Protein AF-A0A6M1NFF7-F1 (afdb_monomer_lite)

Foldseek 3Di:
DDDDDDDDDDDDDDDDDDDDDDDDDDDDPPPPPPPDDPDPDPQDKDKDFFQALDDFDPPCPPDSLAGLTKIKIAGPPQDAAAFEEEEEEDDQLQDDHCPPPLNVLLQNLLNVLRHTYIYTRHHSQCNRPPDPCLGLLSQALPHAHPVFGDVSNVVSLVRLLVSVLSVLQSCVVCCVVRVHDLLQYAYEYFASRLSNRCCNQQPPPVPRGHHQAYEHHLYAYSDLVSHAAVGHAYEEEEECAESSHHCNRQVRNVVSCVVNVVPLHYGHYDYPDYGDPSVCCSPPPSVVVSVSSCVRSVVLLPPFAFFWDKQPATDTPVQLVLQLVVCVVVLLCVLCVQPNDDDDDPCQQPPRDDPRHGSVVVSSVRSVLVVNLVNLLVVLLVVVVLAPDSDPSRLSVVLVVVLVVLCVCVVVVHDDDDDSHDDPNRSCCVSSVVSVVVSLVVCVVVVVDDDDPVLLVVQVVVCCVPPVVDPVDDCVVCVPVSVVVSSVVSVVVVSVVSSVVMDITGD

pLDDT: mean 85.92, std 19.05, range [26.28, 98.88]

Sequence (507 aa):
MRRFIDKKRGGRKGHLIALLSLAILCCFSAATTAAGQPQTAGEDIQVHRNIRYGEKPKGIGQDTTSDRTLDLYLPENRAGKLPVFMFVHGGGFAGGDKGNAGTQAFCTKLAKHGFAVISINYYLTLKHEKTAGASCTANMSKGLPTKGFHPKLQEAVKNASNDAQLALQWIKDNTDVYRFDLSSVAISGGSAGAMTALYTAYASGQTILPIQAVVNLWGGLENSNHIKSGAPALLTYHGDQDKLIHVDYAYDLEKKMKEIGSDLSETHVFQGKGHAIYNYITAEKTEEIVGFLKSVLQLDNVKVQRIGTVQGLDVTEDEIQREMRKYRAEVFRLVVQKNGLKNSGSAFWQESQVDGVKAIDILRAKAISALTTIKVQEKMLVERNLWPYTSYPEFLADLRRNNESRRNTVTDNQVMYGPVEFDEQTFFDYRFNNALIQLKHRLVAEGVIVITEGDLENKFKKLQETVYNDEKYTLKEFTRQVRDAYIEDAYAALVAINTKAAKIDIK

Structure (mmCIF, N/CA/C/O backbone):
data_AF-A0A6M1NFF7-F1
#
_entry.id   AF-A0A6M1NFF7-F1
#
loop_
_atom_site.group_PDB
_atom_site.id
_atom_site.type_symbol
_atom_site.label_atom_id
_atom_site.label_alt_id
_atom_site.label_comp_id
_atom_site.label_asym_id
_atom_site.label_entity_id
_atom_site.label_seq_id
_atom_site.pdbx_PDB_ins_code
_atom_site.Cartn_x
_atom_site.Cartn_y
_atom_site.Cartn_z
_atom_site.occupancy
_atom_site.B_iso_or_equiv
_atom_site.auth_seq_id
_atom_site.auth_comp_id
_atom_site.auth_asym_id
_atom_site.auth_atom_id
_atom_site.pdbx_PDB_model_num
ATOM 1 N N . MET A 1 1 ? 56.803 -61.534 27.374 1.00 40.16 1 MET A N 1
ATOM 2 C CA . MET A 1 1 ? 57.778 -60.467 27.023 1.00 40.16 1 MET A CA 1
ATOM 3 C C . MET A 1 1 ? 57.778 -59.385 28.112 1.00 40.16 1 MET A C 1
ATOM 5 O O . MET A 1 1 ? 57.040 -59.524 29.077 1.00 40.16 1 MET A O 1
ATOM 9 N N . ARG A 1 2 ? 58.644 -58.365 27.997 1.00 34.03 2 ARG A N 1
ATOM 10 C CA . ARG A 1 2 ? 58.761 -57.176 28.884 1.00 34.03 2 ARG A CA 1
ATOM 11 C C . ARG A 1 2 ? 57.410 -56.414 28.973 1.00 34.03 2 ARG A C 1
ATOM 13 O O . ARG A 1 2 ? 56.684 -56.457 27.989 1.00 34.03 2 ARG A O 1
ATOM 20 N N . ARG A 1 3 ? 57.036 -55.675 30.035 1.00 30.55 3 ARG A N 1
ATOM 21 C CA . ARG A 1 3 ? 57.649 -55.376 31.359 1.00 30.55 3 ARG A CA 1
ATOM 22 C C . ARG A 1 3 ? 56.551 -54.879 32.347 1.00 30.55 3 ARG A C 1
ATOM 24 O O . ARG A 1 3 ? 55.598 -54.270 31.894 1.00 30.55 3 ARG A O 1
ATOM 31 N N . PHE A 1 4 ? 56.750 -55.138 33.649 1.00 28.58 4 PHE A N 1
ATOM 32 C CA . PHE A 1 4 ? 56.420 -54.369 34.883 1.00 28.58 4 PHE A CA 1
ATOM 33 C C . PHE A 1 4 ? 55.416 -53.175 34.816 1.00 28.58 4 PHE A C 1
ATOM 35 O O . PHE A 1 4 ? 55.536 -52.341 33.929 1.00 28.58 4 PHE A O 1
ATOM 42 N N . ILE A 1 5 ? 54.404 -53.037 35.704 1.00 33.69 5 ILE A N 1
ATOM 43 C CA . ILE A 1 5 ? 54.450 -52.806 37.189 1.00 33.69 5 ILE A CA 1
ATOM 44 C C . ILE A 1 5 ? 55.077 -51.421 37.496 1.00 33.69 5 ILE A C 1
ATOM 46 O O . ILE A 1 5 ? 56.131 -51.119 36.950 1.00 33.69 5 ILE A O 1
ATOM 50 N N . ASP A 1 6 ? 54.536 -50.505 38.317 1.00 32.66 6 ASP A N 1
ATOM 51 C CA . ASP A 1 6 ? 53.714 -50.564 39.559 1.00 32.66 6 ASP A CA 1
ATOM 52 C C . ASP A 1 6 ? 52.686 -49.364 39.569 1.00 32.66 6 ASP A C 1
ATOM 54 O O . ASP A 1 6 ? 52.379 -48.891 38.483 1.00 32.66 6 ASP A O 1
ATOM 58 N N . LYS A 1 7 ? 52.083 -48.760 40.626 1.00 31.08 7 LYS A N 1
ATOM 59 C CA . LYS A 1 7 ? 52.163 -48.849 42.109 1.00 31.08 7 LYS A CA 1
ATOM 60 C C . LYS A 1 7 ? 50.855 -48.387 42.814 1.00 31.08 7 LYS A C 1
ATOM 62 O O . LYS A 1 7 ? 50.112 -47.577 42.285 1.00 31.08 7 LYS A O 1
ATOM 67 N N . LYS A 1 8 ? 50.650 -48.909 44.038 1.00 30.23 8 LYS A N 1
ATOM 68 C CA . LYS A 1 8 ? 49.926 -48.440 45.268 1.00 30.23 8 LYS A CA 1
ATOM 69 C C . LYS A 1 8 ? 48.977 -47.210 45.212 1.00 30.23 8 LYS A C 1
ATOM 71 O O . LYS A 1 8 ? 49.349 -46.182 44.675 1.00 30.23 8 LYS A O 1
ATOM 76 N N . ARG A 1 9 ? 47.755 -47.217 45.788 1.00 33.00 9 ARG A N 1
ATOM 77 C CA . ARG A 1 9 ? 47.210 -47.627 47.131 1.00 33.00 9 ARG A CA 1
ATOM 78 C C . ARG A 1 9 ? 47.367 -46.592 48.272 1.00 33.00 9 ARG A C 1
ATOM 80 O O . ARG A 1 9 ? 48.474 -46.400 48.762 1.00 33.00 9 ARG A O 1
ATOM 87 N N . GLY A 1 10 ? 46.231 -46.142 48.827 1.00 27.30 10 GLY A N 1
ATOM 88 C CA . GLY A 1 10 ? 46.076 -45.525 50.162 1.00 27.30 10 GLY A CA 1
ATOM 89 C C . GLY A 1 10 ? 44.820 -44.627 50.253 1.00 27.30 10 GLY A C 1
ATOM 90 O O . GLY A 1 10 ? 44.491 -43.987 49.268 1.00 27.30 10 GLY A O 1
ATOM 91 N N . GLY A 1 11 ? 44.055 -44.549 51.353 1.00 26.89 11 GLY A N 1
ATOM 92 C CA . GLY A 1 11 ? 44.049 -45.431 52.527 1.00 26.89 11 GLY A CA 1
ATOM 93 C C . GLY A 1 11 ? 43.346 -44.883 53.788 1.00 26.89 11 GLY A C 1
ATOM 94 O O . GLY A 1 11 ? 44.001 -44.230 54.585 1.00 26.89 11 GLY A O 1
ATOM 95 N N . ARG A 1 12 ? 42.105 -45.342 54.053 1.00 29.91 12 ARG A N 1
ATOM 96 C CA . ARG A 1 12 ? 41.399 -45.385 55.368 1.00 29.91 12 ARG A CA 1
ATOM 97 C C . ARG A 1 12 ? 40.879 -44.081 56.035 1.00 29.91 12 ARG A C 1
ATOM 99 O O . ARG A 1 12 ? 41.595 -43.109 56.188 1.00 29.91 12 ARG A O 1
ATOM 106 N N . LYS A 1 13 ? 39.699 -44.262 56.664 1.00 28.03 13 LYS A N 1
ATOM 107 C CA . LYS A 1 13 ? 39.115 -43.583 57.851 1.00 28.03 13 LYS A CA 1
ATOM 108 C C . LYS A 1 13 ? 38.500 -42.174 57.714 1.00 28.03 13 LYS A C 1
ATOM 110 O O . LYS A 1 13 ? 39.187 -41.177 57.567 1.00 28.03 13 LYS A O 1
ATOM 115 N N . GLY A 1 14 ? 37.197 -42.140 57.998 1.00 29.78 14 GLY A N 1
ATOM 116 C CA . GLY A 1 14 ? 36.388 -41.027 58.508 1.00 29.78 14 GLY A CA 1
ATOM 117 C C . GLY A 1 14 ? 35.069 -41.637 59.008 1.00 29.78 14 GLY A C 1
ATOM 118 O O . GLY A 1 14 ? 34.540 -42.529 58.342 1.00 29.78 14 GLY A O 1
ATOM 119 N N . HIS A 1 15 ? 34.587 -41.291 60.203 1.00 29.48 15 HIS A N 1
ATOM 120 C CA . HIS A 1 15 ? 33.411 -41.933 60.812 1.00 29.48 15 HIS A CA 1
ATOM 121 C C . HIS A 1 15 ? 32.442 -40.897 61.391 1.00 29.48 15 HIS A C 1
ATOM 123 O O . HIS A 1 15 ? 32.840 -40.160 62.282 1.00 29.48 15 HIS A O 1
ATOM 129 N N . LEU A 1 16 ? 31.178 -41.011 60.958 1.00 26.38 16 LEU A N 1
ATOM 130 C CA . LEU A 1 16 ? 29.952 -40.886 61.765 1.00 26.38 16 LEU A CA 1
ATOM 131 C C . LEU A 1 16 ? 29.560 -39.508 62.361 1.00 26.38 16 LEU A C 1
ATOM 133 O O . LEU A 1 16 ? 30.406 -38.702 62.714 1.00 26.38 16 LEU A O 1
ATOM 137 N N . ILE A 1 17 ? 28.240 -39.353 62.586 1.00 29.06 17 ILE A N 1
ATOM 138 C CA . ILE A 1 17 ? 27.543 -38.307 63.378 1.00 29.06 17 ILE A CA 1
ATOM 139 C C . ILE A 1 17 ? 27.524 -36.906 62.717 1.00 29.06 17 ILE A C 1
ATOM 141 O O . ILE A 1 17 ? 28.567 -36.401 62.331 1.00 29.06 17 ILE A O 1
ATOM 145 N N . ALA A 1 18 ? 26.417 -36.155 62.611 1.00 26.30 18 ALA A N 1
ATOM 146 C CA . ALA A 1 18 ? 24.954 -36.394 62.554 1.00 26.30 18 ALA A CA 1
ATOM 147 C C . ALA A 1 18 ? 24.323 -35.081 61.970 1.00 26.30 18 ALA A C 1
ATOM 149 O O . ALA A 1 18 ? 25.082 -34.233 61.513 1.00 26.30 18 ALA A O 1
ATOM 150 N N . LEU A 1 19 ? 23.019 -34.768 61.901 1.00 26.80 19 LEU A N 1
ATOM 151 C CA . LEU 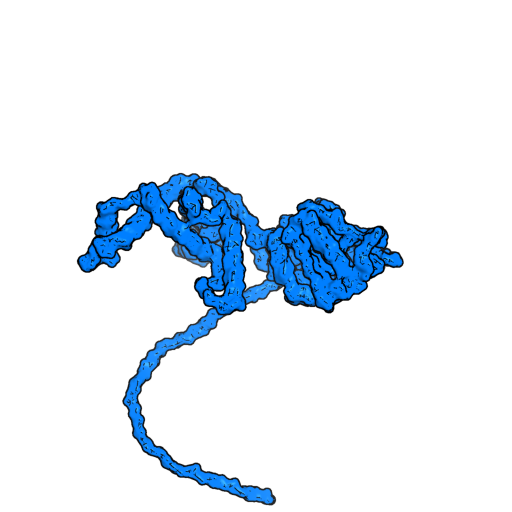A 1 19 ? 21.765 -35.247 62.518 1.00 26.80 19 LEU A CA 1
ATOM 152 C C . LEU A 1 19 ? 20.588 -34.746 61.627 1.00 26.80 19 LEU A C 1
ATOM 154 O O . LEU A 1 19 ? 20.776 -33.812 60.850 1.00 26.80 19 LEU A O 1
ATOM 158 N N . LEU A 1 20 ? 19.386 -35.331 61.707 1.00 26.41 20 LEU A N 1
ATOM 159 C CA . LEU A 1 20 ? 18.213 -34.882 60.927 1.00 26.41 20 LEU A CA 1
ATOM 160 C C . LEU A 1 20 ? 17.509 -33.667 61.560 1.00 26.41 20 LEU A C 1
ATOM 162 O O . LEU A 1 20 ? 17.173 -33.727 62.741 1.00 26.41 20 LEU A O 1
ATOM 166 N N . SER A 1 21 ? 17.097 -32.687 60.743 1.00 26.48 21 SER A N 1
ATOM 167 C CA . SER A 1 21 ? 15.836 -31.948 60.949 1.00 26.48 21 SER A CA 1
ATOM 168 C C . SER A 1 21 ? 15.326 -31.202 59.694 1.00 26.48 21 SER A C 1
ATOM 170 O O . SER A 1 21 ? 16.074 -30.539 58.989 1.00 26.48 21 SER A O 1
ATOM 172 N N . LEU A 1 22 ? 14.017 -31.354 59.447 1.00 27.92 22 LEU A N 1
ATOM 173 C CA . LEU A 1 22 ? 13.076 -30.530 58.660 1.00 27.92 22 LEU A CA 1
ATOM 174 C C . LEU A 1 22 ? 13.538 -29.771 57.390 1.00 27.92 22 LEU A C 1
ATOM 176 O O . LEU A 1 22 ? 14.045 -28.658 57.466 1.00 27.92 22 LEU A O 1
ATOM 180 N N . ALA A 1 23 ? 13.052 -30.247 56.235 1.00 27.23 23 ALA A N 1
ATOM 181 C CA . ALA A 1 23 ? 12.148 -29.467 55.371 1.00 27.23 23 ALA A CA 1
ATOM 182 C C . ALA A 1 23 ? 11.352 -30.409 54.440 1.00 27.23 23 ALA A C 1
ATOM 184 O O . ALA A 1 23 ? 11.942 -31.120 53.630 1.00 27.23 23 ALA A O 1
ATOM 185 N N . ILE A 1 24 ? 10.015 -30.426 54.536 1.00 30.97 24 ILE A N 1
ATOM 186 C CA . ILE A 1 24 ? 9.155 -31.158 53.586 1.00 30.97 24 ILE A CA 1
ATOM 187 C C . ILE A 1 24 ? 8.789 -30.202 52.450 1.00 30.97 24 ILE A C 1
ATOM 189 O O . ILE A 1 24 ? 7.959 -29.310 52.626 1.00 30.97 24 ILE A O 1
ATOM 193 N N . LEU A 1 25 ? 9.407 -30.383 51.283 1.00 27.59 25 LEU A N 1
ATOM 194 C CA . LEU A 1 25 ? 9.077 -29.605 50.091 1.00 27.59 25 LEU A CA 1
ATOM 195 C C . LEU A 1 25 ? 7.832 -30.205 49.422 1.00 27.59 25 LEU A C 1
ATOM 197 O O . LEU A 1 25 ? 7.900 -31.271 48.811 1.00 27.59 25 LEU A O 1
ATOM 201 N N . CYS A 1 26 ? 6.685 -29.539 49.563 1.00 28.05 26 CYS A N 1
ATOM 202 C CA . CYS A 1 26 ? 5.438 -29.992 48.949 1.00 28.05 26 CYS A CA 1
ATOM 203 C C . CYS A 1 26 ? 5.523 -29.950 47.417 1.00 28.05 26 CYS A C 1
ATOM 205 O O . CYS A 1 26 ? 6.005 -28.981 46.831 1.00 28.05 26 CYS A O 1
ATOM 207 N N . CYS A 1 27 ? 5.017 -30.995 46.762 1.00 27.92 27 CYS A N 1
ATOM 208 C CA . CYS A 1 27 ? 4.989 -31.069 45.309 1.00 27.92 27 CYS A CA 1
ATOM 209 C C . CYS A 1 27 ? 3.976 -30.078 44.722 1.00 27.92 27 CYS A C 1
ATOM 211 O O . CYS A 1 27 ? 2.776 -30.219 44.943 1.00 27.92 27 CYS A O 1
ATOM 213 N N . PHE A 1 28 ? 4.449 -29.170 43.871 1.00 29.94 28 PHE A N 1
ATOM 214 C CA . PHE A 1 28 ? 3.650 -28.648 42.766 1.00 29.94 28 PHE A CA 1
ATOM 215 C C . PHE A 1 28 ? 4.382 -28.933 41.459 1.00 29.94 28 PHE A C 1
ATOM 217 O O . PHE A 1 28 ? 5.482 -28.440 41.215 1.00 29.94 28 PHE A O 1
ATOM 224 N N . SER A 1 29 ? 3.774 -29.773 40.625 1.00 28.41 29 SER A N 1
ATOM 225 C CA . SER A 1 29 ? 4.274 -30.088 39.293 1.00 28.41 29 SER A CA 1
ATOM 226 C C . SER A 1 29 ? 4.088 -28.877 38.384 1.00 28.41 29 SER A C 1
ATOM 228 O O . SER A 1 29 ? 3.002 -28.663 37.843 1.00 28.41 29 SER A O 1
ATOM 230 N N . ALA A 1 30 ? 5.150 -28.091 38.210 1.00 28.48 30 ALA A N 1
ATOM 231 C CA . ALA A 1 30 ? 5.211 -27.050 37.195 1.00 28.48 30 ALA A CA 1
ATOM 232 C C . ALA A 1 30 ? 5.215 -27.697 35.801 1.00 28.48 30 ALA A C 1
ATOM 234 O O . ALA A 1 30 ? 6.266 -27.943 35.211 1.00 28.48 30 ALA A O 1
ATOM 235 N N . ALA A 1 31 ? 4.022 -27.996 35.283 1.00 28.34 31 ALA A N 1
ATOM 236 C CA . ALA A 1 31 ? 3.832 -28.305 33.877 1.00 28.34 31 ALA A CA 1
ATOM 237 C C . ALA A 1 31 ? 4.178 -27.042 33.082 1.00 28.34 31 ALA A C 1
ATOM 239 O O . ALA A 1 31 ? 3.373 -26.117 32.978 1.00 28.34 31 ALA A O 1
ATOM 240 N N . THR A 1 32 ? 5.401 -26.986 32.559 1.00 27.58 32 THR A N 1
ATOM 241 C CA . THR A 1 32 ? 5.865 -25.916 31.680 1.00 27.58 32 THR A CA 1
ATOM 242 C C . THR A 1 32 ? 5.151 -26.018 30.339 1.00 27.58 32 THR A C 1
ATOM 244 O O . THR A 1 32 ? 5.696 -26.496 29.345 1.00 27.58 32 THR A O 1
ATOM 247 N N . THR A 1 33 ? 3.915 -25.516 30.294 1.00 30.70 33 THR A N 1
ATOM 248 C CA . THR A 1 33 ? 3.319 -25.040 29.049 1.00 30.70 33 THR A CA 1
ATOM 249 C C . THR A 1 33 ? 4.232 -23.943 28.525 1.00 30.70 33 THR A C 1
ATOM 251 O O . THR A 1 33 ? 4.149 -22.794 28.964 1.00 30.70 33 THR A O 1
ATOM 254 N N . ALA A 1 34 ? 5.145 -24.310 27.627 1.00 27.66 34 ALA A N 1
ATOM 255 C CA . ALA A 1 34 ? 5.890 -23.344 26.847 1.00 27.66 34 ALA A CA 1
ATOM 256 C C . ALA A 1 34 ? 4.851 -22.446 26.174 1.00 27.66 34 ALA A C 1
ATOM 258 O O . ALA A 1 34 ? 4.062 -22.920 25.354 1.00 27.66 34 ALA A O 1
ATOM 259 N N . ALA A 1 35 ? 4.801 -21.178 26.584 1.00 31.70 35 ALA A N 1
ATOM 260 C CA . ALA A 1 35 ? 3.970 -20.193 25.922 1.00 31.70 35 ALA A CA 1
ATOM 261 C C . ALA A 1 35 ? 4.478 -20.121 24.485 1.00 31.70 35 ALA A C 1
ATOM 263 O O . ALA A 1 35 ? 5.585 -19.636 24.241 1.00 31.70 35 ALA A O 1
ATOM 264 N N . GLY A 1 36 ? 3.712 -20.697 23.557 1.00 27.25 36 GLY A N 1
ATOM 265 C CA . GLY A 1 36 ? 4.076 -20.685 22.155 1.00 27.25 36 GLY A CA 1
ATOM 266 C C . GLY A 1 36 ? 4.262 -19.236 21.740 1.00 27.25 36 GLY A C 1
ATOM 267 O O . GLY A 1 36 ? 3.321 -18.446 21.839 1.00 27.25 36 GLY A O 1
ATOM 268 N N . GLN A 1 37 ? 5.464 -18.888 21.275 1.00 26.91 37 GLN A N 1
ATOM 269 C CA . GLN A 1 37 ? 5.596 -17.704 20.437 1.00 26.91 37 GLN A CA 1
ATOM 270 C C . GLN A 1 37 ? 4.546 -17.823 19.325 1.00 26.91 37 GLN A C 1
ATOM 272 O O . GLN A 1 37 ? 4.315 -18.949 18.869 1.00 26.91 37 GLN A O 1
ATOM 277 N N . PRO A 1 38 ? 3.891 -16.724 18.908 1.00 29.23 38 PRO A N 1
ATOM 278 C CA . PRO A 1 38 ? 2.930 -16.769 17.817 1.00 29.23 38 PRO A CA 1
ATOM 279 C C . PRO A 1 38 ? 3.644 -17.318 16.585 1.00 29.23 38 PRO A C 1
ATOM 281 O O . PRO A 1 38 ? 4.432 -16.627 15.941 1.00 29.23 38 PRO A O 1
ATOM 284 N N . GLN A 1 39 ? 3.423 -18.605 16.325 1.00 26.28 39 GLN A N 1
ATOM 285 C CA . GLN A 1 39 ? 4.080 -19.330 15.259 1.00 26.28 39 GLN A CA 1
ATOM 286 C C . GLN A 1 39 ? 3.584 -18.687 13.974 1.00 26.28 39 GLN A C 1
ATOM 288 O O . GLN A 1 39 ? 2.386 -18.736 13.691 1.00 26.28 39 GLN A O 1
ATOM 293 N N . THR A 1 40 ? 4.481 -18.016 13.252 1.00 32.47 40 THR A N 1
ATOM 294 C CA . THR A 1 40 ? 4.139 -17.343 12.004 1.00 32.47 40 THR A CA 1
ATOM 295 C C . THR A 1 40 ? 3.594 -18.394 11.052 1.00 32.47 40 THR A C 1
ATOM 297 O O . THR A 1 40 ? 4.336 -19.228 10.530 1.00 32.47 40 THR A O 1
ATOM 300 N N . ALA A 1 41 ? 2.268 -18.399 10.892 1.00 31.86 41 ALA A N 1
ATOM 301 C CA . ALA A 1 41 ? 1.598 -19.285 9.962 1.00 31.86 41 ALA A CA 1
ATOM 302 C C . ALA A 1 41 ? 2.229 -19.036 8.594 1.00 31.86 41 ALA A C 1
ATOM 304 O O . ALA A 1 41 ? 2.295 -17.891 8.145 1.00 31.86 41 ALA A O 1
ATOM 305 N N . GLY A 1 42 ? 2.772 -20.090 7.985 1.00 36.84 42 GLY A N 1
ATOM 306 C CA . GLY A 1 42 ? 3.465 -19.962 6.715 1.00 36.84 42 GLY A CA 1
ATOM 307 C C . GLY A 1 42 ? 2.495 -19.427 5.674 1.00 36.84 42 GLY A C 1
ATOM 308 O O . GLY A 1 42 ? 1.608 -20.155 5.240 1.00 36.84 42 GLY A O 1
ATOM 309 N N . GLU A 1 43 ? 2.644 -18.158 5.290 1.00 52.75 43 GLU A N 1
ATOM 310 C CA . GLU A 1 43 ? 1.913 -17.617 4.150 1.00 52.75 43 GLU A CA 1
ATOM 311 C C . GLU A 1 43 ? 2.466 -18.264 2.884 1.00 52.75 43 GLU A C 1
ATOM 313 O O . GLU A 1 43 ? 3.463 -17.808 2.308 1.00 52.75 43 GLU A O 1
ATOM 318 N N . ASP A 1 44 ? 1.849 -19.374 2.493 1.00 81.00 44 ASP A N 1
ATOM 319 C CA . ASP A 1 44 ? 1.999 -19.927 1.161 1.00 81.00 44 ASP A CA 1
ATOM 320 C C . ASP A 1 44 ? 1.394 -18.952 0.145 1.00 81.00 44 ASP A C 1
ATOM 322 O O . ASP A 1 44 ? 0.360 -18.308 0.364 1.00 81.00 44 ASP A O 1
ATOM 326 N N . ILE A 1 45 ? 2.129 -18.784 -0.953 1.00 92.31 45 ILE A N 1
ATOM 327 C CA . ILE A 1 45 ? 1.829 -17.825 -2.009 1.00 92.31 45 ILE A CA 1
ATOM 328 C C . ILE A 1 45 ? 1.441 -18.613 -3.250 1.00 92.31 45 ILE A C 1
ATOM 330 O O . ILE A 1 45 ? 2.273 -19.272 -3.877 1.00 92.31 45 ILE A O 1
ATOM 334 N N . GLN A 1 46 ? 0.174 -18.502 -3.632 1.00 94.25 46 GLN A N 1
ATOM 335 C CA . GLN A 1 46 ? -0.337 -19.069 -4.866 1.00 94.25 46 GLN A CA 1
ATOM 336 C C . GLN A 1 46 ? 0.216 -18.265 -6.050 1.00 94.25 46 GLN A C 1
ATOM 338 O O . GLN A 1 46 ? -0.046 -17.065 -6.163 1.00 94.25 46 GLN A O 1
ATOM 343 N N . VAL A 1 47 ? 0.963 -18.920 -6.946 1.00 96.12 47 VAL A N 1
ATOM 344 C CA . VAL A 1 47 ? 1.546 -18.270 -8.132 1.00 96.12 47 VAL A CA 1
ATOM 345 C C . VAL A 1 47 ? 0.952 -18.824 -9.423 1.00 96.12 47 VAL A C 1
ATOM 347 O O . VAL A 1 47 ? 1.241 -19.950 -9.830 1.00 96.12 47 VAL A O 1
ATOM 350 N N . HIS A 1 48 ? 0.170 -17.997 -10.110 1.00 96.50 48 HIS A N 1
ATOM 351 C CA . HIS A 1 48 ? -0.369 -18.285 -11.438 1.00 96.50 48 HIS A CA 1
ATOM 352 C C . HIS A 1 48 ? 0.632 -17.814 -12.495 1.00 96.50 48 HIS A C 1
ATOM 354 O O . HIS A 1 48 ? 0.985 -16.635 -12.532 1.00 96.50 48 HIS A O 1
ATOM 360 N N . ARG A 1 49 ? 1.121 -18.724 -13.343 1.00 97.50 49 ARG A N 1
ATOM 361 C CA . ARG A 1 49 ? 2.211 -18.452 -14.297 1.00 97.50 49 ARG A CA 1
ATOM 362 C C . ARG A 1 49 ? 1.709 -18.215 -15.718 1.00 97.50 49 ARG A C 1
ATOM 364 O O . ARG A 1 49 ? 0.807 -18.906 -16.181 1.00 97.50 49 ARG A O 1
ATOM 371 N N . ASN A 1 50 ? 2.393 -17.331 -16.443 1.00 96.94 50 ASN A N 1
ATOM 372 C CA . ASN A 1 50 ? 2.230 -17.095 -17.884 1.00 96.94 50 ASN A CA 1
ATOM 373 C C . ASN A 1 50 ? 0.799 -16.721 -18.330 1.00 96.94 50 ASN A C 1
ATOM 375 O O . ASN A 1 50 ? 0.412 -17.012 -19.464 1.00 96.94 50 ASN A O 1
ATOM 379 N N . ILE A 1 51 ? 0.020 -16.049 -17.476 1.00 98.31 51 ILE A N 1
ATOM 380 C CA . ILE A 1 51 ? -1.299 -15.527 -17.855 1.00 98.31 51 ILE A CA 1
ATOM 381 C C . ILE A 1 51 ? -1.110 -14.507 -18.980 1.00 98.31 51 ILE A C 1
ATOM 383 O O . ILE A 1 51 ? -0.292 -13.596 -18.866 1.00 98.31 51 ILE A O 1
ATOM 387 N N . ARG A 1 52 ? -1.869 -14.627 -20.070 1.00 98.06 52 ARG A N 1
ATOM 388 C CA . ARG A 1 52 ? -1.849 -13.655 -21.167 1.00 98.06 52 ARG A CA 1
ATOM 389 C C . ARG A 1 52 ? -2.681 -12.422 -20.812 1.00 98.06 52 ARG A C 1
ATOM 391 O O . ARG A 1 52 ? -3.867 -12.560 -20.533 1.00 98.06 52 ARG A O 1
ATOM 398 N N . TYR A 1 53 ? -2.076 -11.237 -20.892 1.00 98.31 53 TYR A N 1
ATOM 399 C CA . TYR A 1 53 ? -2.759 -9.955 -20.655 1.00 98.31 53 TYR A CA 1
ATOM 400 C C . TYR A 1 53 ? -3.015 -9.143 -21.937 1.00 98.31 53 TYR A C 1
ATOM 402 O O . TYR A 1 53 ? -3.723 -8.144 -21.901 1.00 98.31 53 TYR A O 1
ATOM 410 N N . GLY A 1 54 ? -2.465 -9.564 -23.081 1.00 97.19 54 GLY A N 1
ATOM 411 C CA . GLY A 1 54 ? -2.702 -8.913 -24.371 1.00 97.19 54 GLY A CA 1
ATOM 412 C C . GLY A 1 54 ? -2.352 -9.790 -25.574 1.00 97.19 54 GLY A C 1
ATOM 413 O O . GLY A 1 54 ? -1.774 -10.875 -25.437 1.00 97.19 54 GLY A O 1
ATOM 414 N N . GLU A 1 55 ? -2.699 -9.311 -26.772 1.00 97.19 55 GLU A N 1
ATOM 415 C CA . GLU A 1 55 ? -2.365 -9.985 -28.032 1.00 97.19 55 GLU A CA 1
ATOM 416 C C . GLU A 1 55 ? -0.859 -10.232 -28.154 1.00 97.19 55 GLU A C 1
ATOM 418 O O . GLU A 1 55 ? -0.053 -9.341 -27.867 1.00 97.19 55 GLU A O 1
ATOM 423 N N . LYS A 1 56 ? -0.474 -11.423 -28.627 1.00 96.12 56 LYS A N 1
ATOM 424 C CA . LYS A 1 56 ? 0.933 -11.762 -28.860 1.00 96.12 56 LYS A CA 1
ATOM 425 C C . LYS A 1 56 ? 1.545 -10.808 -29.903 1.00 96.12 56 LYS A C 1
ATOM 427 O O . LYS A 1 56 ? 1.023 -10.750 -31.019 1.00 96.12 56 LYS A O 1
ATOM 432 N N . PRO A 1 57 ? 2.645 -10.094 -29.594 1.00 95.75 57 PRO A N 1
ATOM 433 C CA . PRO A 1 57 ? 3.305 -9.220 -30.559 1.00 95.75 57 PRO A CA 1
ATOM 434 C C . PRO A 1 57 ? 3.719 -9.959 -31.839 1.00 95.75 57 PRO A C 1
ATOM 436 O O . PRO A 1 57 ? 4.164 -11.110 -31.811 1.00 95.75 57 PRO A O 1
ATOM 439 N N . LYS A 1 58 ? 3.572 -9.288 -32.985 1.00 93.56 58 LYS A N 1
ATOM 440 C CA . LYS A 1 58 ? 3.989 -9.819 -34.292 1.00 93.56 58 LYS A CA 1
ATOM 441 C C . LYS A 1 58 ? 5.523 -9.873 -34.369 1.00 93.56 58 LYS A C 1
ATOM 443 O O . LYS A 1 58 ? 6.212 -9.130 -33.682 1.00 93.56 58 LYS A O 1
ATOM 448 N N . GLY A 1 59 ? 6.063 -10.771 -35.193 1.00 90.50 59 GLY A N 1
ATOM 449 C CA . GLY A 1 59 ? 7.510 -10.894 -35.432 1.00 90.50 59 GLY A CA 1
ATOM 450 C C . GLY A 1 59 ? 8.309 -11.703 -34.397 1.00 90.50 59 GLY A C 1
ATOM 451 O O . GLY A 1 59 ? 9.302 -12.313 -34.775 1.00 90.50 59 GLY A O 1
ATOM 452 N N . ILE A 1 60 ? 7.863 -11.818 -33.138 1.00 94.50 60 ILE A N 1
ATOM 453 C CA . ILE A 1 60 ? 8.668 -12.443 -32.059 1.00 94.50 60 ILE A CA 1
ATOM 454 C C . ILE A 1 60 ? 8.843 -13.973 -32.169 1.00 94.50 60 ILE A C 1
ATOM 456 O O . ILE A 1 60 ? 9.603 -14.573 -31.412 1.00 94.50 60 ILE A O 1
ATOM 460 N N . GLY A 1 61 ? 8.137 -14.641 -33.088 1.00 94.06 61 GLY A N 1
ATOM 461 C CA . GLY A 1 61 ? 8.258 -16.086 -33.310 1.00 94.06 61 GLY A CA 1
ATOM 462 C C . GLY A 1 61 ? 7.952 -16.915 -32.054 1.00 94.06 61 GLY A C 1
ATOM 463 O O . GLY A 1 61 ? 6.832 -16.884 -31.535 1.00 94.06 61 GLY A O 1
ATOM 464 N N . GLN A 1 62 ? 8.942 -17.668 -31.570 1.00 93.44 62 GLN A N 1
ATOM 465 C CA . GLN A 1 62 ? 8.853 -18.483 -30.347 1.00 93.44 62 GLN A CA 1
ATOM 466 C C . GLN A 1 62 ? 9.317 -17.750 -29.071 1.00 93.44 62 GLN A C 1
ATOM 468 O O . GLN A 1 62 ? 9.287 -18.340 -27.996 1.00 93.44 62 GLN A O 1
ATOM 473 N N . ASP A 1 63 ? 9.725 -16.481 -29.156 1.00 96.19 63 ASP A N 1
ATOM 474 C CA . ASP A 1 63 ? 10.282 -15.742 -28.020 1.00 96.19 63 ASP A CA 1
ATOM 475 C C . ASP A 1 63 ? 9.225 -15.366 -26.966 1.00 96.19 63 ASP A C 1
ATOM 477 O O . ASP A 1 63 ? 8.511 -14.372 -27.100 1.00 96.19 63 ASP A O 1
ATOM 481 N N . THR A 1 64 ? 9.149 -16.144 -25.885 1.00 95.81 64 THR A N 1
ATOM 482 C CA . THR A 1 64 ? 8.237 -15.899 -24.757 1.00 95.81 64 THR A CA 1
ATOM 483 C C . THR A 1 64 ? 8.645 -14.708 -23.890 1.00 95.81 64 THR A C 1
ATOM 485 O O . THR A 1 64 ? 7.790 -14.146 -23.204 1.00 95.81 64 THR A O 1
ATOM 488 N N . THR A 1 65 ? 9.916 -14.282 -23.925 1.00 97.31 65 THR A N 1
ATOM 489 C CA . THR A 1 65 ? 10.391 -13.160 -23.090 1.00 97.31 65 THR A CA 1
ATOM 490 C C . THR A 1 65 ? 9.975 -11.795 -23.647 1.00 97.31 65 THR A C 1
ATOM 492 O O . THR A 1 65 ? 10.057 -10.798 -22.939 1.00 97.31 65 THR A O 1
ATOM 495 N N . SER A 1 66 ? 9.491 -11.756 -24.896 1.00 97.75 66 SER A N 1
ATOM 496 C CA . SER A 1 66 ? 8.907 -10.570 -25.544 1.00 97.75 66 SER A CA 1
ATOM 497 C C . SER A 1 66 ? 7.386 -10.669 -25.727 1.00 97.75 66 SER A C 1
ATOM 499 O O . SER A 1 66 ? 6.814 -9.913 -26.512 1.00 97.75 66 SER A O 1
ATOM 501 N N . ASP A 1 67 ? 6.732 -11.636 -25.077 1.00 97.62 67 ASP A N 1
ATOM 502 C CA . ASP A 1 67 ? 5.293 -11.881 -25.196 1.00 97.62 67 ASP A CA 1
ATOM 503 C C . ASP A 1 67 ? 4.519 -11.266 -24.016 1.00 97.62 67 ASP A C 1
ATOM 505 O O . ASP A 1 67 ? 5.014 -11.217 -22.888 1.00 97.62 67 ASP A O 1
ATOM 509 N N . ARG A 1 68 ? 3.276 -10.834 -24.261 1.00 98.38 68 ARG A N 1
ATOM 510 C CA . ARG A 1 68 ? 2.395 -10.152 -23.295 1.00 98.38 68 ARG A CA 1
ATOM 511 C C . ARG A 1 68 ? 1.801 -11.120 -22.276 1.00 98.38 68 ARG A C 1
ATOM 513 O O . ARG A 1 68 ? 0.608 -11.442 -22.296 1.00 98.38 68 ARG A O 1
ATOM 520 N N . THR A 1 69 ? 2.672 -11.614 -21.403 1.00 98.69 69 THR A N 1
ATOM 521 C CA . THR A 1 69 ? 2.349 -12.562 -20.337 1.00 98.69 69 THR A CA 1
ATOM 522 C C . THR A 1 69 ? 2.814 -12.061 -18.975 1.00 98.69 69 THR A C 1
ATOM 524 O O . THR A 1 69 ? 3.837 -11.385 -18.862 1.00 98.69 69 THR A O 1
ATOM 527 N N . LEU A 1 70 ? 2.066 -12.409 -17.932 1.00 98.75 70 LEU A N 1
ATOM 528 C CA . LEU A 1 70 ? 2.347 -12.063 -16.545 1.00 98.75 70 LEU A CA 1
ATOM 529 C C . LEU A 1 70 ? 2.357 -13.298 -15.642 1.00 98.75 70 LEU A C 1
ATOM 531 O O . LEU A 1 70 ? 1.773 -14.331 -15.969 1.00 98.75 70 LEU A O 1
ATOM 535 N N . ASP A 1 71 ? 3.015 -13.157 -14.498 1.00 98.81 71 ASP A N 1
ATOM 536 C CA . ASP A 1 71 ? 2.907 -14.057 -13.357 1.00 98.81 71 ASP A CA 1
ATOM 537 C C . ASP A 1 71 ? 2.218 -13.294 -12.220 1.00 98.81 71 ASP A C 1
ATOM 539 O O . ASP A 1 71 ? 2.635 -12.186 -11.874 1.00 98.81 71 ASP A O 1
ATOM 543 N N . LEU A 1 72 ? 1.169 -13.886 -11.652 1.00 98.62 72 LEU A N 1
ATOM 544 C CA . LEU A 1 72 ? 0.378 -13.325 -10.558 1.00 98.62 72 LEU A CA 1
ATOM 545 C C . LEU A 1 72 ? 0.657 -14.107 -9.271 1.00 98.62 72 LEU A C 1
ATOM 547 O O . LEU A 1 72 ? 0.392 -15.306 -9.210 1.00 98.62 72 LEU A O 1
ATOM 551 N N . TYR A 1 73 ? 1.151 -13.415 -8.249 1.00 98.31 73 TYR A N 1
ATOM 552 C CA . TYR A 1 73 ? 1.449 -13.941 -6.920 1.00 98.31 73 TYR A CA 1
ATOM 553 C C . TYR A 1 73 ? 0.376 -13.430 -5.944 1.00 98.31 73 TYR A C 1
ATOM 555 O O . TYR A 1 73 ? 0.123 -12.223 -5.879 1.00 98.31 73 TYR A O 1
ATOM 563 N N . LEU A 1 74 ? -0.263 -14.337 -5.202 1.00 95.25 74 LEU A N 1
ATOM 564 C CA . LEU A 1 74 ? -1.355 -14.034 -4.270 1.00 95.25 74 LEU A CA 1
ATOM 565 C C . LEU A 1 74 ? -1.140 -14.724 -2.915 1.00 95.25 74 LEU A C 1
ATOM 567 O O . LEU A 1 74 ? -0.841 -15.919 -2.908 1.00 95.25 74 LEU A O 1
ATOM 571 N N . PRO A 1 75 ? -1.400 -14.054 -1.778 1.00 90.06 75 PRO A N 1
ATOM 572 C CA . PRO A 1 75 ? -1.603 -14.751 -0.514 1.00 90.06 75 PRO A CA 1
ATOM 573 C C . PRO A 1 75 ? -2.869 -15.622 -0.582 1.00 90.06 75 PRO A C 1
ATOM 575 O O . PRO A 1 75 ? -3.913 -15.214 -1.119 1.00 90.06 75 PRO A O 1
ATOM 578 N N . GLU A 1 76 ? -2.788 -16.837 -0.038 1.00 76.94 76 GLU A N 1
ATOM 579 C CA . GLU A 1 76 ? -3.907 -17.786 -0.060 1.00 76.94 76 GLU A CA 1
ATOM 580 C C . GLU A 1 76 ? -5.061 -17.347 0.857 1.00 76.94 76 GLU A C 1
ATOM 582 O O . GLU A 1 76 ? -6.211 -17.274 0.419 1.00 76.94 76 GLU A O 1
ATOM 587 N N . ASN A 1 77 ? -4.762 -16.943 2.095 1.00 65.31 77 ASN A N 1
ATOM 588 C CA . ASN A 1 77 ? -5.755 -16.595 3.122 1.00 65.31 77 ASN A CA 1
ATOM 589 C C . ASN A 1 77 ? -6.244 -15.128 3.045 1.00 65.31 77 ASN A C 1
ATOM 591 O O . ASN A 1 77 ? -6.237 -14.394 4.032 1.00 65.31 77 ASN A O 1
ATOM 595 N N . ARG A 1 78 ? -6.675 -14.674 1.859 1.00 70.00 78 ARG A N 1
ATOM 596 C CA . ARG A 1 78 ? -7.023 -13.260 1.600 1.00 70.00 78 ARG A CA 1
ATOM 597 C C . ARG A 1 78 ? -8.410 -12.821 2.105 1.00 70.00 78 ARG A C 1
ATOM 599 O O . ARG A 1 78 ? -9.442 -13.052 1.468 1.00 70.00 78 ARG A O 1
ATOM 606 N N . ALA A 1 79 ? -8.421 -12.090 3.220 1.00 55.69 79 ALA A N 1
ATOM 607 C CA . ALA A 1 79 ? -9.611 -11.512 3.849 1.00 55.69 79 ALA A CA 1
ATOM 608 C C . ALA A 1 79 ? -9.981 -10.110 3.307 1.00 55.69 79 ALA A C 1
ATOM 610 O O . ALA A 1 79 ? -10.000 -9.136 4.051 1.00 55.69 79 ALA A O 1
ATOM 611 N N . GLY A 1 80 ? -10.293 -9.992 2.010 1.00 73.38 80 GLY A N 1
ATOM 612 C CA . GLY A 1 80 ? -10.780 -8.732 1.424 1.00 73.38 80 GLY A CA 1
ATOM 613 C C . GLY A 1 80 ? -10.365 -8.523 -0.030 1.00 73.38 80 GLY A C 1
ATOM 614 O O . GLY A 1 80 ? -10.196 -9.495 -0.772 1.00 73.38 80 GLY A O 1
ATOM 615 N N . LYS A 1 81 ? -10.213 -7.250 -0.421 1.00 84.12 81 LYS A N 1
ATOM 616 C CA . LYS A 1 81 ? -9.493 -6.843 -1.636 1.00 84.12 81 LYS A CA 1
ATOM 617 C C . LYS A 1 81 ? -8.013 -6.607 -1.313 1.00 84.12 81 LYS A C 1
ATOM 619 O O . LYS A 1 81 ? -7.695 -6.145 -0.223 1.00 84.12 81 LYS A O 1
ATOM 624 N N . LEU A 1 82 ? -7.130 -6.929 -2.254 1.00 90.19 82 LEU A N 1
ATOM 625 C CA . LEU A 1 82 ? -5.678 -6.821 -2.118 1.00 90.19 82 LEU A CA 1
ATOM 626 C C . LEU A 1 82 ? -5.139 -5.591 -2.868 1.00 90.19 82 LEU A C 1
ATOM 628 O O . LEU A 1 82 ? -5.490 -5.422 -4.042 1.00 90.19 82 LEU A O 1
ATOM 632 N N . PRO A 1 83 ? -4.257 -4.775 -2.263 1.00 95.19 83 PRO A N 1
ATOM 633 C CA . PRO A 1 83 ? -3.514 -3.749 -2.987 1.00 95.19 83 PRO A CA 1
ATOM 634 C C . PRO A 1 83 ? -2.634 -4.378 -4.068 1.00 95.19 83 PRO A C 1
ATOM 636 O O . PRO A 1 83 ? -2.104 -5.479 -3.906 1.00 95.19 83 PRO A O 1
ATOM 639 N N . VAL A 1 84 ? -2.489 -3.677 -5.186 1.00 98.31 84 VAL A N 1
ATOM 640 C CA . VAL A 1 84 ? -1.832 -4.184 -6.394 1.00 98.31 84 VAL A CA 1
ATOM 641 C C . VAL A 1 84 ? -0.418 -3.628 -6.487 1.00 98.31 84 VAL A C 1
ATOM 643 O O . VAL A 1 84 ? -0.226 -2.419 -6.408 1.00 98.31 84 VAL A O 1
ATOM 646 N N . PHE A 1 85 ? 0.566 -4.490 -6.736 1.00 98.69 85 PHE A N 1
ATOM 647 C CA . PHE A 1 85 ? 1.936 -4.082 -7.050 1.00 98.69 85 PHE A CA 1
ATOM 648 C C . PHE A 1 85 ? 2.367 -4.698 -8.385 1.00 98.69 85 PHE A C 1
ATOM 650 O O . PHE A 1 85 ? 2.572 -5.909 -8.486 1.00 98.69 85 PHE A O 1
ATOM 657 N N . MET A 1 86 ? 2.497 -3.876 -9.427 1.00 98.81 86 MET A N 1
ATOM 658 C CA . MET A 1 86 ? 2.936 -4.333 -10.748 1.00 98.81 86 MET A CA 1
ATOM 659 C C . MET A 1 86 ? 4.451 -4.156 -10.918 1.00 98.81 86 MET A C 1
ATOM 661 O O . MET A 1 86 ? 4.955 -3.045 -10.782 1.00 98.81 86 MET A O 1
ATOM 665 N N . PHE A 1 87 ? 5.174 -5.229 -11.252 1.00 98.75 87 PHE A N 1
ATOM 666 C CA . PHE A 1 87 ? 6.632 -5.241 -11.397 1.00 98.75 87 PHE A CA 1
ATOM 667 C C . PHE A 1 87 ? 7.099 -5.546 -12.832 1.00 98.75 87 PHE A C 1
ATOM 669 O O . PHE A 1 87 ? 6.884 -6.642 -13.362 1.00 98.75 87 PHE A O 1
ATOM 676 N N . VAL A 1 88 ? 7.822 -4.599 -13.432 1.00 98.81 88 VAL A N 1
ATOM 677 C CA . VAL A 1 88 ? 8.404 -4.699 -14.778 1.00 98.81 88 VAL A CA 1
ATOM 678 C C . VAL A 1 88 ? 9.891 -5.068 -14.691 1.00 98.81 88 VAL A C 1
ATOM 680 O O . VAL A 1 88 ? 10.686 -4.367 -14.060 1.00 98.81 88 VAL A O 1
ATOM 683 N N . HIS A 1 89 ? 10.310 -6.160 -15.335 1.00 98.25 89 HIS A N 1
ATOM 684 C CA . HIS A 1 89 ? 11.703 -6.613 -15.249 1.00 98.25 89 HIS A CA 1
ATOM 685 C C . HIS A 1 89 ? 12.689 -5.709 -16.017 1.00 98.25 89 HIS A C 1
ATOM 687 O O . HIS A 1 89 ? 12.363 -5.095 -17.035 1.00 98.25 89 HIS A O 1
ATOM 693 N N . GLY A 1 90 ? 13.941 -5.665 -15.553 1.00 97.50 90 GLY A N 1
ATOM 694 C CA . GLY A 1 90 ? 15.045 -5.023 -16.275 1.00 97.50 90 GLY A CA 1
ATOM 695 C C . GLY A 1 90 ? 15.560 -5.838 -17.465 1.00 97.50 90 GLY A C 1
ATOM 696 O O . GLY A 1 90 ? 15.117 -6.961 -17.697 1.00 97.50 90 GLY A O 1
ATOM 697 N N . GLY A 1 91 ? 16.525 -5.273 -18.200 1.00 97.12 91 GLY A N 1
ATOM 698 C CA . GLY A 1 91 ? 17.136 -5.920 -19.373 1.00 97.12 91 GLY A CA 1
ATOM 699 C C . GLY A 1 91 ? 17.359 -5.019 -20.595 1.00 97.12 91 GLY A C 1
ATOM 700 O O . GLY A 1 91 ? 17.498 -5.518 -21.709 1.00 97.12 91 GLY A O 1
ATOM 701 N N . GLY A 1 92 ? 17.375 -3.691 -20.417 1.00 97.75 92 GLY A N 1
ATOM 702 C CA . GLY A 1 92 ? 17.738 -2.739 -21.476 1.00 97.75 92 GLY A CA 1
ATOM 703 C C . GLY A 1 92 ? 16.823 -2.754 -22.706 1.00 97.75 92 GLY A C 1
ATOM 704 O O . GLY A 1 92 ? 17.308 -2.487 -23.800 1.00 97.75 92 GLY A O 1
ATOM 705 N N . PHE A 1 93 ? 15.550 -3.146 -22.551 1.00 98.69 93 PHE A N 1
ATOM 706 C CA . PHE A 1 93 ? 14.591 -3.418 -23.639 1.00 98.69 93 PHE A CA 1
ATOM 707 C C . PHE A 1 93 ? 15.063 -4.459 -24.677 1.00 98.69 93 PHE A C 1
ATOM 709 O O . PHE A 1 93 ? 14.473 -4.563 -25.751 1.00 98.69 93 PHE A O 1
ATOM 716 N N . ALA A 1 94 ? 16.120 -5.224 -24.374 1.00 98.00 94 ALA A N 1
ATOM 717 C CA . ALA A 1 94 ? 16.771 -6.176 -25.278 1.00 98.00 94 ALA A CA 1
ATOM 718 C C . ALA A 1 94 ? 16.854 -7.611 -24.713 1.00 98.00 94 ALA A C 1
ATOM 720 O O . ALA A 1 94 ? 17.232 -8.541 -25.425 1.00 98.00 94 ALA A O 1
ATOM 721 N N . GLY A 1 95 ? 16.495 -7.801 -23.442 1.00 97.12 95 GLY A N 1
ATOM 722 C CA . GLY A 1 95 ? 16.499 -9.080 -22.737 1.00 97.12 95 GLY A CA 1
ATOM 723 C C . GLY A 1 95 ? 15.752 -8.989 -21.405 1.00 97.12 95 GLY A C 1
ATOM 724 O O . GLY A 1 95 ? 15.056 -8.009 -21.143 1.00 97.12 95 GLY A O 1
ATOM 725 N N . GLY A 1 96 ? 15.935 -10.000 -20.556 1.00 96.81 96 GLY A N 1
ATOM 726 C CA . GLY A 1 96 ? 15.182 -10.166 -19.311 1.00 96.81 96 GLY A CA 1
ATOM 727 C C . GLY A 1 96 ? 13.896 -10.979 -19.495 1.00 96.81 96 GLY A C 1
ATOM 728 O O . GLY A 1 96 ? 13.491 -11.258 -20.621 1.00 96.81 96 GLY A O 1
ATOM 729 N N . ASP A 1 97 ? 13.318 -11.391 -18.367 1.00 97.75 97 ASP A N 1
ATOM 730 C CA . ASP A 1 97 ? 12.062 -12.147 -18.240 1.00 97.75 97 ASP A CA 1
ATOM 731 C C . ASP A 1 97 ? 11.555 -12.044 -16.779 1.00 97.75 97 ASP A C 1
ATOM 733 O O . ASP A 1 97 ? 12.363 -11.993 -15.843 1.00 97.75 97 ASP A O 1
ATOM 737 N N . LYS A 1 98 ? 10.240 -12.040 -16.552 1.00 96.50 98 LYS A N 1
ATOM 738 C CA . LYS A 1 98 ? 9.588 -12.053 -15.222 1.00 96.50 98 LYS A CA 1
ATOM 739 C C . LYS A 1 98 ? 9.936 -13.287 -14.376 1.00 96.50 98 LYS A C 1
ATOM 741 O O . LYS A 1 98 ? 9.916 -13.237 -13.148 1.00 96.50 98 LYS A O 1
ATOM 746 N N . GLY A 1 99 ? 10.293 -14.392 -15.029 1.00 95.12 99 GLY A N 1
ATOM 747 C CA . GLY A 1 99 ? 10.695 -15.657 -14.428 1.00 95.12 99 GLY A CA 1
ATOM 748 C C . GLY A 1 99 ? 12.133 -15.686 -13.900 1.00 95.12 99 GLY A C 1
ATOM 749 O O . GLY A 1 99 ? 12.541 -16.714 -13.362 1.00 95.12 99 GLY A O 1
ATOM 750 N N . ASN A 1 100 ? 12.912 -14.603 -14.000 1.00 93.38 100 ASN A N 1
ATOM 751 C CA . ASN A 1 100 ? 14.249 -14.552 -13.395 1.00 93.38 100 ASN A CA 1
ATOM 752 C C . ASN A 1 100 ? 14.183 -14.713 -11.867 1.00 93.38 100 ASN A C 1
ATOM 754 O O . ASN A 1 100 ? 13.397 -14.043 -11.203 1.00 93.38 100 ASN A O 1
ATOM 758 N N . ALA A 1 101 ? 15.047 -15.558 -11.292 1.00 89.56 101 ALA A N 1
ATOM 759 C CA . ALA A 1 101 ? 14.965 -15.961 -9.882 1.00 89.56 101 ALA A CA 1
ATOM 760 C C . ALA A 1 101 ? 14.935 -14.783 -8.885 1.00 89.56 101 ALA A C 1
ATOM 762 O O . ALA A 1 101 ? 14.141 -14.803 -7.949 1.00 89.56 101 ALA A O 1
ATOM 763 N N . GLY A 1 102 ? 15.730 -13.728 -9.111 1.00 87.50 102 GLY A N 1
ATOM 764 C CA . GLY A 1 102 ? 15.703 -12.516 -8.278 1.00 87.50 102 GLY A CA 1
ATOM 765 C C . GLY A 1 102 ? 14.380 -11.743 -8.365 1.00 87.50 102 GLY A C 1
ATOM 766 O O . GLY A 1 102 ? 13.875 -11.272 -7.350 1.00 87.50 102 GLY A O 1
ATOM 767 N N . THR A 1 103 ? 13.769 -11.676 -9.553 1.00 90.81 103 THR A N 1
ATOM 768 C CA . THR A 1 103 ? 12.430 -11.097 -9.746 1.00 90.81 103 THR A CA 1
ATOM 769 C C . THR A 1 103 ? 11.365 -11.937 -9.049 1.00 90.81 103 THR A C 1
ATOM 771 O O . THR A 1 103 ? 10.542 -11.379 -8.324 1.00 90.81 103 THR A O 1
ATOM 774 N N . GLN A 1 104 ? 11.414 -13.267 -9.187 1.00 93.75 104 GLN A N 1
ATOM 775 C CA . GLN A 1 104 ? 10.487 -14.158 -8.486 1.00 93.75 104 GLN A CA 1
ATOM 776 C C . GLN A 1 104 ? 10.605 -14.027 -6.961 1.00 93.75 104 GLN A C 1
ATOM 778 O O . GLN A 1 104 ? 9.584 -13.954 -6.280 1.00 93.75 104 GLN A O 1
ATOM 783 N N . ALA A 1 105 ? 11.828 -13.971 -6.423 1.00 92.19 105 ALA A N 1
ATOM 784 C CA . ALA A 1 105 ? 12.077 -13.834 -4.989 1.00 92.19 105 ALA A CA 1
ATOM 785 C C . ALA A 1 105 ? 11.524 -12.512 -4.434 1.00 92.19 105 ALA A C 1
ATOM 787 O O . ALA A 1 105 ? 10.798 -12.527 -3.441 1.00 92.19 105 ALA A O 1
ATOM 788 N N . PHE A 1 106 ? 11.789 -11.390 -5.112 1.00 93.25 106 PHE A N 1
ATOM 789 C CA . PHE A 1 106 ? 11.252 -10.079 -4.739 1.00 93.25 106 PHE A CA 1
ATOM 790 C C . PHE A 1 106 ? 9.715 -10.044 -4.787 1.00 93.25 106 PHE A C 1
ATOM 792 O O . PHE A 1 106 ? 9.076 -9.631 -3.819 1.00 93.25 106 PHE A O 1
ATOM 799 N N . CYS A 1 107 ? 9.109 -10.559 -5.865 1.00 96.31 107 CYS A N 1
ATOM 800 C CA . CYS A 1 107 ? 7.649 -10.613 -6.003 1.00 96.31 107 CYS A CA 1
ATOM 801 C C . CYS A 1 107 ? 6.995 -11.520 -4.948 1.00 96.31 107 CYS A C 1
ATOM 803 O O . CYS A 1 107 ? 5.963 -11.167 -4.383 1.00 96.31 107 CYS A O 1
ATOM 805 N N . THR A 1 108 ? 7.616 -12.663 -4.641 1.00 95.38 108 THR A N 1
ATOM 806 C CA . THR A 1 108 ? 7.129 -13.593 -3.609 1.00 95.38 108 THR A CA 1
ATOM 807 C C . THR A 1 108 ? 7.251 -12.991 -2.211 1.00 95.38 108 THR A C 1
ATOM 809 O O . THR A 1 108 ? 6.348 -13.183 -1.401 1.00 95.38 108 THR A O 1
ATOM 812 N N . LYS A 1 109 ? 8.326 -12.240 -1.917 1.00 93.56 109 LYS A N 1
ATOM 813 C CA . LYS A 1 109 ? 8.462 -11.550 -0.628 1.00 93.56 109 LYS A CA 1
ATOM 814 C C . LYS A 1 109 ? 7.383 -10.474 -0.479 1.00 93.56 109 LYS A C 1
ATOM 816 O O . LYS A 1 109 ? 6.652 -10.522 0.500 1.00 93.56 109 LYS A O 1
ATOM 821 N N . LEU A 1 110 ? 7.183 -9.603 -1.475 1.00 94.69 110 LEU A N 1
ATOM 822 C CA . LEU A 1 110 ? 6.108 -8.595 -1.451 1.00 94.69 110 LEU A CA 1
ATOM 823 C C . LEU A 1 110 ? 4.698 -9.195 -1.304 1.00 94.69 110 LEU A C 1
ATOM 825 O O . LEU A 1 110 ? 3.876 -8.637 -0.578 1.00 94.69 110 LEU A O 1
ATOM 829 N N . ALA A 1 111 ? 4.418 -10.348 -1.919 1.00 95.50 111 ALA A N 1
ATOM 830 C CA . ALA A 1 111 ? 3.125 -11.020 -1.766 1.00 95.50 111 ALA A CA 1
ATOM 831 C C . ALA A 1 111 ? 2.832 -11.447 -0.308 1.00 95.50 111 ALA A C 1
ATOM 833 O O . ALA A 1 111 ? 1.681 -11.375 0.119 1.00 95.50 111 ALA A O 1
ATOM 834 N N . LYS A 1 112 ? 3.870 -11.783 0.480 1.00 92.44 112 LYS A N 1
ATOM 835 C CA . LYS A 1 112 ? 3.793 -12.088 1.930 1.00 92.44 112 LYS A CA 1
ATOM 836 C C . LYS A 1 112 ? 3.630 -10.854 2.835 1.00 92.44 112 LYS A C 1
ATOM 838 O O . LYS A 1 112 ? 3.685 -10.966 4.054 1.00 92.44 112 LYS A O 1
ATOM 843 N N . HIS A 1 113 ? 3.443 -9.669 2.252 1.00 89.75 113 HIS A N 1
ATOM 844 C CA . HIS A 1 113 ? 3.012 -8.463 2.969 1.00 89.75 113 HIS A CA 1
ATOM 845 C C . HIS A 1 113 ? 1.589 -8.036 2.555 1.00 89.75 113 HIS A C 1
ATOM 847 O O . HIS A 1 113 ? 1.215 -6.875 2.713 1.00 89.75 113 HIS A O 1
ATOM 853 N N . GLY A 1 114 ? 0.793 -8.967 2.010 1.00 90.31 114 GLY A N 1
ATOM 854 C CA . GLY A 1 114 ? -0.615 -8.750 1.662 1.00 90.31 114 GLY A CA 1
ATOM 855 C C . GLY A 1 114 ? -0.868 -8.122 0.287 1.00 90.31 114 GLY A C 1
ATOM 856 O O . GLY A 1 114 ? -1.996 -7.722 0.008 1.00 90.31 114 GLY A O 1
ATOM 857 N N . PHE A 1 115 ? 0.139 -8.034 -0.586 1.00 94.94 115 PHE A N 1
ATOM 858 C CA . PHE A 1 115 ? -0.019 -7.487 -1.938 1.00 94.94 115 PHE A CA 1
ATOM 859 C C . PHE A 1 115 ? -0.412 -8.562 -2.959 1.00 94.94 115 PHE A C 1
ATOM 861 O O . PHE A 1 115 ? 0.123 -9.670 -2.966 1.00 94.94 115 PHE A O 1
ATOM 868 N N . ALA A 1 116 ? -1.285 -8.199 -3.898 1.00 97.56 116 ALA A N 1
ATOM 869 C CA . ALA A 1 116 ? -1.397 -8.894 -5.172 1.00 97.56 116 ALA A CA 1
ATOM 870 C C . ALA A 1 116 ? -0.261 -8.418 -6.088 1.00 97.56 116 ALA A C 1
ATOM 872 O O . ALA A 1 116 ? -0.287 -7.287 -6.582 1.00 97.56 116 ALA A O 1
ATOM 873 N N . VAL A 1 117 ? 0.746 -9.266 -6.309 1.00 98.56 117 VAL A N 1
ATOM 874 C CA . VAL A 1 117 ? 1.924 -8.897 -7.107 1.00 98.56 117 VAL A CA 1
ATOM 875 C C . VAL A 1 117 ? 1.797 -9.442 -8.526 1.00 98.56 117 VAL A C 1
ATOM 877 O O . VAL A 1 117 ? 1.631 -10.643 -8.725 1.00 98.56 117 VAL A O 1
ATOM 880 N N . ILE A 1 118 ? 1.885 -8.558 -9.520 1.00 98.81 118 ILE A N 1
ATOM 881 C CA . ILE A 1 118 ? 1.789 -8.885 -10.948 1.00 98.81 118 ILE A CA 1
ATOM 882 C C . ILE A 1 118 ? 3.146 -8.586 -11.586 1.00 98.81 118 ILE A C 1
ATOM 884 O O . ILE A 1 118 ? 3.515 -7.421 -11.702 1.00 98.81 118 ILE A O 1
ATOM 888 N N . SER A 1 119 ? 3.894 -9.596 -12.036 1.00 98.81 119 SER A N 1
ATOM 889 C CA . SER A 1 119 ? 5.147 -9.369 -12.775 1.00 98.81 119 SER A CA 1
ATOM 890 C C . SER A 1 119 ? 4.992 -9.669 -14.261 1.00 98.81 119 SER A C 1
ATOM 892 O O . SER A 1 119 ? 4.515 -10.745 -14.616 1.00 98.81 119 SER A O 1
ATOM 894 N N . ILE A 1 120 ? 5.386 -8.731 -15.129 1.00 98.88 120 ILE A N 1
ATOM 895 C CA . ILE A 1 120 ? 5.088 -8.778 -16.571 1.00 98.88 120 ILE A CA 1
ATOM 896 C C . ILE A 1 120 ? 6.341 -8.972 -17.437 1.00 98.88 120 ILE A C 1
ATOM 898 O O . ILE A 1 120 ? 7.372 -8.342 -17.197 1.00 98.88 120 ILE A O 1
ATOM 902 N N . ASN A 1 121 ? 6.208 -9.787 -18.487 1.00 98.81 121 ASN A N 1
ATOM 903 C CA . ASN A 1 121 ? 6.998 -9.671 -19.715 1.00 98.81 121 ASN A CA 1
ATOM 904 C C . ASN A 1 121 ? 6.353 -8.605 -20.614 1.00 98.81 121 ASN A C 1
ATOM 906 O O . ASN A 1 121 ? 5.149 -8.358 -20.520 1.00 98.81 121 ASN A O 1
ATOM 910 N N . TYR A 1 122 ? 7.140 -7.982 -21.486 1.00 98.69 122 TYR A N 1
ATOM 911 C CA . TYR A 1 122 ? 6.724 -6.897 -22.386 1.00 98.69 122 TYR A CA 1
ATOM 912 C C . TYR A 1 122 ? 7.529 -6.959 -23.691 1.00 98.69 122 TYR A C 1
ATOM 914 O O . TYR A 1 122 ? 8.573 -7.609 -23.744 1.00 98.69 122 TYR A O 1
ATOM 922 N N . TYR A 1 123 ? 7.074 -6.298 -24.757 1.00 98.38 123 TYR A N 1
ATOM 923 C CA . TYR A 1 123 ? 7.754 -6.338 -26.052 1.00 98.38 123 TYR A CA 1
ATOM 924 C C . TYR A 1 123 ? 9.147 -5.685 -25.996 1.00 98.38 123 TYR A C 1
ATOM 926 O O . TYR A 1 123 ? 9.302 -4.459 -25.947 1.00 98.38 123 TYR A O 1
ATOM 934 N N . LEU A 1 124 ? 10.184 -6.525 -26.049 1.00 98.50 124 LEU A N 1
ATOM 935 C CA . LEU A 1 124 ? 11.590 -6.124 -26.017 1.00 98.50 124 LEU A CA 1
ATOM 936 C C . LEU A 1 124 ? 12.009 -5.514 -27.362 1.00 98.50 124 LEU A C 1
ATOM 938 O O . LEU A 1 124 ? 12.671 -6.144 -28.186 1.00 98.50 124 LEU A O 1
ATOM 942 N N . THR A 1 125 ? 11.612 -4.260 -27.579 1.00 98.31 125 THR A N 1
ATOM 943 C CA . THR A 1 125 ? 11.815 -3.520 -28.838 1.00 98.31 125 THR A CA 1
ATOM 944 C C . THR A 1 125 ? 13.280 -3.556 -29.299 1.00 98.31 125 THR A C 1
ATOM 946 O O . THR A 1 125 ? 13.550 -3.827 -30.463 1.00 98.31 125 THR A O 1
ATOM 949 N N . LEU A 1 126 ? 14.259 -3.397 -28.399 1.00 98.12 126 LEU A N 1
ATOM 950 C CA . LEU A 1 126 ? 15.689 -3.420 -28.752 1.00 98.12 126 LEU A CA 1
ATOM 951 C C . LEU A 1 126 ? 16.273 -4.837 -28.931 1.00 98.12 126 LEU A C 1
ATOM 953 O O . LEU A 1 126 ? 17.423 -4.972 -29.353 1.00 98.12 126 LEU A O 1
ATOM 957 N N . LYS A 1 127 ? 15.502 -5.898 -28.651 1.00 97.56 127 LYS A N 1
ATOM 958 C CA . LYS A 1 127 ? 15.857 -7.296 -28.967 1.00 97.56 127 LYS A CA 1
ATOM 959 C C . LYS A 1 127 ? 15.632 -7.586 -30.450 1.00 97.56 127 LYS A C 1
ATOM 961 O O . LYS A 1 127 ? 16.499 -8.184 -31.090 1.00 97.56 127 LYS A O 1
ATOM 966 N N . HIS A 1 128 ? 14.496 -7.121 -30.976 1.00 96.94 128 HIS A N 1
ATOM 967 C CA . HIS A 1 128 ? 14.029 -7.375 -32.345 1.00 96.94 128 HIS A CA 1
ATOM 968 C C . HIS A 1 128 ? 14.417 -6.257 -33.327 1.00 96.94 128 HIS A C 1
ATOM 970 O O . HIS A 1 128 ? 14.763 -6.540 -34.468 1.00 96.94 128 HIS A O 1
ATOM 976 N N . GLU A 1 129 ? 14.461 -4.999 -32.877 1.00 94.69 129 GLU A N 1
ATOM 977 C CA . GLU A 1 129 ? 14.690 -3.802 -33.707 1.00 94.69 129 GLU A CA 1
ATOM 978 C C . GLU A 1 129 ? 16.015 -3.105 -33.343 1.00 94.69 129 GLU A C 1
ATOM 980 O O . GLU A 1 129 ? 16.094 -1.901 -33.065 1.00 94.69 129 GLU A O 1
ATOM 985 N N . LYS A 1 130 ? 17.087 -3.905 -33.307 1.00 91.62 130 LYS A N 1
ATOM 986 C CA . LYS A 1 130 ? 18.441 -3.482 -32.917 1.00 91.62 130 LYS A CA 1
ATOM 987 C C . LYS A 1 130 ? 18.909 -2.272 -33.727 1.00 91.62 130 LYS A C 1
ATOM 989 O O . LYS A 1 130 ? 19.147 -2.369 -34.926 1.00 91.62 130 LYS A O 1
ATOM 994 N N . THR A 1 131 ? 19.109 -1.151 -33.038 1.00 96.50 131 THR A N 1
ATOM 995 C CA . THR A 1 131 ? 19.552 0.116 -33.632 1.00 96.50 131 THR A CA 1
ATOM 996 C C . THR A 1 131 ? 20.811 0.614 -32.922 1.00 96.50 131 THR A C 1
ATOM 998 O O . THR A 1 131 ? 20.894 0.582 -31.691 1.00 96.50 131 THR A O 1
ATOM 1001 N N . ALA A 1 132 ? 21.814 1.057 -33.685 1.00 96.75 132 ALA A N 1
ATOM 1002 C CA . ALA A 1 132 ? 23.074 1.552 -33.130 1.00 96.75 132 ALA A CA 1
ATOM 1003 C C . ALA A 1 132 ? 22.840 2.778 -32.226 1.00 96.75 132 ALA A C 1
ATOM 1005 O O . ALA A 1 132 ? 22.024 3.638 -32.537 1.00 96.75 132 ALA A O 1
ATOM 1006 N N . GLY A 1 133 ? 23.528 2.844 -31.082 1.00 96.75 133 GLY A N 1
ATOM 1007 C CA . GLY A 1 133 ? 23.366 3.932 -30.106 1.00 96.75 133 GLY A CA 1
ATOM 1008 C C . GLY A 1 133 ? 22.054 3.924 -29.304 1.00 96.75 133 GLY A C 1
ATOM 1009 O O . GLY A 1 133 ? 21.899 4.749 -28.409 1.00 96.75 133 GLY A O 1
ATOM 1010 N N . ALA A 1 134 ? 21.126 2.991 -29.550 1.00 97.75 134 ALA A N 1
ATOM 1011 C CA . ALA A 1 134 ? 19.818 2.966 -28.887 1.00 97.75 134 ALA A CA 1
ATOM 1012 C C . ALA A 1 134 ? 19.792 2.280 -27.503 1.00 97.75 134 ALA A C 1
ATOM 1014 O O . ALA A 1 134 ? 18.737 2.223 -26.884 1.00 97.75 134 ALA A O 1
ATOM 1015 N N . SER A 1 135 ? 20.902 1.729 -26.998 1.00 97.94 135 SER A N 1
ATOM 1016 C CA . SER A 1 135 ? 20.906 1.047 -25.692 1.00 97.94 135 SER A CA 1
ATOM 1017 C C . SER A 1 135 ? 20.838 2.033 -24.519 1.00 97.94 135 SER A C 1
ATOM 1019 O O . SER A 1 135 ? 21.374 3.139 -24.605 1.00 97.94 135 SER A O 1
ATOM 1021 N N . CYS A 1 136 ? 20.247 1.620 -23.388 1.00 96.94 136 CYS A N 1
ATOM 1022 C CA . CYS A 1 136 ? 20.201 2.432 -22.162 1.00 96.94 136 CYS A CA 1
ATOM 1023 C C . CYS A 1 136 ? 21.595 2.965 -21.789 1.00 96.94 136 CYS A C 1
ATOM 1025 O O . CYS A 1 136 ? 21.772 4.167 -21.639 1.00 96.94 136 CYS A O 1
ATOM 1027 N N . THR A 1 137 ? 22.615 2.101 -21.772 1.00 97.31 137 THR A N 1
ATOM 1028 C CA . THR A 1 137 ? 24.008 2.477 -21.475 1.00 97.31 137 THR A CA 1
ATOM 1029 C C . THR A 1 137 ? 24.552 3.560 -22.408 1.00 97.31 137 THR A C 1
ATOM 1031 O O . THR A 1 137 ? 25.215 4.481 -21.938 1.00 97.31 137 THR A O 1
ATOM 1034 N N . ALA A 1 138 ? 24.259 3.505 -23.712 1.00 97.69 138 ALA A N 1
ATOM 1035 C CA . ALA A 1 138 ? 24.723 4.518 -24.663 1.00 97.69 138 ALA A CA 1
ATOM 1036 C C . ALA A 1 138 ? 24.089 5.905 -24.431 1.00 97.69 138 ALA A C 1
ATOM 1038 O O . ALA A 1 138 ? 24.681 6.909 -24.818 1.00 97.69 138 ALA A O 1
ATOM 1039 N N . ASN A 1 139 ? 22.921 5.955 -23.781 1.00 97.94 139 ASN A N 1
ATOM 1040 C CA . ASN A 1 139 ? 22.151 7.176 -23.533 1.00 97.94 139 ASN A CA 1
ATOM 1041 C C . ASN A 1 139 ? 22.293 7.698 -22.091 1.00 97.94 139 ASN A C 1
ATOM 1043 O O . ASN A 1 139 ? 22.180 8.898 -21.874 1.00 97.94 139 ASN A O 1
ATOM 1047 N N . MET A 1 140 ? 22.542 6.814 -21.116 1.00 98.00 140 MET A N 1
ATOM 1048 C CA . MET A 1 140 ? 22.379 7.103 -19.683 1.00 98.00 140 MET A CA 1
ATOM 1049 C C . MET A 1 140 ? 23.650 6.920 -18.840 1.00 98.00 140 MET A C 1
ATOM 1051 O O . MET A 1 140 ? 23.665 7.333 -17.686 1.00 98.00 140 MET A O 1
ATOM 1055 N N . SER A 1 141 ? 24.736 6.345 -19.371 1.00 97.69 141 SER A N 1
ATOM 1056 C CA . SER A 1 141 ? 25.984 6.129 -18.602 1.00 97.69 141 SER A CA 1
ATOM 1057 C C . SER A 1 141 ? 26.827 7.392 -18.360 1.00 97.69 141 SER A C 1
ATOM 1059 O O . SER A 1 141 ? 27.836 7.325 -17.663 1.00 97.69 141 SER A O 1
ATOM 1061 N N . LYS A 1 142 ? 26.442 8.538 -18.940 1.00 96.94 142 LYS A N 1
ATOM 1062 C CA . LYS A 1 142 ? 27.197 9.808 -18.910 1.00 96.94 142 LYS A CA 1
ATOM 1063 C C . LYS A 1 142 ? 26.400 10.972 -18.302 1.00 96.94 142 LYS A C 1
ATOM 1065 O O . LYS A 1 142 ? 26.618 12.120 -18.676 1.00 96.94 142 LYS A O 1
ATOM 1070 N N . GLY A 1 143 ? 25.459 10.660 -17.413 1.00 96.19 143 GLY A N 1
ATOM 1071 C CA . GLY A 1 143 ? 24.530 11.629 -16.833 1.00 96.19 143 GLY A CA 1
ATOM 1072 C C . GLY A 1 143 ? 23.282 11.876 -17.681 1.00 96.19 143 GLY A C 1
ATOM 1073 O O . GLY A 1 143 ? 22.913 11.058 -18.533 1.00 96.19 143 GLY A O 1
ATOM 1074 N N . LEU A 1 144 ? 22.611 12.994 -17.399 1.00 96.88 144 LEU A N 1
ATOM 1075 C CA . LEU A 1 144 ? 21.354 13.406 -18.036 1.00 96.88 144 LEU A CA 1
ATOM 1076 C C . LEU A 1 144 ? 21.552 13.805 -19.518 1.00 96.88 144 LEU A C 1
ATOM 1078 O O . LEU A 1 144 ? 22.603 14.345 -19.878 1.00 96.88 144 LEU A O 1
ATOM 1082 N N . PRO A 1 145 ? 20.556 13.591 -20.400 1.00 92.44 145 PRO A N 1
ATOM 1083 C CA . PRO A 1 145 ? 20.727 13.791 -21.833 1.00 92.44 145 PRO A CA 1
ATOM 1084 C C . PRO A 1 145 ? 20.398 15.232 -22.255 1.00 92.44 145 PRO A C 1
ATOM 1086 O O . PRO A 1 145 ? 19.273 15.702 -22.113 1.00 92.44 145 PRO A O 1
ATOM 1089 N N . THR A 1 146 ? 21.341 15.933 -22.890 1.00 89.62 146 THR A N 1
ATOM 1090 C CA . THR A 1 146 ? 21.130 17.325 -23.355 1.00 89.62 146 THR A CA 1
ATOM 1091 C C . THR A 1 146 ? 20.258 17.460 -24.610 1.00 89.62 146 THR A C 1
ATOM 1093 O O . THR A 1 146 ? 19.933 18.575 -25.013 1.00 89.62 146 THR A O 1
ATOM 1096 N N . LYS A 1 147 ? 19.894 16.343 -25.255 1.00 90.44 147 LYS A N 1
ATOM 1097 C CA . LYS A 1 147 ? 19.082 16.290 -26.488 1.00 90.44 147 LYS A CA 1
ATOM 1098 C C . LYS A 1 147 ? 17.969 15.231 -26.434 1.00 90.44 147 LYS A C 1
ATOM 1100 O O . LYS A 1 147 ? 17.488 14.810 -27.483 1.00 90.44 147 LYS A O 1
ATOM 1105 N N . GLY A 1 148 ? 17.598 14.787 -25.232 1.00 94.25 148 GLY A N 1
ATOM 1106 C CA . GLY A 1 148 ? 16.726 13.627 -25.044 1.00 94.25 148 GLY A CA 1
ATOM 1107 C C . GLY A 1 148 ? 17.414 12.295 -25.369 1.00 94.25 148 GLY A C 1
ATOM 1108 O O . GLY A 1 148 ? 18.611 12.244 -25.669 1.00 94.25 148 GLY A O 1
ATOM 1109 N N . PHE A 1 149 ? 16.662 11.198 -25.287 1.00 97.44 149 PHE A N 1
ATOM 1110 C CA . PHE A 1 149 ? 17.153 9.864 -25.648 1.00 97.44 149 PHE A CA 1
ATOM 1111 C C . PHE A 1 149 ? 17.156 9.650 -27.166 1.00 97.44 149 PHE A C 1
ATOM 1113 O O . PHE A 1 149 ? 16.357 10.225 -27.906 1.00 97.44 149 PHE A O 1
ATOM 1120 N N . HIS A 1 150 ? 18.003 8.730 -27.632 1.00 97.94 150 HIS A N 1
ATOM 1121 C CA . HIS A 1 150 ? 17.948 8.204 -28.992 1.00 97.94 150 HIS A CA 1
ATOM 1122 C C . HIS A 1 150 ? 16.506 7.766 -29.350 1.00 97.94 150 HIS A C 1
ATOM 1124 O O . HIS A 1 150 ? 15.911 7.011 -28.574 1.00 97.94 150 HIS A O 1
ATOM 1130 N N . PRO A 1 151 ? 15.938 8.141 -30.517 1.00 98.06 151 PRO A N 1
ATOM 1131 C CA . PRO A 1 151 ? 14.514 7.940 -30.808 1.00 98.06 151 PRO A CA 1
ATOM 1132 C C . PRO A 1 151 ? 14.000 6.509 -30.594 1.00 98.06 151 PRO A C 1
ATOM 1134 O O . PRO A 1 151 ? 12.970 6.329 -29.953 1.00 98.06 151 PRO A O 1
ATOM 1137 N N . LYS A 1 152 ? 14.751 5.482 -31.023 1.00 98.38 152 LYS A N 1
ATOM 1138 C CA . LYS A 1 152 ? 14.377 4.065 -30.819 1.00 98.38 152 LYS A CA 1
ATOM 1139 C C . LYS A 1 152 ? 14.427 3.613 -29.342 1.00 98.38 152 LYS A C 1
ATOM 1141 O O . LYS A 1 152 ? 13.734 2.668 -28.982 1.00 98.38 152 LYS A O 1
ATOM 1146 N N . LEU A 1 153 ? 15.184 4.287 -28.464 1.00 98.56 153 LEU A N 1
ATOM 1147 C CA . LEU A 1 153 ? 15.111 4.054 -27.010 1.00 98.56 153 LEU A CA 1
ATOM 1148 C C . LEU A 1 153 ? 13.829 4.663 -26.432 1.00 98.56 153 LEU A C 1
ATOM 1150 O O . LEU A 1 153 ? 13.119 3.996 -25.687 1.00 98.56 153 LEU A O 1
ATOM 1154 N N . GLN A 1 154 ? 13.499 5.898 -26.820 1.00 98.06 154 GLN A N 1
ATOM 1155 C CA . GLN A 1 154 ? 12.261 6.561 -26.397 1.00 98.06 154 GLN A CA 1
ATOM 1156 C C . GLN A 1 154 ? 11.012 5.826 -26.922 1.00 98.06 154 GLN A C 1
ATOM 1158 O O . GLN A 1 154 ? 9.984 5.763 -26.253 1.00 98.06 154 GLN A O 1
ATOM 1163 N N . GLU A 1 155 ? 11.111 5.215 -28.101 1.00 98.50 155 GLU A N 1
ATOM 1164 C CA . GLU A 1 155 ? 10.119 4.292 -28.655 1.00 98.50 155 GLU A CA 1
ATOM 1165 C C . GLU A 1 155 ? 10.019 2.990 -27.843 1.00 98.50 155 GLU A C 1
ATOM 1167 O O . GLU A 1 155 ? 8.916 2.584 -27.494 1.00 98.50 155 GLU A O 1
ATOM 1172 N N . ALA A 1 156 ? 11.145 2.376 -27.459 1.00 98.69 156 ALA A N 1
ATOM 1173 C CA . ALA A 1 156 ? 11.151 1.179 -26.614 1.00 98.69 156 ALA A CA 1
ATOM 1174 C C . ALA A 1 156 ? 10.511 1.423 -25.231 1.00 98.69 156 ALA A C 1
ATOM 1176 O O . ALA A 1 156 ? 9.727 0.595 -24.767 1.00 98.69 156 ALA A O 1
ATOM 1177 N N . VAL A 1 157 ? 10.776 2.582 -24.612 1.00 98.69 157 VAL A N 1
ATOM 1178 C CA . VAL A 1 157 ? 10.121 3.029 -23.366 1.00 98.69 157 VAL A CA 1
ATOM 1179 C C . VAL A 1 157 ? 8.605 3.165 -23.562 1.00 98.69 157 VAL A C 1
ATOM 1181 O O . VAL A 1 157 ? 7.831 2.664 -22.745 1.00 98.69 157 VAL A O 1
ATOM 1184 N N . LYS A 1 158 ? 8.163 3.790 -24.663 1.00 98.38 158 LYS A N 1
ATOM 1185 C CA . LYS A 1 158 ? 6.735 3.940 -24.998 1.00 98.38 158 LYS A CA 1
ATOM 1186 C C . LYS A 1 158 ? 6.054 2.596 -25.259 1.00 98.38 158 LYS A C 1
ATOM 1188 O O . LYS A 1 158 ? 4.977 2.360 -24.724 1.00 98.38 158 LYS A O 1
ATOM 1193 N N . ASN A 1 159 ? 6.683 1.700 -26.018 1.00 98.38 159 ASN A N 1
ATOM 1194 C CA . ASN A 1 159 ? 6.155 0.365 -26.308 1.00 98.38 159 ASN A CA 1
ATOM 1195 C C . ASN A 1 159 ? 5.988 -0.459 -25.023 1.00 98.38 159 ASN A C 1
ATOM 1197 O O . ASN A 1 159 ? 4.916 -1.014 -24.787 1.00 98.38 159 ASN A O 1
ATOM 1201 N N . ALA A 1 160 ? 6.998 -0.464 -24.149 1.00 98.75 160 ALA A N 1
ATOM 1202 C CA . ALA A 1 160 ? 6.916 -1.125 -22.849 1.00 98.75 160 ALA A CA 1
ATOM 1203 C C . ALA A 1 160 ? 5.847 -0.493 -21.932 1.00 98.75 160 ALA A C 1
ATOM 1205 O O . ALA A 1 160 ? 5.164 -1.207 -21.203 1.00 98.75 160 ALA A O 1
ATOM 1206 N N . SER A 1 161 ? 5.652 0.831 -21.991 1.00 98.56 161 SER A N 1
ATOM 1207 C CA . SER A 1 161 ? 4.601 1.525 -21.231 1.00 98.56 161 SER A CA 1
ATOM 1208 C C . SER A 1 161 ? 3.189 1.245 -21.765 1.00 98.56 161 SER A C 1
ATOM 1210 O O . SER A 1 161 ? 2.245 1.124 -20.985 1.00 98.56 161 SER A O 1
ATOM 1212 N N . ASN A 1 162 ? 3.028 1.073 -23.078 1.00 98.19 162 ASN A N 1
ATOM 1213 C CA . ASN A 1 162 ? 1.770 0.623 -23.681 1.00 98.19 162 ASN A CA 1
ATOM 1214 C C . ASN A 1 162 ? 1.436 -0.813 -23.244 1.00 98.19 162 ASN A C 1
ATOM 1216 O O . ASN A 1 162 ? 0.301 -1.092 -22.864 1.00 98.19 162 ASN A O 1
ATOM 1220 N N . ASP A 1 163 ? 2.430 -1.702 -23.213 1.00 98.69 163 ASP A N 1
ATOM 1221 C CA . ASP A 1 163 ? 2.273 -3.064 -22.693 1.00 98.69 163 ASP A CA 1
ATOM 1222 C C . ASP A 1 163 ? 1.952 -3.071 -21.183 1.00 98.69 163 ASP A C 1
ATOM 1224 O O . ASP A 1 163 ? 1.059 -3.796 -20.745 1.00 98.69 163 ASP A O 1
ATOM 1228 N N . ALA A 1 164 ? 2.574 -2.193 -20.389 1.00 98.62 164 ALA A N 1
ATOM 1229 C CA . ALA A 1 164 ? 2.217 -1.993 -18.982 1.00 98.62 164 ALA A CA 1
ATOM 1230 C C . ALA A 1 164 ? 0.776 -1.464 -18.803 1.00 98.62 164 ALA A C 1
ATOM 1232 O O . ALA A 1 164 ? 0.083 -1.883 -17.877 1.00 98.62 164 ALA A O 1
ATOM 1233 N N . GLN A 1 165 ? 0.280 -0.604 -19.700 1.00 98.31 165 GLN A N 1
ATOM 1234 C CA . GLN A 1 165 ? -1.126 -0.173 -19.698 1.00 98.31 165 GLN A CA 1
ATOM 1235 C C . GLN A 1 165 ? -2.096 -1.306 -20.072 1.00 98.31 165 GLN A C 1
ATOM 1237 O O . GLN A 1 165 ? -3.173 -1.387 -19.483 1.00 98.31 165 GLN A O 1
ATOM 1242 N N . LEU A 1 166 ? -1.716 -2.227 -20.966 1.00 98.38 166 LEU A N 1
ATOM 1243 C CA . LEU A 1 166 ? -2.496 -3.449 -21.222 1.00 98.38 166 LEU A CA 1
ATOM 1244 C C . LEU A 1 166 ? -2.540 -4.363 -19.984 1.00 98.38 166 LEU A C 1
ATOM 1246 O O . LEU A 1 166 ? -3.587 -4.932 -19.682 1.00 98.38 166 LEU A O 1
ATOM 1250 N N . ALA A 1 167 ? -1.448 -4.461 -19.221 1.00 98.62 167 ALA A N 1
ATOM 1251 C CA . ALA A 1 167 ? -1.443 -5.189 -17.951 1.00 98.62 167 ALA A CA 1
ATOM 1252 C C . ALA A 1 167 ? -2.321 -4.511 -16.876 1.00 98.62 167 ALA A C 1
ATOM 1254 O O . ALA A 1 167 ? -3.049 -5.203 -16.164 1.00 98.62 167 ALA A O 1
ATOM 1255 N N . LEU A 1 168 ? -2.340 -3.173 -16.800 1.00 98.50 168 LEU A N 1
ATOM 1256 C CA . LEU A 1 168 ? -3.284 -2.423 -15.952 1.00 98.50 168 LEU A CA 1
ATOM 1257 C C . LEU A 1 168 ? -4.746 -2.637 -16.376 1.00 98.50 168 LEU A C 1
ATOM 1259 O O . LEU A 1 168 ? -5.619 -2.745 -15.516 1.00 98.50 168 LEU A O 1
ATOM 1263 N N . GLN A 1 169 ? -5.023 -2.748 -17.677 1.00 98.44 169 GLN A N 1
ATOM 1264 C CA . GLN A 1 169 ? -6.365 -3.052 -18.181 1.00 98.44 169 GLN A CA 1
ATOM 1265 C C . GLN A 1 169 ? -6.772 -4.482 -17.794 1.00 98.44 169 GLN A C 1
ATOM 1267 O O . GLN A 1 169 ? -7.856 -4.686 -17.261 1.00 98.44 169 GLN A O 1
ATOM 1272 N N . TRP A 1 170 ? -5.865 -5.456 -17.914 1.00 98.62 170 TRP A N 1
ATOM 1273 C CA . TRP A 1 170 ? -6.107 -6.815 -17.423 1.00 98.62 170 TRP A CA 1
ATOM 1274 C C . TRP A 1 170 ? -6.366 -6.860 -15.904 1.00 98.62 170 TRP A C 1
ATOM 1276 O O . TRP A 1 170 ? -7.285 -7.552 -15.464 1.00 98.62 170 TRP A O 1
ATOM 1286 N N . ILE A 1 171 ? -5.622 -6.090 -15.098 1.00 98.44 171 ILE A N 1
ATOM 1287 C CA . ILE A 1 171 ? -5.866 -5.946 -13.649 1.00 98.44 171 ILE A CA 1
ATOM 1288 C C . ILE A 1 171 ? -7.281 -5.398 -13.395 1.00 98.44 171 ILE A C 1
ATOM 1290 O O . ILE A 1 171 ? -8.009 -5.932 -12.560 1.00 98.44 171 ILE A O 1
ATOM 1294 N N . LYS A 1 172 ? -7.698 -4.368 -14.138 1.00 95.81 172 LYS A N 1
ATOM 1295 C CA . LYS A 1 172 ? -9.045 -3.781 -14.058 1.00 95.81 172 LYS A CA 1
ATOM 1296 C C . LYS A 1 172 ? -10.133 -4.816 -14.360 1.00 95.81 172 LYS A C 1
ATOM 1298 O O . LYS A 1 172 ? -11.033 -4.996 -13.545 1.00 95.81 172 LYS A O 1
ATOM 1303 N N . ASP A 1 173 ? -9.994 -5.545 -15.465 1.00 97.25 173 ASP A N 1
ATOM 1304 C CA . ASP A 1 173 ? -10.991 -6.511 -15.950 1.00 97.25 173 ASP A CA 1
ATOM 1305 C C . ASP A 1 173 ? -11.084 -7.787 -15.094 1.00 97.25 173 ASP A C 1
ATOM 1307 O O . ASP A 1 173 ? -12.106 -8.468 -15.101 1.00 97.25 173 ASP A O 1
ATOM 1311 N N . ASN A 1 174 ? -10.040 -8.112 -14.324 1.00 96.12 174 ASN A N 1
ATOM 1312 C CA . ASN A 1 174 ? -9.992 -9.306 -13.473 1.00 96.12 174 ASN A CA 1
ATOM 1313 C C . ASN A 1 174 ? -10.164 -8.988 -11.969 1.00 96.12 174 ASN A C 1
ATOM 1315 O O . ASN A 1 174 ? -9.928 -9.857 -11.121 1.00 96.12 174 ASN A O 1
ATOM 1319 N N . THR A 1 175 ? -10.593 -7.764 -11.615 1.00 90.44 175 THR A N 1
ATOM 1320 C CA . THR A 1 175 ? -10.744 -7.318 -10.213 1.00 90.44 175 THR A CA 1
ATOM 1321 C C . THR A 1 175 ? -11.665 -8.211 -9.384 1.00 90.44 175 THR A C 1
ATOM 1323 O O . THR A 1 175 ? -11.341 -8.479 -8.229 1.00 90.44 175 THR A O 1
ATOM 1326 N N . ASP A 1 176 ? -12.754 -8.729 -9.958 1.00 87.00 176 ASP A N 1
ATOM 1327 C CA . ASP A 1 176 ? -13.734 -9.538 -9.220 1.00 87.00 176 ASP A CA 1
ATOM 1328 C C . ASP A 1 176 ? -13.279 -10.992 -9.022 1.00 87.00 176 ASP A C 1
ATOM 1330 O O . ASP A 1 176 ? -13.620 -11.619 -8.019 1.00 87.00 176 ASP A O 1
ATOM 1334 N N . VAL A 1 177 ? -12.440 -11.509 -9.929 1.00 90.31 177 VAL A N 1
ATOM 1335 C CA . VAL A 1 177 ? -11.873 -12.867 -9.861 1.00 90.31 177 VAL A CA 1
ATOM 1336 C C . VAL A 1 177 ? -10.799 -12.955 -8.775 1.00 90.31 177 VAL A C 1
ATOM 1338 O O . VAL A 1 177 ? -10.830 -13.844 -7.922 1.00 90.31 177 VAL A O 1
ATOM 1341 N N . TYR A 1 178 ? -9.845 -12.019 -8.781 1.00 89.62 178 TYR A N 1
ATOM 1342 C CA . TYR A 1 178 ? -8.691 -12.056 -7.873 1.00 89.62 178 TYR A CA 1
ATOM 1343 C C . TYR A 1 178 ? -8.835 -11.155 -6.640 1.00 89.62 178 TYR A C 1
ATOM 1345 O O . TYR A 1 178 ? -8.021 -11.258 -5.722 1.00 89.62 178 TYR A O 1
ATOM 1353 N N . ARG A 1 179 ? -9.898 -10.339 -6.581 1.00 88.00 179 ARG A N 1
ATOM 1354 C CA . ARG A 1 179 ? -10.166 -9.323 -5.547 1.00 88.00 179 ARG A CA 1
ATOM 1355 C C . ARG A 1 179 ? -9.083 -8.246 -5.485 1.00 88.00 179 ARG A C 1
ATOM 1357 O O . ARG A 1 179 ? -8.523 -7.986 -4.429 1.00 88.00 179 ARG A O 1
ATOM 1364 N N . PHE A 1 180 ? -8.796 -7.589 -6.603 1.00 91.25 180 PHE A N 1
ATOM 1365 C CA . PHE A 1 180 ? -7.867 -6.452 -6.616 1.00 91.25 180 PHE A CA 1
ATOM 1366 C C . PHE A 1 180 ? -8.525 -5.172 -6.072 1.00 91.25 180 PHE A C 1
ATOM 1368 O O . PHE A 1 180 ? -9.663 -4.854 -6.437 1.00 91.25 180 PHE A O 1
ATOM 1375 N N . ASP A 1 181 ? -7.805 -4.405 -5.250 1.00 89.62 181 ASP A N 1
ATOM 1376 C CA . ASP A 1 181 ? -8.149 -3.017 -4.939 1.00 89.62 181 ASP A CA 1
ATOM 1377 C C . ASP A 1 181 ? -7.584 -2.079 -6.014 1.00 89.62 181 ASP A C 1
ATOM 1379 O O . ASP A 1 181 ? -6.432 -1.648 -5.976 1.00 89.62 181 ASP A O 1
ATOM 1383 N N . LEU A 1 182 ? -8.448 -1.730 -6.967 1.00 89.75 182 LEU A N 1
ATOM 1384 C CA . LEU A 1 182 ? -8.151 -0.804 -8.062 1.00 89.75 182 LEU A CA 1
ATOM 1385 C C . LEU A 1 182 ? -7.925 0.650 -7.605 1.00 89.75 182 LEU A C 1
ATOM 1387 O O . LEU A 1 182 ? -7.590 1.493 -8.432 1.00 89.75 182 LEU A O 1
ATOM 1391 N N . SER A 1 183 ? -8.111 0.953 -6.317 1.00 86.19 183 SER A N 1
ATOM 1392 C CA . SER A 1 183 ? -7.795 2.256 -5.719 1.00 86.19 183 SER A CA 1
ATOM 1393 C C . SER A 1 183 ? -6.456 2.288 -4.968 1.00 86.19 183 SER A C 1
ATOM 1395 O O . SER A 1 183 ? -6.076 3.343 -4.464 1.00 86.19 183 SER A O 1
ATOM 1397 N N . SER A 1 184 ? -5.738 1.159 -4.932 1.00 91.06 184 SER A N 1
ATOM 1398 C CA . SER A 1 184 ? -4.461 0.976 -4.230 1.00 91.06 184 SER A CA 1
ATOM 1399 C C . SER A 1 184 ? -3.444 0.282 -5.145 1.00 91.06 184 SER A C 1
ATOM 1401 O O . SER A 1 184 ? -2.979 -0.825 -4.865 1.00 91.06 184 SER A O 1
ATOM 1403 N N . VAL A 1 185 ? -3.142 0.914 -6.284 1.00 97.12 185 VAL A N 1
ATOM 1404 C CA . VAL A 1 185 ? -2.258 0.374 -7.331 1.00 97.12 185 VAL A CA 1
ATOM 1405 C C . VAL A 1 185 ? -0.885 1.044 -7.281 1.00 97.12 185 VAL A C 1
ATOM 1407 O O . VAL A 1 185 ? -0.772 2.261 -7.416 1.00 97.12 185 VAL A O 1
ATOM 1410 N N . ALA A 1 186 ? 0.170 0.248 -7.152 1.00 98.69 186 ALA A N 1
ATOM 1411 C CA . ALA A 1 186 ? 1.559 0.671 -7.269 1.00 98.69 186 ALA A CA 1
ATOM 1412 C C . ALA A 1 186 ? 2.243 0.041 -8.488 1.00 98.69 186 ALA A C 1
ATOM 1414 O O . ALA A 1 186 ? 1.901 -1.066 -8.917 1.00 98.69 186 ALA A O 1
ATOM 1415 N N . ILE A 1 187 ? 3.249 0.734 -9.022 1.00 98.81 187 ILE A N 1
ATOM 1416 C CA . ILE A 1 187 ? 4.084 0.247 -10.125 1.00 98.81 187 ILE A CA 1
ATOM 1417 C C . ILE A 1 187 ? 5.568 0.308 -9.759 1.00 98.81 187 ILE A C 1
ATOM 1419 O O . ILE A 1 187 ? 6.043 1.221 -9.084 1.00 98.81 187 ILE A O 1
ATOM 1423 N N . SER A 1 188 ? 6.325 -0.671 -10.231 1.00 98.69 188 SER A N 1
ATOM 1424 C CA . SER A 1 188 ? 7.758 -0.771 -10.015 1.00 98.69 188 SER A CA 1
ATOM 1425 C C . SER A 1 188 ? 8.437 -1.466 -11.185 1.00 98.69 188 SER A C 1
ATOM 1427 O O . SER A 1 188 ? 7.811 -2.118 -12.021 1.00 98.69 188 SER A O 1
ATOM 1429 N N . GLY A 1 189 ? 9.752 -1.348 -11.227 1.00 98.12 189 GLY A N 1
ATOM 1430 C CA . GLY A 1 189 ? 10.609 -2.181 -12.041 1.00 98.12 189 GLY A CA 1
ATOM 1431 C C . GLY A 1 189 ? 12.062 -1.924 -11.689 1.00 98.12 189 GLY A C 1
ATOM 1432 O O . GLY A 1 189 ? 12.354 -1.142 -10.782 1.00 98.12 189 GLY A O 1
ATOM 1433 N N . GLY A 1 190 ? 12.977 -2.549 -12.427 1.00 97.25 190 GLY A N 1
ATOM 1434 C CA . GLY A 1 190 ? 14.402 -2.230 -12.337 1.00 97.25 190 GLY A CA 1
ATOM 1435 C C . GLY A 1 190 ? 15.028 -1.910 -13.685 1.00 97.25 190 GLY A C 1
ATOM 1436 O O . GLY A 1 190 ? 14.668 -2.527 -14.689 1.00 97.25 190 GLY A O 1
ATOM 1437 N N . SER A 1 191 ? 15.983 -0.975 -13.739 1.00 97.81 191 SER A N 1
ATOM 1438 C CA . SER A 1 191 ? 16.659 -0.579 -14.989 1.00 97.81 191 SER A CA 1
ATOM 1439 C C . SER A 1 191 ? 15.637 -0.139 -16.060 1.00 97.81 191 SER A C 1
ATOM 1441 O O . SER A 1 191 ? 14.771 0.685 -15.778 1.00 97.81 191 SER A O 1
ATOM 1443 N N . ALA A 1 192 ? 15.649 -0.724 -17.262 1.00 98.62 192 ALA A N 1
ATOM 1444 C CA . ALA A 1 192 ? 14.613 -0.528 -18.290 1.00 98.62 192 ALA A CA 1
ATOM 1445 C C . ALA A 1 192 ? 13.162 -0.734 -17.790 1.00 98.62 192 ALA A C 1
ATOM 1447 O O . ALA A 1 192 ? 12.249 -0.026 -18.219 1.00 98.62 192 ALA A O 1
ATOM 1448 N N . GLY A 1 193 ? 12.938 -1.648 -16.841 1.00 98.69 193 GLY A N 1
ATOM 1449 C CA . GLY A 1 193 ? 11.632 -1.825 -16.206 1.00 98.69 193 GLY A CA 1
ATOM 1450 C C . GLY A 1 193 ? 11.254 -0.654 -15.295 1.00 98.69 193 GLY A C 1
ATOM 1451 O O . GLY A 1 193 ? 10.098 -0.246 -15.267 1.00 98.69 193 GLY A O 1
ATOM 1452 N N . ALA A 1 194 ? 12.229 -0.038 -14.622 1.00 98.75 194 ALA A N 1
ATOM 1453 C CA . ALA A 1 194 ? 12.012 1.184 -13.852 1.00 98.75 194 ALA A CA 1
ATOM 1454 C C . ALA A 1 194 ? 11.759 2.396 -14.766 1.00 98.75 194 ALA A C 1
ATOM 1456 O O . ALA A 1 194 ? 10.839 3.164 -14.508 1.00 98.75 194 ALA A O 1
ATOM 1457 N N . MET A 1 195 ? 12.484 2.524 -15.887 1.00 98.75 195 MET A N 1
ATOM 1458 C CA . MET A 1 195 ? 12.178 3.521 -16.931 1.00 98.75 195 MET A CA 1
ATOM 1459 C C . MET A 1 195 ? 10.732 3.368 -17.439 1.00 98.75 195 MET A C 1
ATOM 1461 O O . MET A 1 195 ? 10.015 4.355 -17.595 1.00 98.75 195 MET A O 1
ATOM 1465 N N . THR A 1 196 ? 10.285 2.122 -17.637 1.00 98.88 196 THR A N 1
ATOM 1466 C CA . THR A 1 196 ? 8.903 1.792 -18.020 1.00 98.88 196 THR A CA 1
ATOM 1467 C C . THR A 1 196 ? 7.903 2.193 -16.935 1.00 98.88 196 THR A C 1
ATOM 1469 O O . THR A 1 196 ? 6.888 2.816 -17.244 1.00 98.88 196 THR A O 1
ATOM 1472 N N . ALA A 1 197 ? 8.186 1.887 -15.666 1.00 98.81 197 ALA A N 1
ATOM 1473 C CA . ALA A 1 197 ? 7.339 2.249 -14.531 1.00 98.81 197 ALA A CA 1
ATOM 1474 C C . ALA A 1 197 ? 7.189 3.775 -14.386 1.00 98.81 197 ALA A C 1
ATOM 1476 O O . ALA A 1 197 ? 6.067 4.279 -14.331 1.00 98.81 197 ALA A O 1
ATOM 1477 N N . LEU A 1 198 ? 8.306 4.512 -14.426 1.00 98.88 198 LEU A N 1
ATOM 1478 C CA . LEU A 1 198 ? 8.347 5.977 -14.378 1.00 98.88 198 LEU A CA 1
ATOM 1479 C C . LEU A 1 198 ? 7.574 6.610 -15.547 1.00 98.88 198 LEU A C 1
ATOM 1481 O O . LEU A 1 198 ? 6.765 7.511 -15.332 1.00 98.88 198 LEU A O 1
ATOM 1485 N N . TYR A 1 199 ? 7.779 6.138 -16.784 1.00 98.69 199 TYR A N 1
ATOM 1486 C CA . TYR A 1 199 ? 7.054 6.666 -17.947 1.00 98.69 199 TYR A CA 1
ATOM 1487 C C . TYR A 1 199 ? 5.551 6.356 -17.859 1.00 98.69 199 TYR A C 1
ATOM 1489 O O . TYR A 1 199 ? 4.717 7.213 -18.153 1.00 98.69 199 TYR A O 1
ATOM 1497 N N . THR A 1 200 ? 5.185 5.160 -17.387 1.00 98.62 200 THR A N 1
ATOM 1498 C CA . THR A 1 200 ? 3.777 4.766 -17.225 1.00 98.62 200 THR A CA 1
ATOM 1499 C C . THR A 1 200 ? 3.077 5.602 -16.154 1.00 98.62 200 THR A C 1
ATOM 1501 O O . THR A 1 200 ? 1.954 6.038 -16.387 1.00 98.62 200 THR A O 1
ATOM 1504 N N . ALA A 1 201 ? 3.735 5.904 -15.032 1.00 98.06 201 ALA A N 1
ATOM 1505 C CA . ALA A 1 201 ? 3.172 6.763 -13.991 1.00 98.06 201 ALA A CA 1
ATOM 1506 C C . ALA A 1 201 ? 3.100 8.248 -14.400 1.00 98.06 201 ALA A C 1
ATOM 1508 O O . ALA A 1 201 ? 2.093 8.905 -14.143 1.00 98.06 201 ALA A O 1
ATOM 1509 N N . TYR A 1 202 ? 4.137 8.794 -15.043 1.00 97.56 202 TYR A N 1
ATOM 1510 C CA . TYR A 1 202 ? 4.286 10.253 -15.167 1.00 97.56 202 TYR A CA 1
ATOM 1511 C C . TYR A 1 202 ? 4.138 10.815 -16.588 1.00 97.56 202 TYR A C 1
ATOM 1513 O O . TYR A 1 202 ? 3.925 12.015 -16.737 1.00 97.56 202 TYR A O 1
ATOM 1521 N N . ALA A 1 203 ? 4.229 9.990 -17.636 1.00 95.94 203 ALA A N 1
ATOM 1522 C CA . ALA A 1 203 ? 4.218 10.447 -19.033 1.00 95.94 203 ALA A CA 1
ATOM 1523 C C . ALA A 1 203 ? 3.129 9.805 -19.919 1.00 95.94 203 ALA A C 1
ATOM 1525 O O . ALA A 1 203 ? 2.866 10.312 -21.009 1.00 95.94 203 ALA A O 1
ATOM 1526 N N . SER A 1 204 ? 2.476 8.722 -19.478 1.00 94.00 204 SER A N 1
ATOM 1527 C CA . SER A 1 204 ? 1.438 8.021 -20.260 1.00 94.00 204 SER A CA 1
ATOM 1528 C C . SER A 1 204 ? 0.076 8.729 -20.311 1.00 94.00 204 SER A C 1
ATOM 1530 O O . SER A 1 204 ? -0.719 8.461 -21.208 1.00 94.00 204 SER A O 1
ATOM 1532 N N . GLY A 1 205 ? -0.219 9.590 -19.330 1.00 88.38 205 GLY A N 1
ATOM 1533 C CA . GLY A 1 205 ? -1.562 10.133 -19.092 1.00 88.38 205 GLY A CA 1
ATOM 1534 C C . GLY A 1 205 ? -2.501 9.224 -18.278 1.00 88.38 205 GLY A C 1
ATOM 1535 O O . GLY A 1 205 ? -3.627 9.630 -18.020 1.00 88.38 205 GLY A O 1
ATOM 1536 N N . GLN A 1 206 ? -2.053 8.031 -17.859 1.00 84.56 206 GLN A N 1
ATOM 1537 C CA . GLN A 1 206 ? -2.753 7.109 -16.942 1.00 84.56 206 GLN A CA 1
ATOM 1538 C C . GLN A 1 206 ? -4.238 6.835 -17.280 1.00 84.56 206 GLN A C 1
ATOM 1540 O O . GLN A 1 206 ? -5.110 6.831 -16.415 1.00 84.56 206 GLN A O 1
ATOM 1545 N N . THR A 1 207 ? -4.547 6.571 -18.551 1.00 84.75 207 THR A N 1
ATOM 1546 C CA . THR A 1 207 ? -5.942 6.478 -19.041 1.00 84.75 207 THR A CA 1
ATOM 1547 C C . THR A 1 207 ? -6.746 5.260 -18.545 1.00 84.75 207 THR A C 1
ATOM 1549 O O . THR A 1 207 ? -7.957 5.194 -18.753 1.00 84.75 207 THR A O 1
ATOM 1552 N N . ILE A 1 208 ? -6.092 4.288 -17.899 1.00 89.06 208 ILE A N 1
ATOM 1553 C CA . ILE A 1 208 ? -6.644 2.954 -17.610 1.00 89.06 208 ILE A CA 1
ATOM 1554 C C . ILE A 1 208 ? -7.033 2.778 -16.134 1.00 89.06 208 ILE A C 1
ATOM 1556 O O . ILE A 1 208 ? -8.188 2.461 -15.829 1.00 89.06 208 ILE A O 1
ATOM 1560 N N . LEU A 1 209 ? -6.066 2.980 -15.236 1.00 86.62 209 LEU A N 1
ATOM 1561 C CA . LEU A 1 209 ? -6.173 2.924 -13.776 1.00 86.62 209 LEU A CA 1
ATOM 1562 C C . LEU A 1 209 ? -5.224 3.977 -13.178 1.00 86.62 209 LEU A C 1
ATOM 1564 O O . LEU A 1 209 ? -4.130 4.144 -13.724 1.00 86.62 209 LEU A O 1
ATOM 1568 N N . PRO A 1 210 ? -5.587 4.627 -12.057 1.00 86.88 210 PRO A N 1
ATOM 1569 C CA . PRO A 1 210 ? -4.672 5.494 -11.329 1.00 86.88 210 PRO A CA 1
ATOM 1570 C C . PRO A 1 210 ? -3.606 4.660 -10.607 1.00 86.88 210 PRO A C 1
ATOM 1572 O O . PRO A 1 210 ? -3.905 3.839 -9.740 1.00 86.88 210 PRO A O 1
ATOM 1575 N N . ILE A 1 211 ? -2.347 4.892 -10.959 1.00 95.81 211 ILE A N 1
ATOM 1576 C CA . ILE A 1 211 ? -1.175 4.507 -10.177 1.00 95.81 211 ILE A CA 1
ATOM 1577 C C . ILE A 1 211 ? -1.058 5.512 -9.031 1.00 95.81 211 ILE A C 1
ATOM 1579 O O . ILE A 1 211 ? -1.083 6.713 -9.267 1.00 95.81 211 ILE A O 1
ATOM 1583 N N . GLN A 1 212 ? -0.901 5.021 -7.807 1.00 94.06 212 GLN A N 1
ATOM 1584 C CA . GLN A 1 212 ? -0.884 5.817 -6.577 1.00 94.06 212 GLN A CA 1
ATOM 1585 C C . GLN A 1 212 ? 0.516 5.884 -5.935 1.00 94.06 212 GLN A C 1
ATOM 1587 O O . GLN A 1 212 ? 0.822 6.852 -5.245 1.00 94.06 212 GLN A O 1
ATOM 1592 N N . ALA A 1 213 ? 1.388 4.901 -6.199 1.00 97.75 213 ALA A N 1
ATOM 1593 C CA . ALA A 1 213 ? 2.777 4.868 -5.726 1.00 97.75 213 ALA A CA 1
ATOM 1594 C C . ALA A 1 213 ? 3.734 4.277 -6.779 1.00 97.75 213 ALA A C 1
ATOM 1596 O O . ALA A 1 213 ? 3.348 3.398 -7.558 1.00 97.75 213 ALA A O 1
ATOM 1597 N N . VAL A 1 214 ? 4.994 4.721 -6.779 1.00 98.81 214 VAL A N 1
ATOM 1598 C CA . VAL A 1 214 ? 6.041 4.255 -7.704 1.00 98.81 214 VAL A CA 1
ATOM 1599 C C . VAL A 1 214 ? 7.304 3.847 -6.945 1.00 98.81 214 VAL A C 1
ATOM 1601 O O . VAL A 1 214 ? 7.793 4.597 -6.106 1.00 98.81 214 VAL A O 1
ATOM 1604 N N . VAL A 1 215 ? 7.877 2.684 -7.275 1.00 98.81 215 VAL A N 1
ATOM 1605 C CA . VAL A 1 215 ? 9.163 2.218 -6.717 1.00 98.81 215 VAL A CA 1
ATOM 1606 C C . VAL A 1 215 ? 10.180 2.015 -7.845 1.00 98.81 215 VAL A C 1
ATOM 1608 O O . VAL A 1 215 ? 10.084 1.069 -8.631 1.00 98.81 215 VAL A O 1
ATOM 1611 N N . ASN A 1 216 ? 11.153 2.919 -7.928 1.00 98.75 216 ASN A N 1
ATOM 161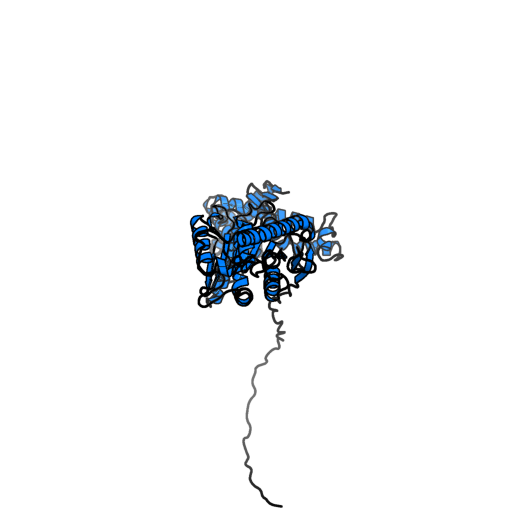2 C CA . ASN A 1 216 ? 12.178 3.005 -8.967 1.00 98.75 216 ASN A CA 1
ATOM 1613 C C . ASN A 1 216 ? 13.480 2.329 -8.514 1.00 98.75 216 ASN A C 1
ATOM 1615 O O . ASN A 1 216 ? 14.209 2.873 -7.685 1.00 98.75 216 ASN A O 1
ATOM 1619 N N . LEU A 1 217 ? 13.802 1.166 -9.088 1.00 98.31 217 LEU A N 1
ATOM 1620 C CA . LEU A 1 217 ? 15.095 0.513 -8.882 1.00 98.31 217 LEU A CA 1
ATOM 1621 C C . LEU A 1 217 ? 16.041 0.884 -10.041 1.00 98.31 217 LEU A C 1
ATOM 1623 O O . LEU A 1 217 ? 15.934 0.333 -11.139 1.00 98.31 217 LEU A O 1
ATOM 1627 N N . TRP A 1 218 ? 16.958 1.828 -9.806 1.00 97.75 218 TRP A N 1
ATOM 1628 C CA . TRP A 1 218 ? 18.019 2.265 -10.734 1.00 97.75 218 TRP A CA 1
ATOM 1629 C C . TRP A 1 218 ? 17.550 2.518 -12.181 1.00 97.75 218 TRP A C 1
ATOM 1631 O O . TRP A 1 218 ? 18.143 2.036 -13.152 1.00 97.75 218 TRP A O 1
ATOM 1641 N N . GLY A 1 219 ? 16.441 3.246 -12.325 1.00 97.69 219 GLY A N 1
ATOM 1642 C CA . GLY A 1 219 ? 15.923 3.770 -13.589 1.00 97.69 219 GLY A CA 1
ATOM 1643 C C . GLY A 1 219 ? 16.106 5.282 -13.733 1.00 97.69 219 GLY A C 1
ATOM 1644 O O . GLY A 1 219 ? 16.820 5.928 -12.971 1.00 97.69 219 GLY A O 1
ATOM 1645 N N . GLY A 1 220 ? 15.429 5.851 -14.729 1.00 97.06 220 GLY A N 1
ATOM 1646 C CA . GLY A 1 220 ? 15.415 7.286 -14.997 1.00 97.06 220 GLY A CA 1
ATOM 1647 C C . GLY A 1 220 ? 14.381 7.654 -16.060 1.00 97.06 220 GLY A C 1
ATOM 1648 O O . GLY A 1 220 ? 13.924 6.790 -16.812 1.00 97.06 220 GLY A O 1
ATOM 1649 N N . LEU A 1 221 ? 14.023 8.936 -16.128 1.00 96.56 221 LEU A N 1
ATOM 1650 C CA . LEU A 1 221 ? 13.254 9.510 -17.235 1.00 96.56 221 LEU A CA 1
ATOM 1651 C C . LEU A 1 221 ? 14.183 10.211 -18.229 1.00 96.56 221 LEU A C 1
ATOM 1653 O O . LEU A 1 221 ? 15.275 10.644 -17.879 1.00 96.56 221 LEU A O 1
ATOM 1657 N N . GLU A 1 222 ? 13.711 10.361 -19.464 1.00 95.00 222 GLU A N 1
ATOM 1658 C CA . GLU A 1 222 ? 14.335 11.230 -20.470 1.00 95.00 222 GLU A CA 1
ATOM 1659 C C . GLU A 1 222 ? 14.261 12.715 -20.067 1.00 95.00 222 GLU A C 1
ATOM 1661 O O . GLU A 1 222 ? 15.176 13.490 -20.334 1.00 95.00 222 GLU A O 1
ATOM 1666 N N . ASN A 1 223 ? 13.170 13.088 -19.393 1.00 94.38 223 ASN A N 1
ATOM 1667 C CA . ASN A 1 223 ? 12.886 14.430 -18.910 1.00 94.38 223 ASN A CA 1
ATOM 1668 C C . ASN A 1 223 ? 11.983 14.340 -17.666 1.00 94.38 223 ASN A C 1
ATOM 1670 O O . ASN A 1 223 ? 10.819 13.941 -17.763 1.00 94.38 223 ASN A O 1
ATOM 1674 N N . SER A 1 224 ? 12.484 14.717 -16.488 1.00 95.88 224 SER A N 1
ATOM 1675 C CA . SER A 1 224 ? 11.697 14.688 -15.245 1.00 95.88 224 SER A CA 1
ATOM 1676 C C . SER A 1 224 ? 10.500 15.643 -15.251 1.00 95.88 224 SER A C 1
ATOM 1678 O O . SER A 1 224 ? 9.555 15.434 -14.497 1.00 95.88 224 SER A O 1
ATOM 1680 N N . ASN A 1 225 ? 10.441 16.634 -16.150 1.00 94.81 225 ASN A N 1
ATOM 1681 C CA . ASN A 1 225 ? 9.301 17.555 -16.251 1.00 94.81 225 ASN A CA 1
ATOM 1682 C C . ASN A 1 225 ? 8.001 16.908 -16.758 1.00 94.81 225 ASN A C 1
ATOM 1684 O O . ASN A 1 225 ? 6.986 17.604 -16.852 1.00 94.81 225 ASN A O 1
ATOM 1688 N N . HIS A 1 226 ? 7.991 15.606 -17.055 1.00 93.31 226 HIS A N 1
ATOM 1689 C CA . HIS A 1 226 ? 6.755 14.825 -17.121 1.00 93.31 226 HIS A CA 1
ATOM 1690 C C . HIS A 1 226 ? 6.039 14.764 -15.758 1.00 93.31 226 HIS A C 1
ATOM 1692 O O . HIS A 1 226 ? 4.819 14.886 -15.716 1.00 93.31 226 HIS A O 1
ATOM 1698 N N . ILE A 1 227 ? 6.784 14.694 -14.650 1.00 95.50 227 ILE A N 1
ATOM 1699 C CA . ILE A 1 227 ? 6.245 14.743 -13.286 1.00 95.50 227 ILE A CA 1
ATOM 1700 C C . ILE A 1 227 ? 5.671 16.147 -13.011 1.00 95.50 227 ILE A C 1
ATOM 1702 O O . ILE A 1 227 ? 6.348 17.162 -13.211 1.00 95.50 227 ILE A O 1
ATOM 1706 N N . LYS A 1 228 ? 4.408 16.203 -12.567 1.00 90.06 228 LYS A N 1
ATOM 1707 C CA . LYS A 1 228 ? 3.640 17.424 -12.247 1.00 90.06 228 LYS A CA 1
ATOM 1708 C C . LYS A 1 228 ? 3.198 17.422 -10.780 1.00 90.06 228 LYS A C 1
ATOM 1710 O O . LYS A 1 228 ? 3.255 16.389 -10.128 1.00 90.06 228 LYS A O 1
ATOM 1715 N N . SER A 1 229 ? 2.714 18.555 -10.267 1.00 83.81 229 SER A N 1
ATOM 1716 C CA . SER A 1 229 ? 2.054 18.576 -8.951 1.00 83.81 229 SER A CA 1
ATOM 1717 C C . SER A 1 229 ? 0.840 17.639 -8.932 1.00 83.81 229 SER A C 1
ATOM 1719 O O . SER A 1 229 ? 0.149 17.501 -9.943 1.00 83.81 229 SER A O 1
ATOM 1721 N N . GLY A 1 230 ? 0.637 16.948 -7.807 1.00 79.75 230 GLY A N 1
ATOM 1722 C CA . GLY A 1 230 ? -0.322 15.845 -7.685 1.00 79.75 230 GLY A CA 1
ATOM 1723 C C . GLY A 1 230 ? 0.133 14.515 -8.305 1.00 79.75 230 GLY A C 1
ATOM 1724 O O . GLY A 1 230 ? -0.667 13.586 -8.369 1.00 79.75 230 GLY A O 1
ATOM 1725 N N . ALA A 1 231 ? 1.382 14.395 -8.774 1.00 88.69 231 ALA A N 1
ATOM 1726 C CA . ALA A 1 231 ? 1.912 13.117 -9.242 1.00 88.69 231 ALA A CA 1
ATOM 1727 C C . ALA A 1 231 ? 2.070 12.096 -8.089 1.00 88.69 231 ALA A C 1
ATOM 1729 O O . ALA A 1 231 ? 2.369 12.495 -6.962 1.00 88.69 231 ALA A O 1
ATOM 1730 N N . PRO A 1 232 ? 1.920 10.786 -8.372 1.00 93.25 232 PRO A N 1
ATOM 1731 C CA . PRO A 1 232 ? 2.165 9.703 -7.414 1.00 93.25 232 PRO A CA 1
ATOM 1732 C C . PRO A 1 232 ? 3.534 9.792 -6.734 1.00 93.25 232 PRO A C 1
ATOM 1734 O O . PRO A 1 232 ? 4.518 10.129 -7.387 1.00 93.25 232 PRO A O 1
ATOM 1737 N N . ALA A 1 233 ? 3.611 9.452 -5.446 1.00 94.88 233 ALA A N 1
ATOM 1738 C CA . ALA A 1 233 ? 4.874 9.488 -4.710 1.00 94.88 233 ALA A CA 1
ATOM 1739 C C . ALA A 1 233 ? 5.857 8.407 -5.201 1.00 94.88 233 ALA A C 1
ATOM 1741 O O . ALA A 1 233 ? 5.458 7.346 -5.696 1.00 94.88 233 ALA A O 1
ATOM 1742 N N . LEU A 1 234 ? 7.152 8.680 -5.041 1.00 98.56 234 LEU A N 1
ATOM 1743 C CA . LEU A 1 234 ? 8.260 7.921 -5.612 1.00 98.56 234 LEU A CA 1
ATOM 1744 C C . LEU A 1 234 ? 9.285 7.529 -4.548 1.00 98.56 234 LEU A C 1
ATOM 1746 O O . LEU A 1 234 ? 9.896 8.395 -3.932 1.00 98.56 234 LEU A O 1
ATOM 1750 N N . LEU A 1 235 ? 9.560 6.233 -4.436 1.00 98.75 235 LEU A N 1
ATOM 1751 C CA . LEU A 1 235 ? 10.719 5.693 -3.729 1.00 98.75 235 LEU A CA 1
ATOM 1752 C C . LEU A 1 235 ? 11.786 5.296 -4.756 1.00 98.75 235 LEU A C 1
ATOM 1754 O O . LEU A 1 235 ? 11.558 4.399 -5.570 1.00 98.75 235 LEU A O 1
ATOM 1758 N N . THR A 1 236 ? 12.939 5.966 -4.746 1.00 98.81 236 THR A N 1
ATOM 1759 C CA . THR A 1 236 ? 14.068 5.674 -5.651 1.00 98.81 236 THR A CA 1
ATOM 1760 C C . THR A 1 236 ? 15.234 5.019 -4.918 1.00 98.81 236 THR A C 1
ATOM 1762 O O . THR A 1 236 ? 15.694 5.525 -3.899 1.00 98.81 236 THR A O 1
ATOM 1765 N N . TYR A 1 237 ? 15.775 3.949 -5.502 1.00 98.56 237 TYR A N 1
ATOM 1766 C CA . TYR A 1 237 ? 17.014 3.292 -5.082 1.00 98.56 237 TYR A CA 1
ATOM 1767 C C . TYR A 1 237 ? 18.043 3.304 -6.213 1.00 98.56 237 TYR A C 1
ATOM 1769 O O . TYR A 1 237 ? 17.767 2.776 -7.291 1.00 98.56 237 TYR A O 1
ATOM 1777 N N . HIS A 1 238 ? 19.244 3.835 -5.969 1.00 98.50 238 HIS A N 1
ATOM 1778 C CA . HIS A 1 238 ? 20.313 3.915 -6.979 1.00 98.50 238 HIS A CA 1
ATOM 1779 C C . HIS A 1 238 ? 21.690 3.581 -6.392 1.00 98.50 238 HIS A C 1
ATOM 1781 O O . HIS A 1 238 ? 21.907 3.720 -5.190 1.00 98.50 238 HIS A O 1
ATOM 1787 N N . GLY A 1 239 ? 22.626 3.139 -7.234 1.00 97.56 239 GLY A N 1
ATOM 1788 C CA . GLY A 1 239 ? 24.035 2.967 -6.865 1.00 97.56 239 GLY A CA 1
ATOM 1789 C C . GLY A 1 239 ? 24.890 4.149 -7.328 1.00 97.56 239 GLY A C 1
ATOM 1790 O O . GLY A 1 239 ? 24.778 4.576 -8.475 1.00 97.56 239 GLY A O 1
ATOM 1791 N N . ASP A 1 240 ? 25.761 4.669 -6.466 1.00 97.50 240 ASP A N 1
ATOM 1792 C CA . ASP A 1 240 ? 26.702 5.750 -6.805 1.00 97.50 240 ASP A CA 1
ATOM 1793 C C . ASP A 1 240 ? 27.718 5.362 -7.903 1.00 97.50 240 ASP A C 1
ATOM 1795 O O . ASP A 1 240 ? 28.152 6.210 -8.677 1.00 97.50 240 ASP A O 1
ATOM 1799 N N . GLN A 1 241 ? 28.073 4.076 -7.995 1.00 97.38 241 GLN A N 1
ATOM 1800 C CA . GLN A 1 241 ? 28.997 3.502 -8.978 1.00 97.38 241 GLN A CA 1
ATOM 1801 C C . GLN A 1 241 ? 28.264 2.803 -10.141 1.00 97.38 241 GLN A C 1
ATOM 1803 O O . GLN A 1 241 ? 28.795 1.865 -10.751 1.00 97.38 241 GLN A O 1
ATOM 1808 N N . ASP A 1 242 ? 27.029 3.207 -10.453 1.00 98.06 242 ASP A N 1
ATOM 1809 C CA . ASP A 1 242 ? 26.267 2.660 -11.578 1.00 98.06 242 ASP A CA 1
ATOM 1810 C C . ASP A 1 242 ? 26.817 3.145 -12.934 1.00 98.06 242 ASP A C 1
ATOM 1812 O O . ASP A 1 242 ? 26.675 4.297 -13.342 1.00 98.06 242 ASP A O 1
ATOM 1816 N N . LYS A 1 243 ? 27.457 2.217 -13.655 1.00 96.88 243 LYS A N 1
ATOM 1817 C CA . LYS A 1 243 ? 28.093 2.455 -14.962 1.00 96.88 243 LYS A CA 1
ATOM 1818 C C . LYS A 1 243 ? 27.152 2.248 -16.155 1.00 96.88 243 LYS A C 1
ATOM 1820 O O . LYS A 1 243 ? 27.591 2.390 -17.296 1.00 96.88 243 LYS A O 1
ATOM 1825 N N . LEU A 1 244 ? 25.890 1.872 -15.927 1.00 97.31 244 LEU A N 1
ATOM 1826 C CA . LEU A 1 244 ? 24.898 1.641 -16.984 1.00 97.31 244 LEU A CA 1
ATOM 1827 C C . LEU A 1 244 ? 23.833 2.741 -17.017 1.00 97.31 244 LEU A C 1
ATOM 1829 O O . LEU A 1 244 ? 23.476 3.185 -18.109 1.00 97.31 244 LEU A O 1
ATOM 1833 N N . ILE A 1 245 ? 23.373 3.196 -15.850 1.00 98.00 245 ILE A N 1
ATOM 1834 C CA . ILE A 1 245 ? 22.502 4.364 -15.681 1.00 98.00 245 ILE A CA 1
ATOM 1835 C C . ILE A 1 245 ? 23.115 5.240 -14.586 1.00 98.00 245 ILE A C 1
ATOM 1837 O O . ILE A 1 245 ? 23.116 4.859 -13.421 1.00 98.00 245 ILE A O 1
ATOM 1841 N N . HIS A 1 246 ? 23.642 6.405 -14.965 1.00 98.62 246 HIS A N 1
ATOM 1842 C CA . HIS A 1 246 ? 24.364 7.298 -14.060 1.00 98.62 246 HIS A CA 1
ATOM 1843 C C . HIS A 1 246 ? 23.484 7.773 -12.889 1.00 98.62 246 HIS A C 1
ATOM 1845 O O . HIS A 1 246 ? 22.262 7.871 -13.015 1.00 98.62 246 HIS A O 1
ATOM 1851 N N . VAL A 1 247 ? 24.096 8.097 -11.750 1.00 98.50 247 VAL A N 1
ATOM 1852 C CA . VAL A 1 247 ? 23.359 8.439 -10.520 1.00 98.50 247 VAL A CA 1
ATOM 1853 C C . VAL A 1 247 ? 22.536 9.736 -10.631 1.00 98.50 247 VAL A C 1
ATOM 1855 O O . VAL A 1 247 ? 21.535 9.883 -9.934 1.00 98.50 247 VAL A O 1
ATOM 1858 N N . ASP A 1 248 ? 22.870 10.638 -11.563 1.00 98.50 248 ASP A N 1
ATOM 1859 C CA . ASP A 1 248 ? 22.135 11.898 -11.783 1.00 98.50 248 ASP A CA 1
ATOM 1860 C C . ASP A 1 248 ? 20.638 11.701 -12.056 1.00 98.50 248 ASP A C 1
ATOM 1862 O O . ASP A 1 248 ? 19.843 12.571 -11.712 1.00 98.50 248 ASP A O 1
ATOM 1866 N N . TYR A 1 249 ? 20.232 10.569 -12.647 1.00 98.62 249 TYR A N 1
ATOM 1867 C CA . TYR A 1 249 ? 18.813 10.284 -12.885 1.00 98.62 249 TYR A CA 1
ATOM 1868 C C . TYR A 1 249 ? 18.030 10.131 -11.573 1.00 98.62 249 TYR A C 1
ATOM 1870 O O . TYR A 1 249 ? 16.854 10.485 -11.535 1.00 98.62 249 TYR A O 1
ATOM 1878 N N . ALA A 1 250 ? 18.662 9.667 -10.489 1.00 98.50 250 ALA A N 1
ATOM 1879 C CA . ALA A 1 250 ? 18.045 9.643 -9.165 1.00 98.50 250 ALA A CA 1
ATOM 1880 C C . ALA A 1 250 ? 17.943 11.054 -8.567 1.00 98.50 250 ALA A C 1
ATOM 1882 O O . ALA A 1 250 ? 16.872 11.436 -8.105 1.00 98.50 250 ALA A O 1
ATOM 1883 N N . TYR A 1 251 ? 19.014 11.853 -8.643 1.00 98.56 251 TYR A N 1
ATOM 1884 C CA . TYR A 1 251 ? 19.018 13.225 -8.120 1.00 98.56 251 TYR A CA 1
ATOM 1885 C C . TYR A 1 251 ? 18.071 14.170 -8.883 1.00 98.56 251 TYR A C 1
ATOM 1887 O O . TYR A 1 251 ? 17.466 15.050 -8.274 1.00 98.56 251 TYR A O 1
ATOM 1895 N N . ASP A 1 252 ? 17.889 13.986 -10.195 1.00 98.56 252 ASP A N 1
ATOM 1896 C CA . ASP A 1 252 ? 16.918 14.755 -10.986 1.00 98.56 252 ASP A CA 1
ATOM 1897 C C . ASP A 1 252 ? 15.471 14.401 -10.605 1.00 98.56 252 ASP A C 1
ATOM 1899 O O . ASP A 1 252 ? 14.640 15.293 -10.434 1.00 98.56 252 ASP A O 1
ATOM 1903 N N . LEU A 1 253 ? 15.176 13.114 -10.377 1.00 98.62 253 LEU A N 1
ATOM 1904 C CA . LEU A 1 253 ? 13.875 12.663 -9.868 1.00 98.62 253 LEU A CA 1
ATOM 1905 C C . LEU A 1 253 ? 13.611 13.164 -8.436 1.00 98.62 253 LEU A C 1
ATOM 1907 O O . LEU A 1 253 ? 12.518 13.656 -8.161 1.00 98.62 253 LEU A O 1
ATOM 1911 N N . GLU A 1 254 ? 14.605 13.101 -7.547 1.00 98.31 254 GLU A N 1
ATOM 1912 C CA . GLU A 1 254 ? 14.529 13.625 -6.176 1.00 98.31 254 GLU A CA 1
ATOM 1913 C C . GLU A 1 254 ? 14.247 15.135 -6.171 1.00 98.31 254 GLU A C 1
ATOM 1915 O O . GLU A 1 254 ? 13.305 15.606 -5.526 1.00 98.31 254 GLU A O 1
ATOM 1920 N N . LYS A 1 255 ? 15.032 15.900 -6.942 1.00 98.19 255 LYS A N 1
ATOM 1921 C CA . LYS A 1 255 ? 14.846 17.343 -7.132 1.00 98.19 255 LYS A CA 1
ATOM 1922 C C . LYS A 1 255 ? 13.452 17.645 -7.669 1.00 98.19 255 LYS A C 1
ATOM 1924 O O . LYS A 1 255 ? 12.785 18.535 -7.145 1.00 98.19 255 LYS A O 1
ATOM 1929 N N . LYS A 1 256 ? 12.982 16.889 -8.666 1.00 98.19 256 LYS A N 1
ATOM 1930 C CA . LYS A 1 256 ? 11.651 17.075 -9.251 1.00 98.19 256 LYS A CA 1
ATOM 1931 C C . LYS A 1 256 ? 10.527 16.789 -8.255 1.00 98.19 256 LYS A C 1
ATOM 1933 O O . LYS A 1 256 ? 9.554 17.537 -8.234 1.00 98.19 256 LYS A O 1
ATOM 1938 N N . MET A 1 257 ? 10.668 15.771 -7.406 1.00 96.88 257 MET A N 1
ATOM 1939 C CA . MET A 1 257 ? 9.678 15.476 -6.366 1.00 96.88 257 MET A CA 1
ATOM 1940 C C . MET A 1 257 ? 9.626 16.547 -5.273 1.00 96.88 257 MET A C 1
ATOM 1942 O O . MET A 1 257 ? 8.536 16.923 -4.836 1.00 96.88 257 MET A O 1
ATOM 1946 N N . LYS A 1 258 ? 10.777 17.121 -4.907 1.00 94.06 258 LYS A N 1
ATOM 1947 C CA . LYS A 1 258 ? 10.847 18.285 -4.009 1.00 94.06 258 LYS A CA 1
ATOM 1948 C C . LYS A 1 258 ? 10.240 19.543 -4.645 1.00 94.06 258 LYS A C 1
ATOM 1950 O O . LYS A 1 258 ? 9.486 20.246 -3.984 1.00 94.06 258 LYS A O 1
ATOM 1955 N N . GLU A 1 259 ? 10.485 19.793 -5.935 1.00 95.38 259 GLU A N 1
ATOM 1956 C CA . GLU A 1 259 ? 9.889 20.919 -6.682 1.00 95.38 259 GLU A CA 1
ATOM 1957 C C . GLU A 1 259 ? 8.352 20.898 -6.727 1.00 95.38 259 GLU A C 1
ATOM 1959 O O . GLU A 1 259 ? 7.744 21.961 -6.845 1.00 95.38 259 GLU A O 1
ATOM 1964 N N . ILE A 1 260 ? 7.716 19.721 -6.667 1.00 89.19 260 ILE A N 1
ATOM 1965 C CA . ILE A 1 260 ? 6.250 19.597 -6.742 1.00 89.19 260 ILE A CA 1
ATOM 1966 C C . ILE A 1 260 ? 5.546 19.475 -5.380 1.00 89.19 260 ILE A C 1
ATOM 1968 O O . ILE A 1 260 ? 4.316 19.381 -5.367 1.00 89.19 260 ILE A O 1
ATOM 1972 N N . GLY A 1 261 ? 6.293 19.456 -4.269 1.00 83.94 261 GLY A N 1
ATOM 1973 C CA . GLY A 1 261 ? 5.749 19.255 -2.918 1.00 83.94 261 GLY A CA 1
ATOM 1974 C C . GLY A 1 261 ? 5.338 17.810 -2.610 1.00 83.94 261 GLY A C 1
ATOM 1975 O O . GLY A 1 261 ? 4.325 17.583 -1.956 1.00 83.94 261 GLY A O 1
ATOM 1976 N N . SER A 1 262 ? 6.070 16.813 -3.121 1.00 85.88 262 SER A N 1
ATOM 1977 C CA . SER A 1 262 ? 5.787 15.400 -2.836 1.00 85.88 262 SER A CA 1
ATOM 1978 C C . SER A 1 262 ? 6.490 14.933 -1.554 1.00 85.88 262 SER A C 1
ATOM 1980 O O . SER A 1 262 ? 7.450 14.166 -1.624 1.00 85.88 262 SER A O 1
ATOM 1982 N N . ASP A 1 263 ? 5.978 15.331 -0.390 1.00 81.94 263 ASP A N 1
ATOM 1983 C CA . ASP A 1 263 ? 6.592 15.067 0.928 1.00 81.94 263 ASP A CA 1
ATOM 1984 C C . ASP A 1 263 ? 6.770 13.573 1.280 1.00 81.94 263 ASP A C 1
ATOM 1986 O O . ASP A 1 263 ? 7.594 13.233 2.124 1.00 81.94 263 ASP A O 1
ATOM 1990 N N . LEU A 1 264 ? 6.030 12.672 0.620 1.00 83.50 264 LEU A N 1
ATOM 1991 C CA . LEU A 1 264 ? 6.159 11.212 0.763 1.00 83.50 264 LEU A CA 1
ATOM 1992 C C . LEU A 1 264 ? 7.148 10.563 -0.230 1.00 83.50 264 LEU A C 1
ATOM 1994 O O . LEU A 1 264 ? 7.217 9.339 -0.296 1.00 83.50 264 LEU A O 1
ATOM 1998 N N . SER A 1 265 ? 7.863 11.340 -1.052 1.00 91.56 265 SER A N 1
ATOM 1999 C CA . SER A 1 265 ? 8.861 10.801 -1.989 1.00 91.56 265 SER A CA 1
ATOM 2000 C C . SER A 1 265 ? 10.253 10.733 -1.361 1.00 91.56 265 SER A C 1
ATOM 2002 O O . SER A 1 265 ? 10.736 11.698 -0.773 1.00 91.56 265 SER A O 1
ATOM 2004 N N . GLU A 1 266 ? 10.938 9.613 -1.573 1.00 94.81 266 GLU A N 1
ATOM 2005 C CA . GLU A 1 266 ? 12.243 9.296 -0.992 1.00 94.81 266 GLU A CA 1
ATOM 2006 C C . GLU A 1 266 ? 13.271 8.924 -2.068 1.00 94.81 266 GLU A C 1
ATOM 2008 O O . GLU A 1 266 ? 12.945 8.406 -3.141 1.00 94.81 266 GLU A O 1
ATOM 2013 N N . THR A 1 267 ? 14.554 9.161 -1.795 1.00 97.81 267 THR A N 1
ATOM 2014 C CA . THR A 1 267 ? 15.654 8.759 -2.683 1.00 97.81 267 THR A CA 1
ATOM 2015 C C . THR A 1 267 ? 16.860 8.300 -1.875 1.00 97.81 267 THR A C 1
ATOM 2017 O O . THR A 1 267 ? 17.382 9.021 -1.031 1.00 97.81 267 THR A O 1
ATOM 2020 N N . HIS A 1 268 ? 17.299 7.076 -2.157 1.00 96.94 268 HIS A N 1
ATOM 2021 C CA . HIS A 1 268 ? 18.326 6.344 -1.426 1.00 96.94 268 HIS A CA 1
ATOM 2022 C C . HIS A 1 268 ? 19.471 5.988 -2.382 1.00 96.94 268 HIS A C 1
ATOM 2024 O O . HIS A 1 268 ? 19.363 5.055 -3.185 1.00 96.94 268 HIS A O 1
ATOM 2030 N N . VAL A 1 269 ? 20.573 6.739 -2.306 1.00 96.75 269 VAL A N 1
ATOM 2031 C CA . VAL A 1 269 ? 21.784 6.500 -3.110 1.00 96.75 269 VAL A CA 1
ATOM 2032 C C . VAL A 1 269 ? 22.811 5.719 -2.294 1.00 96.75 269 VAL A C 1
ATOM 2034 O O . VAL A 1 269 ? 23.436 6.236 -1.365 1.00 96.75 269 VAL A O 1
ATOM 2037 N N . PHE A 1 270 ? 23.005 4.454 -2.654 1.00 94.00 270 PHE A N 1
ATOM 2038 C CA . PHE A 1 270 ? 23.904 3.553 -1.946 1.00 94.00 270 PHE A CA 1
ATOM 2039 C C . PHE A 1 270 ? 25.359 3.760 -2.361 1.00 94.00 270 PHE A C 1
ATOM 2041 O O . PHE A 1 270 ? 25.699 3.591 -3.529 1.00 94.00 270 PHE A O 1
ATOM 2048 N N . GLN A 1 271 ? 26.210 4.061 -1.379 1.00 95.25 271 GLN A N 1
ATOM 2049 C CA . GLN A 1 271 ? 27.648 4.267 -1.557 1.00 95.25 271 GLN A CA 1
ATOM 2050 C C . GLN A 1 271 ? 28.386 2.953 -1.876 1.00 95.25 271 GLN A C 1
ATOM 2052 O O . GLN A 1 271 ? 28.122 1.908 -1.268 1.00 95.25 271 GLN A O 1
ATOM 2057 N N . GLY A 1 272 ? 29.336 3.007 -2.809 1.00 94.00 272 GLY A N 1
ATOM 2058 C CA . GLY A 1 272 ? 30.085 1.853 -3.305 1.00 94.00 272 GLY A CA 1
ATOM 2059 C C . GLY A 1 272 ? 29.245 0.783 -4.022 1.00 94.00 272 GLY A C 1
ATOM 2060 O O . GLY A 1 272 ? 29.658 -0.381 -4.033 1.00 94.00 272 GLY A O 1
ATOM 2061 N N . LYS A 1 273 ? 28.069 1.110 -4.584 1.00 94.25 273 LYS A N 1
ATOM 2062 C CA . LYS A 1 273 ? 27.176 0.142 -5.261 1.00 94.25 273 LYS A CA 1
ATOM 2063 C C . LYS A 1 273 ? 27.008 0.447 -6.750 1.00 94.25 273 LYS A C 1
ATOM 2065 O O . LYS A 1 273 ? 26.895 1.594 -7.157 1.00 94.25 273 LYS A O 1
ATOM 2070 N N . GLY A 1 274 ? 26.958 -0.610 -7.562 1.00 94.56 274 GLY A N 1
ATOM 2071 C CA . GLY A 1 274 ? 26.682 -0.532 -8.999 1.00 94.56 274 GLY A CA 1
ATOM 2072 C C . GLY A 1 274 ? 25.230 -0.862 -9.366 1.00 94.56 274 GLY A C 1
ATOM 2073 O O . GLY A 1 274 ? 24.346 -0.896 -8.514 1.00 94.56 274 GLY A O 1
ATOM 2074 N N . HIS A 1 275 ? 25.009 -1.152 -10.650 1.00 95.94 275 HIS A N 1
ATOM 2075 C CA . HIS A 1 275 ? 23.701 -1.499 -11.220 1.00 95.94 275 HIS A CA 1
ATOM 2076 C C . HIS A 1 275 ? 23.120 -2.823 -10.678 1.00 95.94 275 HIS A C 1
ATOM 2078 O O . HIS A 1 275 ? 23.862 -3.728 -10.296 1.00 95.94 275 HIS A O 1
ATOM 2084 N N . ALA A 1 276 ? 21.794 -2.988 -10.773 1.00 87.00 276 ALA A N 1
ATOM 2085 C CA . ALA A 1 276 ? 21.091 -4.277 -10.642 1.00 87.00 276 ALA A CA 1
ATOM 2086 C C . ALA A 1 276 ? 21.258 -5.037 -9.304 1.00 87.00 276 ALA A C 1
ATOM 2088 O O . ALA A 1 276 ? 21.234 -6.269 -9.275 1.00 87.00 276 ALA A O 1
ATOM 2089 N N . ILE A 1 277 ? 21.347 -4.323 -8.179 1.00 86.75 277 ILE A N 1
ATOM 2090 C CA . ILE A 1 277 ? 21.535 -4.876 -6.820 1.00 86.75 277 ILE A CA 1
ATOM 2091 C C . ILE A 1 277 ? 20.282 -5.559 -6.213 1.00 86.75 277 ILE A C 1
ATOM 2093 O O . ILE A 1 277 ? 20.016 -5.444 -5.017 1.00 86.75 277 ILE A O 1
ATOM 2097 N N . TYR A 1 278 ? 19.511 -6.309 -7.009 1.00 86.00 278 TYR A N 1
ATOM 2098 C CA . TYR A 1 278 ? 18.243 -6.943 -6.600 1.00 86.00 278 TYR A CA 1
ATOM 2099 C C . TYR A 1 278 ? 18.335 -7.789 -5.322 1.00 86.00 278 TYR A C 1
ATOM 2101 O O . TYR A 1 278 ? 17.418 -7.748 -4.503 1.00 86.00 278 TYR A O 1
ATOM 2109 N N . ASN A 1 279 ? 19.433 -8.525 -5.120 1.00 85.12 279 ASN A N 1
ATOM 2110 C CA . ASN A 1 279 ? 19.615 -9.350 -3.920 1.00 85.12 279 ASN A CA 1
ATOM 2111 C C . ASN A 1 279 ? 19.673 -8.490 -2.646 1.00 85.12 279 ASN A C 1
ATOM 2113 O O . ASN A 1 279 ? 19.089 -8.866 -1.636 1.00 85.12 279 ASN A O 1
ATOM 2117 N N . TYR A 1 280 ? 20.315 -7.318 -2.711 1.00 86.88 280 TYR A N 1
ATOM 2118 C CA . TYR A 1 280 ? 20.384 -6.368 -1.598 1.00 86.88 280 TYR A CA 1
ATOM 2119 C C . TYR A 1 280 ? 19.017 -5.722 -1.325 1.00 86.88 280 TYR A C 1
ATOM 2121 O O . TYR A 1 280 ? 18.612 -5.623 -0.174 1.00 86.88 280 TYR A O 1
ATOM 2129 N N . ILE A 1 281 ? 18.253 -5.375 -2.371 1.00 90.25 281 ILE A N 1
ATOM 2130 C CA . ILE A 1 281 ? 16.878 -4.866 -2.206 1.00 90.25 281 ILE A CA 1
ATOM 2131 C C . ILE A 1 281 ? 15.951 -5.917 -1.568 1.00 90.25 281 ILE A C 1
ATOM 2133 O O . ILE A 1 281 ? 15.173 -5.610 -0.664 1.00 90.25 281 ILE A O 1
ATOM 2137 N N . THR A 1 282 ? 16.051 -7.170 -2.017 1.00 88.06 282 THR A N 1
ATOM 2138 C CA . THR A 1 282 ? 15.197 -8.276 -1.544 1.00 88.06 282 THR A CA 1
ATOM 2139 C C . THR A 1 282 ? 15.523 -8.679 -0.101 1.00 88.06 282 THR A C 1
ATOM 2141 O O . THR A 1 282 ? 14.618 -8.998 0.672 1.00 88.06 282 THR A O 1
ATOM 2144 N N . ALA A 1 283 ? 16.803 -8.634 0.281 1.00 82.62 283 ALA A N 1
ATOM 2145 C CA . ALA A 1 283 ? 17.227 -8.863 1.657 1.00 82.62 283 ALA A CA 1
ATOM 2146 C C . ALA A 1 283 ? 16.867 -7.667 2.558 1.00 82.62 283 ALA A C 1
ATOM 2148 O O . ALA A 1 283 ? 15.984 -7.787 3.407 1.00 82.62 283 ALA A O 1
ATOM 2149 N N . GLU A 1 284 ? 17.481 -6.506 2.314 1.00 87.94 284 GLU A N 1
ATOM 2150 C CA . GLU A 1 284 ? 17.573 -5.405 3.285 1.00 87.94 284 GLU A CA 1
ATOM 2151 C C . GLU A 1 284 ? 16.474 -4.338 3.153 1.00 87.94 284 GLU A C 1
ATOM 2153 O O . GLU A 1 284 ? 16.203 -3.621 4.111 1.00 87.94 284 GLU A O 1
ATOM 2158 N N . LYS A 1 285 ? 15.856 -4.180 1.971 1.00 91.25 285 LYS A N 1
ATOM 2159 C CA . LYS A 1 285 ? 14.991 -3.018 1.659 1.00 91.25 285 LYS A CA 1
ATOM 2160 C C . LYS A 1 285 ? 13.529 -3.343 1.372 1.00 91.25 285 LYS A C 1
ATOM 2162 O O . LYS A 1 285 ? 12.747 -2.440 1.096 1.00 91.25 285 LYS A O 1
ATOM 2167 N N . THR A 1 286 ? 13.117 -4.606 1.466 1.00 89.81 286 THR A N 1
ATOM 2168 C CA . THR A 1 286 ? 11.706 -4.953 1.211 1.00 89.81 286 THR A CA 1
ATOM 2169 C C . THR A 1 286 ? 10.772 -4.403 2.291 1.00 89.81 286 THR A C 1
ATOM 2171 O O . THR A 1 286 ? 9.707 -3.911 1.944 1.00 89.81 286 THR A O 1
ATOM 2174 N N . GLU A 1 287 ? 11.181 -4.387 3.564 1.00 87.00 287 GLU A N 1
ATOM 2175 C CA . GLU A 1 287 ? 10.360 -3.812 4.647 1.00 87.00 287 GLU A CA 1
ATOM 2176 C C . GLU A 1 287 ? 10.175 -2.293 4.479 1.00 87.00 287 GLU A C 1
ATOM 2178 O O . GLU A 1 287 ? 9.093 -1.762 4.707 1.00 87.00 287 GLU A O 1
ATOM 2183 N N . GLU A 1 288 ? 11.218 -1.604 4.008 1.00 90.00 288 GLU A N 1
ATOM 2184 C CA . GLU A 1 288 ? 11.216 -0.165 3.716 1.00 90.00 288 GLU A CA 1
ATOM 2185 C C . GLU A 1 288 ? 10.288 0.163 2.534 1.00 90.00 288 GLU A C 1
ATOM 2187 O O . GLU A 1 288 ? 9.429 1.038 2.635 1.00 90.00 288 GLU A O 1
ATOM 2192 N N . ILE A 1 289 ? 10.362 -0.632 1.457 1.00 96.69 289 ILE A N 1
ATOM 2193 C CA . ILE A 1 289 ? 9.416 -0.582 0.330 1.00 96.69 289 ILE A CA 1
ATOM 2194 C C . ILE A 1 289 ? 7.978 -0.823 0.806 1.00 96.69 289 ILE A C 1
ATOM 2196 O O . ILE A 1 289 ? 7.066 -0.109 0.395 1.00 96.69 289 ILE A O 1
ATOM 2200 N N . VAL A 1 290 ? 7.758 -1.808 1.678 1.00 93.88 290 VAL A N 1
ATOM 2201 C CA . VAL A 1 290 ? 6.436 -2.138 2.231 1.00 93.88 290 VAL A CA 1
ATOM 2202 C C . VAL A 1 290 ? 5.898 -1.002 3.107 1.00 93.88 290 VAL A C 1
ATOM 2204 O O . VAL A 1 290 ? 4.722 -0.665 2.978 1.00 93.88 290 VAL A O 1
ATOM 2207 N N . GLY A 1 291 ? 6.738 -0.367 3.930 1.00 87.31 291 GLY A N 1
ATOM 2208 C CA . GLY A 1 291 ? 6.384 0.811 4.729 1.00 87.31 291 GLY A CA 1
ATOM 2209 C C . GLY A 1 291 ? 5.989 2.014 3.868 1.00 87.31 291 GLY A C 1
ATOM 2210 O O . GLY A 1 291 ? 4.907 2.575 4.054 1.00 87.31 291 GLY A O 1
ATOM 2211 N N . PHE A 1 292 ? 6.803 2.349 2.862 1.00 93.81 292 PHE A N 1
ATOM 2212 C CA . PHE A 1 292 ? 6.489 3.381 1.866 1.00 93.81 292 PHE A CA 1
ATOM 2213 C C . PHE A 1 292 ? 5.153 3.102 1.158 1.00 93.81 292 PHE A C 1
ATOM 2215 O O . PHE A 1 292 ? 4.275 3.965 1.124 1.00 93.81 292 PHE A O 1
ATOM 2222 N N . LEU A 1 293 ? 4.950 1.876 0.654 1.00 95.56 293 LEU A N 1
ATOM 2223 C CA . LEU A 1 293 ? 3.704 1.484 -0.011 1.00 95.56 293 LEU A CA 1
ATOM 2224 C C . LEU A 1 293 ? 2.497 1.592 0.930 1.00 95.56 293 LEU A C 1
ATOM 2226 O O . LEU A 1 293 ? 1.472 2.138 0.532 1.00 95.56 293 LEU A O 1
ATOM 2230 N N . LYS A 1 294 ? 2.607 1.119 2.177 1.00 88.12 294 LYS A N 1
ATOM 2231 C CA . LYS A 1 294 ? 1.548 1.227 3.196 1.00 88.12 294 LYS A CA 1
ATOM 2232 C C . LYS A 1 294 ? 1.193 2.673 3.530 1.00 88.12 294 LYS A C 1
ATOM 2234 O O . LYS A 1 294 ? 0.011 2.962 3.700 1.00 88.12 294 LYS A O 1
ATOM 2239 N N . SER A 1 295 ? 2.185 3.559 3.592 1.00 82.81 295 SER A N 1
ATOM 2240 C CA . SER A 1 295 ? 1.993 4.991 3.832 1.00 82.81 295 SER A CA 1
ATOM 2241 C C . SER A 1 295 ? 1.279 5.665 2.653 1.00 82.81 295 SER A C 1
ATOM 2243 O O . SER A 1 295 ? 0.179 6.195 2.811 1.00 82.81 295 SER A O 1
ATOM 2245 N N . VAL A 1 296 ? 1.841 5.560 1.442 1.00 86.44 296 VAL A N 1
ATOM 2246 C CA . VAL A 1 296 ? 1.337 6.248 0.238 1.00 86.44 296 VAL A CA 1
ATOM 2247 C C . VAL A 1 296 ? -0.018 5.703 -0.221 1.00 86.44 296 VAL A C 1
ATOM 2249 O O . VAL A 1 296 ? -0.929 6.475 -0.516 1.00 86.44 296 VAL A O 1
ATOM 2252 N N . LEU A 1 297 ? -0.183 4.376 -0.254 1.00 86.25 297 LEU A N 1
ATOM 2253 C CA . LEU A 1 297 ? -1.458 3.729 -0.593 1.00 86.25 297 LEU A CA 1
ATOM 2254 C C . LEU A 1 297 ? -2.446 3.723 0.590 1.00 86.25 297 LEU A C 1
ATOM 2256 O O . LEU A 1 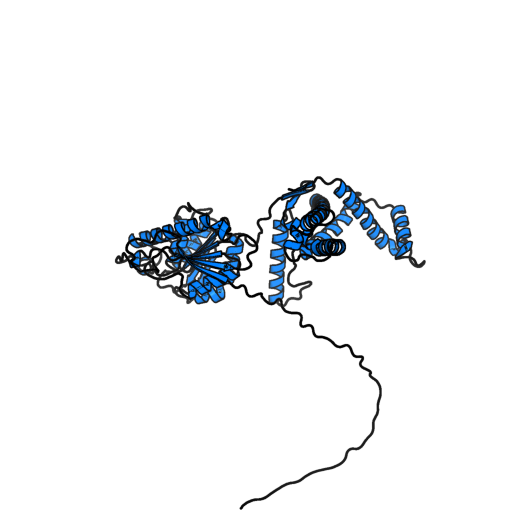297 ? -3.563 3.230 0.449 1.00 86.25 297 LEU A O 1
ATOM 2260 N N . GLN A 1 298 ? -2.044 4.260 1.748 1.00 78.12 298 GLN A N 1
ATOM 2261 C CA . GLN A 1 298 ? -2.839 4.356 2.974 1.00 78.12 298 GLN A CA 1
ATOM 2262 C C . GLN A 1 298 ? -3.362 3.004 3.500 1.00 78.12 298 GLN A C 1
ATOM 2264 O O . GLN A 1 298 ? -4.392 2.954 4.155 1.00 78.12 298 GLN A O 1
ATOM 2269 N N . LEU A 1 299 ? -2.653 1.898 3.263 1.00 71.25 299 LEU A N 1
ATOM 2270 C CA . LEU A 1 299 ? -3.118 0.536 3.592 1.00 71.25 299 LEU A CA 1
ATOM 2271 C C . LEU A 1 299 ? -3.255 0.287 5.095 1.00 71.25 299 LEU A C 1
ATOM 2273 O O . LEU A 1 299 ? -4.104 -0.494 5.519 1.00 71.25 299 LEU A O 1
ATOM 2277 N N . ASP A 1 300 ? -2.442 0.975 5.897 1.00 59.66 300 ASP A N 1
ATOM 2278 C CA . ASP A 1 300 ? -2.549 0.936 7.356 1.00 59.66 300 ASP A CA 1
ATOM 2279 C C . ASP A 1 300 ? -3.636 1.891 7.885 1.00 59.66 300 ASP A C 1
ATOM 2281 O O . ASP A 1 300 ? -4.089 1.744 9.020 1.00 59.66 300 ASP A O 1
ATOM 2285 N N . ASN A 1 301 ? -4.125 2.823 7.056 1.00 48.41 301 ASN A N 1
ATOM 2286 C CA . ASN A 1 301 ? -5.354 3.577 7.293 1.00 48.41 301 ASN A CA 1
ATOM 2287 C C . ASN A 1 301 ? -6.522 2.839 6.617 1.00 48.41 301 ASN A C 1
ATOM 2289 O O . ASN A 1 301 ? -6.903 3.163 5.492 1.00 48.41 301 ASN A O 1
ATOM 2293 N N . VAL A 1 302 ? -7.108 1.859 7.315 1.00 48.41 302 VAL A N 1
ATOM 2294 C CA . VAL A 1 302 ? -8.342 1.171 6.888 1.00 48.41 302 VAL A CA 1
ATOM 2295 C C . VAL A 1 302 ? -9.319 2.172 6.257 1.00 48.41 302 VAL A C 1
ATOM 2297 O O . VAL A 1 302 ? -9.539 3.250 6.813 1.00 48.41 302 VAL A O 1
ATOM 2300 N N . LYS A 1 303 ? -9.913 1.843 5.100 1.00 48.25 303 LYS A N 1
ATOM 2301 C CA . LYS A 1 303 ? -10.967 2.667 4.481 1.00 48.25 303 LYS A CA 1
ATOM 2302 C C . LYS A 1 303 ? -12.261 2.524 5.275 1.00 48.25 303 LYS A C 1
ATOM 2304 O O . LYS A 1 303 ? -13.185 1.832 4.859 1.00 48.25 303 LYS A O 1
ATOM 2309 N N . VAL A 1 304 ? -12.271 3.178 6.435 1.00 60.09 304 VAL A N 1
ATOM 2310 C CA . VAL A 1 304 ? -13.307 3.108 7.461 1.00 60.09 304 VAL A CA 1
ATOM 2311 C C . VAL A 1 304 ? -14.660 3.480 6.853 1.00 60.09 304 VAL A C 1
ATOM 2313 O O . VAL A 1 304 ? -14.947 4.649 6.581 1.00 60.09 304 VAL A O 1
ATOM 2316 N N . GLN A 1 305 ? -15.498 2.473 6.605 1.00 71.31 305 GLN A N 1
ATOM 2317 C CA . GLN A 1 305 ? -16.790 2.676 5.963 1.00 71.31 305 GLN A CA 1
ATOM 2318 C C . GLN A 1 305 ? -17.769 3.299 6.964 1.00 71.31 305 GLN A C 1
ATOM 2320 O O . GLN A 1 305 ? -18.219 2.640 7.901 1.00 71.31 305 GLN A O 1
ATOM 2325 N N . ARG A 1 306 ? -18.137 4.565 6.739 1.00 83.38 306 ARG A N 1
ATOM 2326 C CA . ARG A 1 306 ? -19.258 5.223 7.424 1.00 83.38 306 ARG A CA 1
ATOM 2327 C C . ARG A 1 306 ? -20.560 4.512 7.051 1.00 83.38 306 ARG A C 1
ATOM 2329 O O . ARG A 1 306 ? -20.956 4.509 5.885 1.00 83.38 306 ARG A O 1
ATOM 2336 N N . ILE A 1 307 ? -21.226 3.939 8.046 1.00 85.94 307 ILE A N 1
ATOM 2337 C CA . ILE A 1 307 ? -22.488 3.194 7.897 1.00 85.94 307 ILE A CA 1
ATOM 2338 C C . ILE A 1 307 ? -23.675 3.923 8.532 1.00 85.94 307 ILE A C 1
ATOM 2340 O O . ILE A 1 307 ? -24.821 3.586 8.238 1.00 85.94 307 ILE A O 1
ATOM 2344 N N . GLY A 1 308 ? -23.422 4.937 9.364 1.00 90.44 308 GLY A N 1
ATOM 2345 C CA . GLY A 1 308 ? -24.483 5.659 10.050 1.00 90.44 308 GLY A CA 1
ATOM 2346 C C . GLY A 1 308 ? -24.021 6.775 10.980 1.00 90.44 308 GLY A C 1
ATOM 2347 O O . GLY A 1 308 ? -22.870 7.212 10.932 1.00 90.44 308 GLY A O 1
ATOM 2348 N N . THR A 1 309 ? -24.932 7.203 11.853 1.00 92.50 309 THR A N 1
ATOM 2349 C CA . THR A 1 309 ? -24.670 8.081 12.998 1.00 92.50 309 THR A CA 1
ATOM 2350 C C . THR A 1 309 ? -25.425 7.629 14.252 1.00 92.50 309 THR A C 1
ATOM 2352 O O . THR A 1 309 ? -26.490 7.010 14.176 1.00 92.50 309 THR A O 1
ATOM 2355 N N . VAL A 1 310 ? -24.900 8.001 15.422 1.00 92.06 310 VAL A N 1
ATOM 2356 C CA . VAL A 1 310 ? -25.623 8.002 16.702 1.00 92.06 310 VAL A CA 1
ATOM 2357 C C . VAL A 1 310 ? -25.452 9.371 17.350 1.00 92.06 310 VAL A C 1
ATOM 2359 O O . VAL A 1 310 ? -24.336 9.863 17.493 1.00 92.06 310 VAL A O 1
ATOM 2362 N N . GLN A 1 311 ? -26.560 10.009 17.736 1.00 87.50 311 GLN A N 1
ATOM 2363 C CA . GLN A 1 311 ? -26.589 11.377 18.286 1.00 87.50 311 GLN A CA 1
ATOM 2364 C C . GLN A 1 311 ? -25.864 12.434 17.416 1.00 87.50 311 GLN A C 1
ATOM 2366 O O . GLN A 1 311 ? -25.423 13.468 17.921 1.00 87.50 311 GLN A O 1
ATOM 2371 N N . GLY A 1 312 ? -25.747 12.183 16.107 1.00 87.25 312 GLY A N 1
ATOM 2372 C CA . GLY A 1 312 ? -25.017 13.028 15.155 1.00 87.25 312 GLY A CA 1
ATOM 2373 C C . GLY A 1 312 ? -23.501 12.796 15.099 1.00 87.25 312 GLY A C 1
ATOM 2374 O O . GLY A 1 312 ? -22.849 13.414 14.264 1.00 87.25 312 GLY A O 1
ATOM 2375 N N . LEU A 1 313 ? -22.940 11.910 15.932 1.00 89.88 313 LEU A N 1
ATOM 2376 C CA . LEU A 1 313 ? -21.581 11.396 15.750 1.00 89.88 313 LEU A CA 1
ATOM 2377 C C . LEU A 1 313 ? -21.588 10.253 14.738 1.00 89.88 313 LEU A C 1
ATOM 2379 O O . LEU A 1 313 ? -22.490 9.414 14.758 1.00 89.88 313 LEU A O 1
ATOM 2383 N N . ASP A 1 314 ? -20.564 10.193 13.895 1.00 90.19 314 ASP A N 1
ATOM 2384 C CA . ASP A 1 314 ? -20.408 9.129 12.907 1.00 90.19 314 ASP A CA 1
ATOM 2385 C C . ASP A 1 314 ? -20.211 7.752 13.553 1.00 90.19 314 ASP A C 1
ATOM 2387 O O . ASP A 1 314 ? -19.562 7.610 14.596 1.00 90.19 314 ASP A O 1
ATOM 2391 N N . VAL A 1 315 ? -20.788 6.744 12.894 1.00 90.62 315 VAL A N 1
ATOM 2392 C CA . VAL A 1 315 ? -20.647 5.319 13.201 1.00 90.62 315 VAL A CA 1
ATOM 2393 C C . VAL A 1 315 ? -20.134 4.587 11.968 1.00 90.62 315 VAL A C 1
ATOM 2395 O O . VAL A 1 315 ? -20.613 4.782 10.842 1.00 90.62 315 VAL A O 1
ATOM 2398 N N . THR A 1 316 ? -19.150 3.729 12.203 1.00 86.62 316 THR A N 1
ATOM 2399 C CA . THR A 1 316 ? -18.374 3.055 11.167 1.00 86.62 316 THR A CA 1
ATOM 2400 C C . THR A 1 316 ? -18.418 1.534 11.317 1.00 86.62 316 THR A C 1
ATOM 2402 O O . THR A 1 316 ? -18.659 1.012 12.408 1.00 86.62 316 THR A O 1
ATOM 2405 N N . GLU A 1 317 ? -18.204 0.810 10.215 1.00 83.12 317 GLU A N 1
ATOM 2406 C CA . GLU A 1 317 ? -18.210 -0.661 10.231 1.00 83.12 317 GLU A CA 1
ATOM 2407 C C . GLU A 1 317 ? -17.137 -1.211 11.184 1.00 83.12 317 GLU A C 1
ATOM 2409 O O . GLU A 1 317 ? -17.419 -2.141 11.930 1.00 83.12 317 GLU A O 1
ATOM 2414 N N . ASP A 1 318 ? -15.948 -0.601 11.244 1.00 81.25 318 ASP A N 1
ATOM 2415 C CA . ASP A 1 318 ? -14.856 -1.054 12.117 1.00 81.25 318 ASP A CA 1
ATOM 2416 C C . ASP A 1 318 ? -15.207 -0.959 13.612 1.00 81.25 318 ASP A C 1
ATOM 2418 O O . ASP A 1 318 ? -14.899 -1.871 14.379 1.00 81.25 318 ASP A O 1
ATOM 2422 N N . GLU A 1 319 ? -15.930 0.087 14.030 1.00 91.56 319 GLU A N 1
ATOM 2423 C CA . GLU A 1 319 ? -16.429 0.223 15.407 1.00 91.56 319 GLU A CA 1
ATOM 2424 C C . GLU A 1 319 ? -17.469 -0.847 15.751 1.00 91.56 319 GLU A C 1
ATOM 2426 O O . GLU A 1 319 ? -17.431 -1.422 16.844 1.00 91.56 319 GLU A O 1
ATOM 2431 N N . ILE A 1 320 ? -18.377 -1.161 14.816 1.00 90.31 320 ILE A N 1
ATOM 2432 C CA . ILE A 1 320 ? -19.304 -2.285 14.988 1.00 90.31 320 ILE A CA 1
ATOM 2433 C C . ILE A 1 320 ? -18.523 -3.597 15.045 1.00 90.31 320 ILE A C 1
ATOM 2435 O O . ILE A 1 320 ? -18.767 -4.393 15.949 1.00 90.31 320 ILE A O 1
ATOM 2439 N N . GLN A 1 321 ? -17.556 -3.824 14.153 1.00 86.00 321 GLN A N 1
ATOM 2440 C CA . GLN A 1 321 ? -16.735 -5.034 14.162 1.00 86.00 321 GLN A CA 1
ATOM 2441 C C . GLN A 1 321 ? -15.940 -5.173 15.467 1.00 86.00 321 GLN A C 1
ATOM 2443 O O . GLN A 1 321 ? -15.817 -6.288 15.977 1.00 86.00 321 GLN A O 1
ATOM 2448 N N . ARG A 1 322 ? -15.466 -4.075 16.069 1.00 89.12 322 ARG A N 1
ATOM 2449 C CA . ARG A 1 322 ? -14.830 -4.085 17.395 1.00 89.12 322 ARG A CA 1
ATOM 2450 C C . ARG A 1 322 ? -15.779 -4.592 18.480 1.00 89.12 322 ARG A C 1
ATOM 2452 O O . ARG A 1 322 ? -15.469 -5.585 19.143 1.00 89.12 322 ARG A O 1
ATOM 2459 N N . GLU A 1 323 ? -16.960 -3.994 18.618 1.00 93.62 323 GLU A N 1
ATOM 2460 C CA . GLU A 1 323 ? -17.941 -4.447 19.614 1.00 93.62 323 GLU A CA 1
ATOM 2461 C C . GLU A 1 323 ? -18.481 -5.861 19.289 1.00 93.62 323 GLU A C 1
ATOM 2463 O O . GLU A 1 323 ? -18.699 -6.675 20.190 1.00 93.62 323 GLU A O 1
ATOM 2468 N N . MET A 1 324 ? -18.596 -6.238 18.010 1.00 88.75 324 MET A N 1
ATOM 2469 C CA . MET A 1 324 ? -18.920 -7.612 17.602 1.00 88.75 324 MET A CA 1
ATOM 2470 C C . MET A 1 324 ? -17.829 -8.611 18.015 1.00 88.75 324 MET A C 1
ATOM 2472 O O . MET A 1 324 ? -18.169 -9.728 18.406 1.00 88.75 324 MET A O 1
ATOM 2476 N N . ARG A 1 325 ? -16.536 -8.248 17.998 1.00 88.06 325 ARG A N 1
ATOM 2477 C CA . ARG A 1 325 ? -15.463 -9.094 18.562 1.00 88.06 325 ARG A CA 1
ATOM 2478 C C . ARG A 1 325 ? -15.642 -9.259 20.076 1.00 88.06 325 ARG A C 1
ATOM 2480 O O . ARG A 1 325 ? -15.607 -10.395 20.552 1.00 88.06 325 ARG A O 1
ATOM 2487 N N . LYS A 1 326 ? -15.935 -8.170 20.799 1.00 87.81 326 LYS A N 1
ATOM 2488 C CA . LYS A 1 326 ? -16.175 -8.139 22.259 1.00 87.81 326 LYS A CA 1
ATOM 2489 C C . LYS A 1 326 ? -17.310 -9.079 22.695 1.00 87.81 326 LYS A C 1
ATOM 2491 O O . LYS A 1 326 ? -17.129 -9.890 23.602 1.00 87.81 326 LYS A O 1
ATOM 2496 N N . TYR A 1 327 ? -18.456 -9.046 22.009 1.00 91.69 327 TYR A N 1
ATOM 2497 C CA . TYR A 1 327 ? -19.633 -9.855 22.376 1.00 91.69 327 TYR A CA 1
ATOM 2498 C C . TYR A 1 327 ? -19.701 -11.251 21.736 1.00 91.69 327 TYR A C 1
ATOM 2500 O O . TYR A 1 327 ? -20.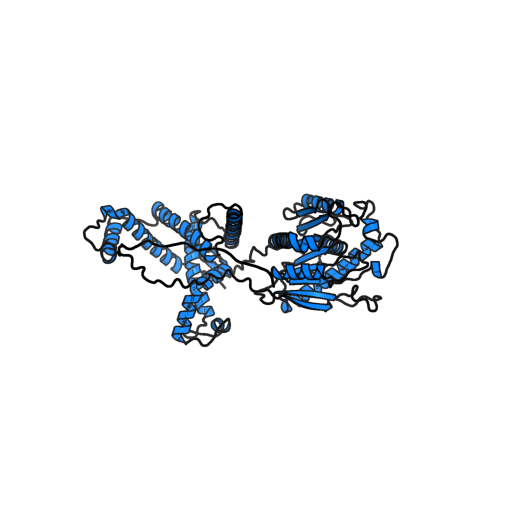575 -12.051 22.093 1.00 91.69 327 TYR A O 1
ATOM 2508 N N . ARG A 1 328 ? -18.764 -11.599 20.842 1.00 90.94 328 ARG A N 1
ATOM 2509 C CA . ARG A 1 328 ? -18.739 -12.873 20.097 1.00 90.94 328 ARG A CA 1
ATOM 2510 C C . ARG A 1 328 ? -18.849 -14.103 21.003 1.00 90.94 328 ARG A C 1
ATOM 2512 O O . ARG A 1 328 ? -19.637 -15.003 20.727 1.00 90.94 328 ARG A O 1
ATOM 2519 N N . ALA A 1 329 ? -18.099 -14.125 22.105 1.00 88.81 329 ALA A N 1
ATOM 2520 C CA . ALA A 1 329 ? -18.079 -15.243 23.054 1.00 88.81 329 ALA A CA 1
ATOM 2521 C C . ALA A 1 329 ? -19.339 -15.334 23.941 1.00 88.81 329 ALA A C 1
ATOM 2523 O O . ALA A 1 329 ? -19.616 -16.383 24.525 1.00 88.81 329 ALA A O 1
ATOM 2524 N N . GLU A 1 330 ? -20.118 -14.257 24.067 1.00 93.56 330 GLU A N 1
ATOM 2525 C CA . GLU A 1 330 ? -21.414 -14.285 24.752 1.00 93.56 330 GLU A CA 1
ATOM 2526 C C . GLU A 1 330 ? -22.498 -14.848 23.825 1.00 93.56 330 GLU A C 1
ATOM 2528 O O . GLU A 1 330 ? -23.151 -15.832 24.170 1.00 93.56 330 GLU A O 1
ATOM 2533 N N . VAL A 1 331 ? -22.615 -14.301 22.609 1.00 91.75 331 VAL A N 1
ATOM 2534 C CA . VAL A 1 331 ? -23.615 -14.747 21.624 1.00 91.75 331 VAL A CA 1
ATOM 2535 C C . VAL A 1 331 ? -23.365 -16.194 21.190 1.00 91.75 331 VAL A C 1
ATOM 2537 O O . VAL A 1 331 ? -24.318 -16.959 21.058 1.00 91.75 331 VAL A O 1
ATOM 2540 N N . PHE A 1 332 ? -22.102 -16.621 21.067 1.00 90.94 332 PHE A N 1
ATOM 2541 C CA . PHE A 1 332 ? -21.773 -18.029 20.826 1.00 90.94 332 PHE A CA 1
ATOM 2542 C C . PHE A 1 332 ? -22.345 -18.950 21.919 1.00 90.94 332 PHE A C 1
ATOM 2544 O O . PHE A 1 332 ? -23.006 -19.939 21.604 1.00 90.94 332 PHE A O 1
ATOM 2551 N N . ARG A 1 333 ? -22.156 -18.602 23.203 1.00 92.62 333 ARG A N 1
ATOM 2552 C CA . ARG A 1 333 ? -22.689 -19.383 24.334 1.00 92.62 333 ARG A CA 1
ATOM 2553 C C . ARG A 1 333 ? -24.218 -19.403 24.347 1.00 92.62 333 ARG A C 1
ATOM 2555 O O . ARG A 1 333 ? -24.783 -20.478 24.517 1.00 92.62 333 ARG A O 1
ATOM 2562 N N . LEU A 1 334 ? -24.876 -18.268 24.097 1.00 92.88 334 LEU A N 1
ATOM 2563 C CA . LEU A 1 334 ? -26.340 -18.172 23.999 1.00 92.88 334 LEU A CA 1
ATOM 2564 C C . LEU A 1 334 ? -26.911 -19.118 22.927 1.00 92.88 334 LEU A C 1
ATOM 2566 O O . LEU A 1 334 ? -27.829 -19.892 23.197 1.00 92.88 334 LEU A O 1
ATOM 2570 N N . VAL A 1 335 ? -26.344 -19.083 21.718 1.00 91.81 335 VAL A N 1
ATOM 2571 C CA . VAL A 1 335 ? -26.786 -19.905 20.579 1.00 91.81 335 VAL A CA 1
ATOM 2572 C C . VAL A 1 335 ? -26.550 -21.395 20.844 1.00 91.81 335 VAL A C 1
ATOM 2574 O O . VAL A 1 335 ? -27.438 -22.207 20.583 1.00 91.81 335 VAL A O 1
ATOM 2577 N N . VAL A 1 336 ? -25.390 -21.762 21.404 1.00 91.88 336 VAL A N 1
ATOM 2578 C CA . VAL A 1 336 ? -25.065 -23.158 21.748 1.00 91.88 336 VAL A CA 1
ATOM 2579 C C . VAL A 1 336 ? -25.934 -23.677 22.898 1.00 91.88 336 VAL A C 1
ATOM 2581 O O . VAL A 1 336 ? -26.379 -24.819 22.836 1.00 91.88 336 VAL A O 1
ATOM 2584 N N . GLN A 1 337 ? -26.244 -22.857 23.907 1.00 92.38 337 GLN A N 1
ATOM 2585 C CA . GLN A 1 337 ? -27.130 -23.243 25.013 1.00 92.38 337 GLN A CA 1
ATOM 2586 C C . GLN A 1 337 ? -28.577 -23.476 24.551 1.00 92.38 337 GLN A C 1
ATOM 2588 O O . GLN A 1 337 ? -29.240 -24.378 25.056 1.00 92.38 337 GLN A O 1
ATOM 2593 N N . LYS A 1 338 ? -29.064 -22.689 23.583 1.00 89.31 338 LYS A N 1
ATOM 2594 C CA . LYS A 1 338 ? -30.409 -22.835 23.000 1.00 89.31 338 LYS A CA 1
ATOM 2595 C C . LYS A 1 338 ? -30.540 -24.036 22.055 1.00 89.31 338 LYS A C 1
ATOM 2597 O O . LYS A 1 338 ? -31.583 -24.681 22.054 1.00 89.31 338 LYS A O 1
ATOM 2602 N N . ASN A 1 339 ? -29.516 -24.321 21.243 1.00 85.88 339 ASN A N 1
ATOM 2603 C CA . ASN A 1 339 ? -29.647 -25.209 20.074 1.00 85.88 339 ASN A CA 1
ATOM 2604 C C . ASN A 1 339 ? -28.704 -26.422 20.043 1.00 85.88 339 ASN A C 1
ATOM 2606 O O . ASN A 1 339 ? -28.867 -27.288 19.177 1.00 85.88 339 ASN A O 1
ATOM 2610 N N . GLY A 1 340 ? -27.691 -26.461 20.911 1.00 84.56 340 GLY A N 1
ATOM 2611 C CA . GLY A 1 340 ? -26.490 -27.274 20.716 1.00 84.56 340 GLY A CA 1
ATOM 2612 C C . GLY A 1 340 ? -25.551 -26.699 19.643 1.00 84.56 340 GLY A C 1
ATOM 2613 O O . GLY A 1 340 ? -25.931 -25.854 18.829 1.00 84.56 340 GLY A O 1
ATOM 2614 N N . LEU A 1 341 ? -24.299 -27.164 19.626 1.00 85.44 341 LEU A N 1
ATOM 2615 C CA . LEU A 1 341 ? -23.325 -26.795 18.597 1.00 85.44 341 LEU A CA 1
ATOM 2616 C C . LEU A 1 341 ? -23.529 -27.672 17.350 1.00 85.44 341 LEU A C 1
ATOM 2618 O O . LEU A 1 341 ? -23.090 -28.818 17.326 1.00 85.44 341 LEU A O 1
ATOM 2622 N N . LYS A 1 342 ? -24.213 -27.134 16.333 1.00 79.19 342 LYS A N 1
ATOM 2623 C CA . LYS A 1 342 ? -24.484 -27.833 15.058 1.00 79.19 342 LYS A CA 1
ATOM 2624 C C . LYS A 1 342 ? -23.520 -27.434 13.937 1.00 79.19 342 LYS A C 1
ATOM 2626 O O . LYS A 1 342 ? -23.019 -28.298 13.228 1.00 79.19 342 LYS A O 1
ATOM 2631 N N . ASN A 1 343 ? -23.228 -26.138 13.829 1.00 78.31 343 ASN A N 1
ATOM 2632 C CA . ASN A 1 343 ? -22.356 -25.558 12.809 1.00 78.31 343 ASN A CA 1
ATOM 2633 C C . ASN A 1 343 ? -21.078 -24.974 13.433 1.00 78.31 343 ASN A C 1
ATOM 2635 O O . ASN A 1 343 ? -21.038 -24.663 14.623 1.00 78.31 343 ASN A O 1
ATOM 2639 N N . SER A 1 344 ? -20.047 -24.757 12.616 1.00 72.88 344 SER A N 1
ATOM 2640 C CA . SER A 1 344 ? -18.793 -24.091 12.998 1.00 72.88 344 SER A CA 1
ATOM 2641 C C . SER A 1 344 ? -18.429 -22.979 11.998 1.00 72.88 344 SER A C 1
ATOM 2643 O O . SER A 1 344 ? -19.177 -22.708 11.056 1.00 72.88 344 SER A O 1
ATOM 2645 N N . GLY A 1 345 ? -17.301 -22.291 12.211 1.00 74.50 345 GLY A N 1
ATOM 2646 C CA . GLY A 1 345 ? -16.758 -21.320 11.252 1.00 74.50 345 GLY A CA 1
ATOM 2647 C C . GLY A 1 345 ? -17.734 -20.196 10.878 1.00 74.50 345 GLY A C 1
ATOM 2648 O O . GLY A 1 345 ? -18.368 -19.597 11.746 1.00 74.50 345 GLY A O 1
ATOM 2649 N N . SER A 1 346 ? -17.843 -19.897 9.581 1.00 73.50 346 SER A N 1
ATOM 2650 C CA . SER A 1 346 ? -18.785 -18.919 9.013 1.00 73.50 346 SER A CA 1
ATOM 2651 C C . SER A 1 346 ? -20.243 -19.395 9.054 1.00 73.50 346 SER A C 1
ATOM 2653 O O . SER A 1 346 ? -21.125 -18.608 9.405 1.00 73.50 346 SER A O 1
ATOM 2655 N N . ALA A 1 347 ? -20.484 -20.680 8.767 1.00 71.94 347 ALA A N 1
ATOM 2656 C CA . ALA A 1 347 ? -21.803 -21.317 8.780 1.00 71.94 347 ALA A CA 1
ATOM 2657 C C . ALA A 1 347 ? -22.500 -21.179 10.144 1.00 71.94 347 ALA A C 1
ATOM 2659 O O . ALA A 1 347 ? -23.708 -20.957 10.212 1.00 71.94 347 ALA A O 1
ATOM 2660 N N . PHE A 1 348 ? -21.746 -21.215 11.250 1.00 87.12 348 PHE A N 1
ATOM 2661 C CA . PHE A 1 348 ? -22.300 -20.942 12.579 1.00 87.12 348 PHE A CA 1
ATOM 2662 C C . PHE A 1 348 ? -23.008 -19.581 12.641 1.00 87.12 348 PHE A C 1
ATOM 2664 O O . PHE A 1 348 ? -24.133 -19.505 13.127 1.00 87.12 348 PHE A O 1
ATOM 2671 N N . TRP A 1 349 ? -22.382 -18.517 12.136 1.00 85.25 349 TRP A N 1
ATOM 2672 C CA . TRP A 1 349 ? -22.916 -17.155 12.246 1.00 85.25 349 TRP A CA 1
ATOM 2673 C C . TRP A 1 349 ? -24.045 -16.881 11.249 1.00 85.25 349 TRP A C 1
ATOM 2675 O O . TRP A 1 349 ? -24.991 -16.170 11.582 1.00 85.25 349 TRP A O 1
ATOM 2685 N N . GLN A 1 350 ? -23.952 -17.451 10.045 1.00 86.31 350 GLN A N 1
ATOM 2686 C CA . GLN A 1 350 ? -24.886 -17.188 8.946 1.00 86.31 350 GLN A CA 1
ATOM 2687 C C . GLN A 1 350 ? -26.155 -18.052 8.963 1.00 86.31 350 GLN A C 1
ATOM 2689 O O . GLN A 1 350 ? -27.159 -17.644 8.372 1.00 86.31 350 GLN A O 1
ATOM 2694 N N . GLU A 1 351 ? -26.125 -19.215 9.620 1.00 84.56 351 GLU A N 1
ATOM 2695 C CA . GLU A 1 351 ? -27.209 -20.210 9.568 1.00 84.56 351 GLU A CA 1
ATOM 2696 C C . GLU A 1 351 ? -27.811 -20.535 10.941 1.00 84.56 351 GLU A C 1
ATOM 2698 O O . GLU A 1 351 ? -29.013 -20.789 11.019 1.00 84.56 351 GLU A O 1
ATOM 2703 N N . SER A 1 352 ? -27.030 -20.505 12.033 1.00 89.75 352 SER A N 1
ATOM 2704 C CA . SER A 1 352 ? -27.578 -20.782 13.371 1.00 89.75 352 SER A CA 1
ATOM 2705 C C . SER A 1 352 ? -28.524 -19.661 13.791 1.00 89.75 352 SER A C 1
ATOM 2707 O O . SER A 1 352 ? -28.171 -18.486 13.694 1.00 89.75 352 SER A O 1
ATOM 2709 N N . GLN A 1 353 ? -29.702 -20.015 14.302 1.00 91.12 353 GLN A N 1
ATOM 2710 C CA . GLN A 1 353 ? -30.733 -19.063 14.716 1.00 91.12 353 GLN A CA 1
ATOM 2711 C C . GLN A 1 353 ? -31.161 -19.309 16.162 1.00 91.12 353 GLN A C 1
ATOM 2713 O O . GLN A 1 353 ? -31.247 -20.456 16.595 1.00 91.12 353 GLN A O 1
ATOM 2718 N N . VAL A 1 354 ? -31.468 -18.248 16.904 1.00 90.56 354 VAL A N 1
ATOM 2719 C CA . VAL A 1 354 ? -32.192 -18.324 18.181 1.00 90.56 354 VAL A CA 1
ATOM 2720 C C . VAL A 1 354 ? -33.516 -17.608 17.988 1.00 90.56 354 VAL A C 1
ATOM 2722 O O . VAL A 1 354 ? -33.538 -16.466 17.538 1.00 90.56 354 VAL A O 1
ATOM 2725 N N . ASP A 1 355 ? -34.610 -18.306 18.288 1.00 90.81 355 ASP A N 1
ATOM 2726 C CA . ASP A 1 355 ? -35.979 -17.785 18.224 1.00 90.81 355 ASP A CA 1
ATOM 2727 C C . ASP A 1 355 ? -36.310 -17.104 16.864 1.00 90.81 355 ASP A C 1
ATOM 2729 O O . ASP A 1 355 ? -37.038 -16.119 16.793 1.00 90.81 355 ASP A O 1
ATOM 2733 N N . GLY A 1 356 ? -35.744 -17.644 15.771 1.00 90.06 356 GLY A N 1
ATOM 2734 C CA . GLY A 1 356 ? -35.903 -17.175 14.384 1.00 90.06 356 GLY A CA 1
ATOM 2735 C C . GLY A 1 356 ? -34.860 -16.158 13.890 1.00 90.06 356 GLY A C 1
ATOM 2736 O O . GLY A 1 356 ? -34.774 -15.913 12.688 1.00 90.06 356 GLY A O 1
ATOM 2737 N N . VAL A 1 357 ? -34.032 -15.589 14.772 1.00 93.12 357 VAL A N 1
ATOM 2738 C CA . VAL A 1 357 ? -33.029 -14.562 14.423 1.00 93.12 357 VAL A CA 1
ATOM 2739 C C . VAL A 1 357 ? -31.638 -15.187 14.306 1.00 93.12 357 VAL A C 1
ATOM 2741 O O . VAL A 1 357 ? -31.232 -15.964 15.171 1.00 93.12 357 VAL A O 1
ATOM 2744 N N . LYS A 1 358 ? -30.876 -14.859 13.253 1.00 92.62 358 LYS A N 1
ATOM 2745 C CA . LYS A 1 358 ? -29.529 -15.417 13.035 1.00 92.62 358 LYS A CA 1
ATOM 2746 C C . LYS A 1 358 ? -28.529 -14.966 14.101 1.00 92.62 358 LYS A C 1
ATOM 2748 O O . LYS A 1 358 ? -28.554 -13.826 14.560 1.00 92.62 358 LYS A O 1
ATOM 2753 N N . ALA A 1 359 ? -27.557 -15.824 14.401 1.00 90.12 359 ALA A N 1
ATOM 2754 C CA . ALA A 1 359 ? -26.464 -15.540 15.327 1.00 90.12 359 ALA A CA 1
ATOM 2755 C C . ALA A 1 359 ? -25.639 -14.295 14.937 1.00 90.12 359 ALA A C 1
ATOM 2757 O O . ALA A 1 359 ? -25.211 -13.553 15.822 1.00 90.12 359 ALA A O 1
ATOM 2758 N N . ILE A 1 360 ? -25.434 -14.034 13.636 1.00 89.19 360 ILE A N 1
ATOM 2759 C CA . ILE A 1 360 ? -24.762 -12.811 13.162 1.00 89.19 360 ILE A CA 1
ATOM 2760 C C . ILE A 1 360 ? -25.576 -11.542 13.446 1.00 89.19 360 ILE A C 1
ATOM 2762 O O . ILE A 1 360 ? -25.003 -10.538 13.862 1.00 89.19 360 ILE A O 1
ATOM 2766 N N . ASP A 1 361 ? -26.900 -11.598 13.296 1.00 92.06 361 ASP A N 1
ATOM 2767 C CA . ASP A 1 361 ? -27.784 -10.443 13.475 1.00 92.06 361 ASP A CA 1
ATOM 2768 C C . ASP A 1 361 ? -28.025 -10.149 14.962 1.00 92.06 361 ASP A C 1
ATOM 2770 O O . ASP A 1 361 ? -28.011 -8.988 15.366 1.00 92.06 361 ASP A O 1
ATOM 2774 N N . ILE A 1 362 ? -28.105 -11.187 15.806 1.00 94.00 362 ILE A N 1
ATOM 2775 C CA . ILE A 1 362 ? -28.065 -11.054 17.274 1.00 94.00 362 ILE A CA 1
ATOM 2776 C C . ILE A 1 362 ? -26.755 -10.380 17.714 1.00 94.00 362 ILE A C 1
ATOM 2778 O O . ILE A 1 362 ? -26.772 -9.473 18.550 1.00 94.00 362 ILE A O 1
ATOM 2782 N N . LEU A 1 363 ? -25.616 -10.791 17.142 1.00 93.12 363 LEU A N 1
ATOM 2783 C CA . LEU A 1 363 ? -24.315 -10.201 17.462 1.00 93.12 363 LEU A CA 1
ATOM 2784 C C . LEU A 1 363 ? -24.213 -8.739 17.003 1.00 93.12 363 LEU A C 1
ATOM 2786 O O . LEU A 1 363 ? -23.760 -7.899 17.780 1.00 93.12 363 LEU A O 1
ATOM 2790 N N . ARG A 1 364 ? -24.682 -8.422 15.789 1.00 91.94 364 ARG A N 1
ATOM 2791 C CA . ARG A 1 364 ? -24.741 -7.049 15.265 1.00 91.94 364 ARG A CA 1
ATOM 2792 C C . ARG A 1 364 ? -25.658 -6.164 16.113 1.00 91.94 364 ARG A C 1
ATOM 2794 O O . ARG A 1 364 ? -25.238 -5.083 16.509 1.00 91.94 364 ARG A O 1
ATOM 2801 N N . ALA A 1 365 ? -26.865 -6.618 16.451 1.00 92.75 365 ALA A N 1
ATOM 2802 C CA . ALA A 1 365 ? -27.804 -5.854 17.277 1.00 92.75 365 ALA A CA 1
ATOM 2803 C C . ALA A 1 365 ? -27.230 -5.549 18.673 1.00 92.75 365 ALA A C 1
ATOM 2805 O O . ALA A 1 365 ? -27.333 -4.422 19.163 1.00 92.75 365 ALA A O 1
ATOM 2806 N N . LYS A 1 366 ? -26.555 -6.526 19.296 1.00 94.88 366 LYS A N 1
ATOM 2807 C CA . LYS A 1 366 ? -25.885 -6.329 20.588 1.00 94.88 366 LYS A CA 1
ATOM 2808 C C . LYS A 1 366 ? -24.693 -5.366 20.487 1.00 94.88 366 LYS A C 1
ATOM 2810 O O . LYS A 1 366 ? -24.549 -4.501 21.349 1.00 94.88 366 LYS A O 1
ATOM 2815 N N . ALA A 1 367 ? -23.894 -5.465 19.423 1.00 94.06 367 ALA A N 1
ATOM 2816 C CA . ALA A 1 367 ? -22.799 -4.536 19.143 1.00 94.06 367 ALA A CA 1
ATOM 2817 C C . ALA A 1 367 ? -23.297 -3.098 18.906 1.00 94.06 367 ALA A C 1
ATOM 2819 O O . ALA A 1 367 ? -22.759 -2.172 19.504 1.00 94.06 367 ALA A O 1
ATOM 2820 N N . ILE A 1 368 ? -24.373 -2.908 18.131 1.00 93.00 368 ILE A N 1
ATOM 2821 C CA . ILE A 1 368 ? -25.019 -1.599 17.926 1.00 93.00 368 ILE A CA 1
ATOM 2822 C C . ILE A 1 368 ? -25.527 -1.022 19.252 1.00 93.00 368 ILE A C 1
ATOM 2824 O O . ILE A 1 368 ? -25.317 0.158 19.522 1.00 93.00 368 ILE A O 1
ATOM 2828 N N . SER A 1 369 ? -26.150 -1.832 20.114 1.00 93.19 369 SER A N 1
ATOM 2829 C CA . SER A 1 369 ? -26.629 -1.370 21.426 1.00 93.19 369 SER A CA 1
ATOM 2830 C C . SER A 1 369 ? -25.485 -0.904 22.339 1.00 93.19 369 SER A C 1
ATOM 2832 O O . SER A 1 369 ? -25.615 0.115 23.023 1.00 93.19 369 SER A O 1
ATOM 2834 N N . ALA A 1 370 ? -24.357 -1.619 22.345 1.00 94.81 370 ALA A N 1
ATOM 2835 C CA . ALA A 1 370 ? -23.165 -1.215 23.087 1.00 94.81 370 ALA A CA 1
ATOM 2836 C C . ALA A 1 370 ? -22.531 0.053 22.493 1.00 94.81 370 ALA A C 1
ATOM 2838 O O . ALA A 1 370 ? -22.308 1.027 23.214 1.00 94.81 370 ALA A O 1
ATOM 2839 N N . LEU A 1 371 ? -22.340 0.091 21.171 1.00 95.12 371 LEU A N 1
ATOM 2840 C CA . LEU A 1 371 ? -21.777 1.240 20.466 1.00 95.12 371 LEU A CA 1
ATOM 2841 C C . LEU A 1 371 ? -22.658 2.492 20.593 1.00 95.12 371 LEU A C 1
ATOM 2843 O O . LEU A 1 371 ? -22.131 3.590 20.704 1.00 95.12 371 LEU A O 1
ATOM 2847 N N . THR A 1 372 ? -23.984 2.348 20.677 1.00 95.75 372 THR A N 1
ATOM 2848 C CA . THR A 1 372 ? -24.905 3.467 20.955 1.00 95.75 372 THR A CA 1
ATOM 2849 C C . THR A 1 372 ? -24.621 4.094 22.322 1.00 95.75 372 THR A C 1
ATOM 2851 O O . THR A 1 372 ? -24.588 5.318 22.448 1.00 95.75 372 THR A O 1
ATOM 2854 N N . THR A 1 373 ? -24.357 3.261 23.335 1.00 96.50 373 THR A N 1
ATOM 2855 C CA . THR A 1 373 ? -23.983 3.719 24.684 1.00 96.50 373 THR A CA 1
ATOM 2856 C C . THR A 1 373 ? -22.633 4.443 24.641 1.00 96.50 373 THR A C 1
ATOM 2858 O O . THR A 1 373 ? -22.516 5.564 25.136 1.00 96.50 373 THR A O 1
ATOM 2861 N N . ILE A 1 374 ? -21.647 3.859 23.949 1.00 96.31 374 ILE A N 1
ATOM 2862 C CA . ILE A 1 374 ? -20.323 4.460 23.729 1.00 96.31 374 ILE A CA 1
ATOM 2863 C C . ILE A 1 374 ? -20.445 5.818 23.024 1.00 96.31 374 ILE A C 1
ATOM 2865 O O . ILE A 1 374 ? -19.880 6.790 23.509 1.00 96.31 374 ILE A O 1
ATOM 2869 N N . LYS A 1 375 ? -21.230 5.936 21.947 1.00 95.69 375 LYS A N 1
ATOM 2870 C CA . LYS A 1 375 ? -21.426 7.189 21.191 1.00 95.69 375 LYS A CA 1
ATOM 2871 C C . LYS A 1 375 ? -22.117 8.281 22.014 1.00 95.69 375 LYS A C 1
ATOM 2873 O O . LYS A 1 375 ? -21.776 9.455 21.888 1.00 95.69 375 LYS A O 1
ATOM 2878 N N . VAL A 1 376 ? -23.041 7.916 22.907 1.00 96.69 376 VAL A N 1
ATOM 2879 C CA . VAL A 1 376 ? -23.620 8.851 23.891 1.00 96.69 376 VAL A CA 1
ATOM 2880 C C . VAL A 1 376 ? -22.550 9.383 24.849 1.00 96.69 376 VAL A C 1
ATOM 2882 O O . VAL A 1 376 ? -22.516 10.581 25.128 1.00 96.69 376 VAL A O 1
ATOM 2885 N N . GLN A 1 377 ? -21.650 8.520 25.318 1.00 97.56 377 GLN A N 1
ATOM 2886 C CA . GLN A 1 377 ? -20.550 8.909 26.201 1.00 97.56 377 GLN A CA 1
ATOM 2887 C C . GLN A 1 377 ? -19.465 9.716 25.457 1.00 97.56 377 GLN A C 1
ATOM 2889 O O . GLN A 1 377 ? -19.025 10.739 25.976 1.00 97.56 377 GLN A O 1
ATOM 2894 N N . GLU A 1 378 ? -19.096 9.339 24.226 1.00 95.94 378 GLU A N 1
ATOM 2895 C CA . GLU A 1 378 ? -18.215 10.119 23.340 1.00 95.94 378 GLU A CA 1
ATOM 2896 C C . GLU A 1 378 ? -18.765 11.527 23.113 1.00 95.94 378 GLU A C 1
ATOM 2898 O O . GLU A 1 378 ? -18.021 12.496 23.239 1.00 95.94 378 GLU A O 1
ATOM 2903 N N . LYS A 1 379 ? -20.072 11.675 22.865 1.00 94.75 379 LYS A N 1
ATOM 2904 C CA . LYS A 1 379 ? -20.705 12.992 22.712 1.00 94.75 379 LYS A CA 1
ATOM 2905 C C . LYS A 1 379 ? -20.531 13.858 23.961 1.00 94.75 379 LYS A C 1
ATOM 2907 O O . LYS A 1 379 ? -20.108 15.005 23.841 1.00 94.75 379 LYS A O 1
ATOM 2912 N N . MET A 1 380 ? -20.768 13.296 25.150 1.00 96.31 380 MET A N 1
ATOM 2913 C CA . MET A 1 380 ? -20.545 14.005 26.417 1.00 96.31 380 MET A CA 1
ATOM 2914 C C . MET A 1 380 ? -19.075 14.410 26.620 1.00 96.31 380 MET A C 1
ATOM 2916 O O . MET A 1 380 ? -18.828 15.474 27.190 1.00 96.31 380 MET A O 1
ATOM 2920 N N . LEU A 1 381 ? -18.115 13.593 26.161 1.00 97.50 381 LEU A N 1
ATOM 2921 C CA . LEU A 1 381 ? -16.680 13.901 26.199 1.00 97.50 381 LEU A CA 1
ATOM 2922 C C . LEU A 1 381 ? -16.291 15.006 25.207 1.00 97.50 381 LEU A C 1
ATOM 2924 O O . LEU A 1 381 ? -15.595 15.947 25.591 1.00 97.50 381 LEU A O 1
ATOM 2928 N N . VAL A 1 382 ? -16.733 14.907 23.950 1.00 93.38 382 VAL A N 1
ATOM 2929 C CA . VAL A 1 382 ? -16.432 15.864 22.870 1.00 93.38 382 VAL A CA 1
ATOM 2930 C C . VAL A 1 382 ? -16.969 17.253 23.216 1.00 93.38 382 VAL A C 1
ATOM 2932 O O . VAL A 1 382 ? -16.228 18.227 23.136 1.00 93.38 382 VAL A O 1
ATOM 2935 N N . GLU A 1 383 ? -18.200 17.346 23.731 1.00 93.19 383 GLU A N 1
ATOM 2936 C CA . GLU A 1 383 ? -18.801 18.601 24.225 1.00 93.19 383 GLU A CA 1
ATOM 2937 C C . GLU A 1 383 ? -17.997 19.286 25.346 1.00 93.19 383 GLU A C 1
ATOM 2939 O O . GLU A 1 383 ? -18.200 20.468 25.619 1.00 93.19 383 GLU A O 1
ATOM 2944 N N . ARG A 1 384 ? -17.086 18.556 26.000 1.00 95.56 384 ARG A N 1
ATOM 2945 C CA . ARG A 1 384 ? -16.254 19.024 27.122 1.00 95.56 384 ARG A CA 1
ATOM 2946 C C . ARG A 1 384 ? -14.762 19.077 26.790 1.00 95.56 384 ARG A C 1
ATOM 2948 O O . ARG A 1 384 ? -13.965 19.380 27.678 1.00 95.56 384 ARG A O 1
ATOM 2955 N N . ASN A 1 385 ? -14.389 18.806 25.535 1.00 94.12 385 ASN A N 1
ATOM 2956 C CA . ASN A 1 385 ? -13.007 18.652 25.062 1.00 94.12 385 ASN A CA 1
ATOM 2957 C C . ASN A 1 385 ? -12.202 17.593 25.851 1.00 94.12 385 ASN A C 1
ATOM 2959 O O . ASN A 1 385 ? -11.010 17.755 26.097 1.00 94.12 385 ASN A O 1
ATOM 2963 N N . LEU A 1 386 ? -12.870 16.509 26.268 1.00 95.69 386 LEU A N 1
ATOM 2964 C CA . LEU A 1 386 ? -12.281 15.379 27.002 1.00 95.69 386 LEU A CA 1
ATOM 2965 C C . LEU A 1 386 ? -12.001 14.151 26.113 1.00 95.69 386 LEU A C 1
ATOM 2967 O O . LEU A 1 386 ? -11.454 13.162 26.599 1.00 95.69 386 LEU A O 1
ATOM 2971 N N . TRP A 1 387 ? -12.363 14.197 24.824 1.00 93.69 387 TRP A N 1
ATOM 2972 C CA . TRP A 1 387 ? -11.987 13.185 23.830 1.00 93.69 387 TRP A CA 1
ATOM 2973 C C . TRP A 1 387 ? -10.974 13.784 22.846 1.00 93.69 387 TRP A C 1
ATOM 2975 O O . TRP A 1 387 ? -11.275 14.823 22.261 1.00 93.69 387 TRP A O 1
ATOM 2985 N N . PRO A 1 388 ? -9.787 13.177 22.655 1.00 85.25 388 PRO A N 1
ATOM 2986 C CA . PRO A 1 388 ? -8.743 13.727 21.791 1.00 85.25 388 PRO A CA 1
ATOM 2987 C C . PRO A 1 388 ? -8.894 13.316 20.317 1.00 85.25 388 PRO A C 1
ATOM 2989 O O . PRO A 1 388 ? -8.002 13.604 19.528 1.00 85.25 388 PRO A O 1
ATOM 2992 N N . TYR A 1 389 ? -9.973 12.615 19.952 1.00 87.62 389 TYR A N 1
ATOM 2993 C CA . TYR A 1 389 ? -10.188 12.076 18.609 1.00 87.62 389 TYR A CA 1
ATOM 2994 C C . TYR A 1 389 ? -11.466 12.653 17.995 1.00 87.62 389 TYR A C 1
ATOM 2996 O O . TYR A 1 389 ? -12.547 12.569 18.579 1.00 87.62 389 TYR A O 1
ATOM 3004 N N . THR A 1 390 ? -11.338 13.201 16.791 1.00 78.12 390 THR A N 1
ATOM 3005 C CA . THR A 1 390 ? -12.441 13.716 15.967 1.00 78.12 390 THR A CA 1
ATOM 3006 C C . THR A 1 390 ? -13.124 12.621 15.145 1.00 78.12 390 THR A C 1
ATOM 3008 O O . THR A 1 390 ? -14.257 12.794 14.702 1.00 78.12 390 THR A O 1
ATOM 3011 N N . SER A 1 391 ? -12.442 11.491 14.923 1.00 79.69 391 SER A N 1
ATOM 3012 C CA . SER A 1 391 ? -12.912 10.395 14.071 1.00 79.69 391 SER A CA 1
ATOM 3013 C C . SER A 1 391 ? -12.255 9.054 14.429 1.00 79.69 391 SER A C 1
ATOM 3015 O O . SER A 1 391 ? -11.175 9.014 15.023 1.00 79.69 391 SER A O 1
ATOM 3017 N N . TYR A 1 392 ? -12.871 7.934 14.031 1.00 82.75 392 TYR A N 1
ATOM 3018 C CA . TYR A 1 392 ? -12.292 6.606 14.271 1.00 82.75 392 TYR A CA 1
ATOM 3019 C C . TYR A 1 392 ? -10.941 6.357 13.560 1.00 82.75 392 TYR A C 1
ATOM 3021 O O . TYR A 1 392 ? -10.032 5.825 14.202 1.00 82.75 392 TYR A O 1
ATOM 3029 N N . PRO A 1 393 ? -10.720 6.803 12.300 1.00 77.31 393 PRO A N 1
ATOM 3030 C CA . PRO A 1 393 ? -9.397 6.769 11.671 1.00 77.31 393 PRO A CA 1
ATOM 3031 C C . PRO A 1 393 ? -8.289 7.442 12.494 1.00 77.31 393 PRO A C 1
ATOM 3033 O O . PRO A 1 393 ? -7.159 6.954 12.498 1.00 77.31 393 PRO A O 1
ATOM 3036 N N . GLU A 1 394 ? -8.600 8.531 13.206 1.00 76.75 394 GLU A N 1
ATOM 3037 C CA . GLU A 1 394 ? -7.639 9.262 14.041 1.00 76.75 394 GLU A CA 1
ATOM 3038 C C . GLU A 1 394 ? -7.255 8.478 15.304 1.00 76.75 394 GLU A C 1
ATOM 3040 O O . GLU A 1 394 ? -6.069 8.378 15.625 1.00 76.75 394 GLU A O 1
ATOM 3045 N N . PHE A 1 395 ? -8.230 7.843 15.964 1.00 86.25 395 PHE A N 1
ATOM 3046 C CA . PHE A 1 395 ? -7.982 6.893 17.055 1.00 86.25 395 PHE A CA 1
ATOM 3047 C C . PHE A 1 395 ? -7.089 5.724 16.595 1.00 86.25 395 PHE A C 1
ATOM 3049 O O . PHE A 1 395 ? -6.106 5.389 17.260 1.00 86.25 395 PHE A O 1
ATOM 3056 N N . LEU A 1 396 ? -7.374 5.141 15.425 1.00 79.62 396 LEU A N 1
ATOM 3057 C CA . LEU A 1 396 ? -6.564 4.055 14.862 1.00 79.62 396 LEU A CA 1
ATOM 3058 C C . LEU A 1 396 ? -5.150 4.528 14.466 1.00 79.62 396 LEU A C 1
ATOM 3060 O O . LEU A 1 396 ? -4.181 3.784 14.625 1.00 79.62 396 LEU A O 1
ATOM 3064 N N . ALA A 1 397 ? -4.997 5.766 13.985 1.00 71.50 397 ALA A N 1
ATOM 3065 C CA . ALA A 1 397 ? -3.686 6.361 13.719 1.00 71.50 397 ALA A CA 1
ATOM 3066 C C . ALA A 1 397 ? -2.885 6.581 15.013 1.00 71.50 397 ALA A C 1
ATOM 3068 O O . ALA A 1 397 ? -1.672 6.375 15.033 1.00 71.50 397 ALA A O 1
ATOM 3069 N N . ASP A 1 398 ? -3.556 6.941 16.107 1.00 81.69 398 ASP A N 1
ATOM 3070 C CA . ASP A 1 398 ? -2.931 7.071 17.421 1.00 81.69 398 ASP A CA 1
ATOM 3071 C C . ASP A 1 398 ? -2.473 5.727 17.995 1.00 81.69 398 ASP A C 1
ATOM 3073 O O . ASP A 1 398 ? -1.360 5.637 18.510 1.00 81.69 398 ASP A O 1
ATOM 3077 N N . LEU A 1 399 ? -3.266 4.667 17.811 1.00 82.56 399 LEU A N 1
ATOM 3078 C CA . LEU A 1 399 ? -2.866 3.289 18.110 1.00 82.56 399 LEU A CA 1
ATOM 3079 C C . LEU A 1 399 ? -1.597 2.884 17.343 1.00 82.56 399 LEU A C 1
ATOM 3081 O O . LEU A 1 399 ? -0.664 2.348 17.943 1.00 82.56 399 LEU A O 1
ATOM 3085 N N . ARG A 1 400 ? -1.529 3.174 16.034 1.00 76.81 400 ARG A N 1
ATOM 3086 C CA . ARG A 1 400 ? -0.347 2.866 15.207 1.00 76.81 400 ARG A CA 1
ATOM 3087 C C . ARG A 1 400 ? 0.909 3.570 15.727 1.00 76.81 400 ARG A C 1
ATOM 3089 O O . ARG A 1 400 ? 1.890 2.885 16.014 1.00 76.81 400 ARG A O 1
ATOM 3096 N N . ARG A 1 401 ? 0.848 4.891 15.944 1.00 75.44 401 ARG A N 1
ATOM 3097 C CA . ARG A 1 401 ? 1.958 5.679 16.523 1.00 75.44 401 ARG A CA 1
ATOM 3098 C C . ARG A 1 401 ? 2.359 5.183 17.914 1.00 75.44 401 ARG A C 1
ATOM 3100 O O . ARG A 1 401 ? 3.542 5.148 18.244 1.00 75.44 401 ARG A O 1
ATOM 3107 N N . ASN A 1 402 ? 1.385 4.793 18.740 1.00 81.62 402 ASN A N 1
ATOM 3108 C CA . ASN A 1 402 ? 1.641 4.297 20.088 1.00 81.62 402 ASN A CA 1
ATOM 3109 C C . ASN A 1 402 ? 2.371 2.945 20.066 1.00 81.62 402 ASN A C 1
ATOM 3111 O O . ASN A 1 402 ? 3.381 2.801 20.750 1.00 81.62 402 ASN A O 1
ATOM 3115 N N . ASN A 1 403 ? 1.927 1.991 19.244 1.00 77.69 403 ASN A N 1
ATOM 3116 C CA . ASN A 1 403 ? 2.603 0.699 19.086 1.00 77.69 403 ASN A CA 1
ATOM 3117 C C . ASN A 1 403 ? 3.989 0.841 18.436 1.00 77.69 403 ASN A C 1
ATOM 3119 O O . ASN A 1 403 ? 4.921 0.156 18.843 1.00 77.69 403 ASN A O 1
ATOM 3123 N N . GLU A 1 404 ? 4.164 1.759 17.485 1.00 70.19 404 GLU A N 1
ATOM 3124 C CA . GLU A 1 404 ? 5.467 2.068 16.885 1.00 70.19 404 GLU A CA 1
ATOM 3125 C C . GLU A 1 404 ? 6.465 2.626 17.910 1.00 70.19 404 GLU A C 1
ATOM 3127 O O . GLU A 1 404 ? 7.536 2.054 18.105 1.00 70.19 404 GLU A O 1
ATOM 3132 N N . SER A 1 405 ? 6.080 3.674 18.645 1.00 70.12 405 SER A N 1
ATOM 3133 C CA . SER A 1 405 ? 6.889 4.233 19.735 1.00 70.12 405 SER A CA 1
ATOM 3134 C C . SER A 1 405 ? 7.246 3.174 20.788 1.00 70.12 405 SER A C 1
ATOM 3136 O O . SER A 1 405 ? 8.375 3.143 21.283 1.00 70.12 405 SER A O 1
ATOM 3138 N N . ARG A 1 406 ? 6.316 2.263 21.095 1.00 80.69 406 ARG A N 1
ATOM 3139 C CA . ARG A 1 406 ? 6.512 1.182 22.071 1.00 80.69 406 ARG A CA 1
ATOM 3140 C C . ARG A 1 406 ? 7.451 0.084 21.561 1.00 80.69 406 ARG A C 1
ATOM 3142 O O . ARG A 1 406 ? 8.324 -0.326 22.322 1.00 80.69 406 ARG A O 1
ATOM 3149 N N . ARG A 1 407 ? 7.383 -0.312 20.281 1.00 72.25 407 ARG A N 1
ATOM 3150 C CA . ARG A 1 407 ? 8.396 -1.189 19.652 1.00 72.25 407 ARG A CA 1
ATOM 3151 C C . ARG A 1 407 ? 9.800 -0.586 19.754 1.00 72.25 407 ARG A C 1
ATOM 3153 O O . ARG A 1 407 ? 10.716 -1.268 20.204 1.00 72.25 407 ARG A O 1
ATOM 3160 N N . ASN A 1 408 ? 9.944 0.698 19.423 1.00 67.69 408 ASN A N 1
ATOM 3161 C CA . ASN A 1 408 ? 11.235 1.395 19.457 1.00 67.69 408 ASN A CA 1
ATOM 3162 C C . ASN A 1 408 ? 11.780 1.521 20.900 1.00 67.69 408 ASN A C 1
ATOM 3164 O O . ASN A 1 408 ? 12.971 1.359 21.146 1.00 67.69 408 ASN A O 1
ATOM 3168 N N . THR A 1 409 ? 10.893 1.703 21.886 1.00 70.12 409 THR A N 1
ATOM 3169 C CA . THR A 1 409 ? 11.256 1.709 23.319 1.00 70.12 409 THR A CA 1
ATOM 3170 C C . THR A 1 409 ? 11.866 0.369 23.767 1.00 70.12 409 THR A C 1
ATOM 3172 O O . THR A 1 409 ? 12.783 0.349 24.591 1.00 70.12 409 THR A O 1
ATOM 3175 N N . VAL A 1 410 ? 11.389 -0.754 23.210 1.00 60.75 410 VAL A N 1
ATOM 3176 C CA . VAL A 1 410 ? 11.917 -2.100 23.500 1.00 60.75 410 VAL A CA 1
ATOM 3177 C C . VAL A 1 410 ? 13.268 -2.343 22.822 1.00 60.75 410 VAL A C 1
ATOM 3179 O O . VAL A 1 410 ? 14.140 -2.946 23.445 1.00 60.75 410 VAL A O 1
ATOM 3182 N N . THR A 1 411 ? 13.491 -1.856 21.595 1.00 58.56 411 THR A N 1
ATOM 3183 C CA . THR A 1 411 ? 14.818 -1.958 20.950 1.00 58.56 411 THR A CA 1
ATOM 3184 C C . THR A 1 411 ? 15.887 -1.138 21.673 1.00 58.56 411 THR A C 1
ATOM 3186 O O . THR A 1 411 ? 17.041 -1.561 21.723 1.00 58.56 411 THR A O 1
ATOM 3189 N N . ASP A 1 412 ? 15.494 -0.035 22.314 1.00 60.97 412 ASP A N 1
ATOM 3190 C CA . ASP A 1 412 ? 16.376 0.825 23.114 1.00 60.97 412 ASP A CA 1
ATOM 3191 C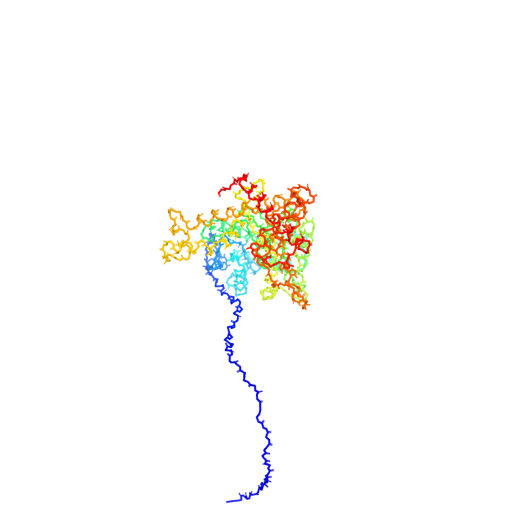 C . ASP A 1 412 ? 16.600 0.307 24.553 1.00 60.97 412 ASP A C 1
ATOM 3193 O O . ASP A 1 412 ? 17.212 0.990 25.378 1.00 60.97 412 ASP A O 1
ATOM 3197 N N . ASN A 1 413 ? 16.129 -0.908 24.871 1.00 68.75 413 ASN A N 1
ATOM 3198 C CA . ASN A 1 413 ? 16.285 -1.570 26.175 1.00 68.75 413 ASN A CA 1
ATOM 3199 C C . ASN A 1 413 ? 15.677 -0.793 27.371 1.00 68.75 413 ASN A C 1
ATOM 3201 O O . ASN A 1 413 ? 16.070 -1.006 28.523 1.00 68.75 413 ASN A O 1
ATOM 3205 N N . GLN A 1 414 ? 14.721 0.112 27.127 1.00 67.06 414 GLN A N 1
ATOM 3206 C CA . GLN A 1 414 ? 14.118 0.938 28.178 1.00 67.06 414 GLN A CA 1
ATOM 3207 C C . GLN A 1 414 ? 12.981 0.214 28.918 1.00 67.06 414 GLN A C 1
ATOM 3209 O O . GLN A 1 414 ? 12.264 -0.619 28.363 1.00 67.06 414 GLN A O 1
ATOM 3214 N N . VAL A 1 415 ? 12.797 0.545 30.202 1.00 69.25 415 VAL A N 1
ATOM 3215 C CA . VAL A 1 415 ? 11.771 -0.082 31.051 1.00 69.25 415 VAL A CA 1
ATOM 3216 C C . VAL A 1 415 ? 10.378 0.378 30.625 1.00 69.25 415 VAL A C 1
ATOM 3218 O O . VAL A 1 415 ? 10.027 1.551 30.739 1.00 69.25 415 VAL A O 1
ATOM 3221 N N . MET A 1 416 ? 9.570 -0.578 30.178 1.00 65.06 416 MET A N 1
ATOM 3222 C CA . MET A 1 416 ? 8.265 -0.347 29.574 1.00 65.06 416 MET A CA 1
ATOM 3223 C C . MET A 1 416 ? 7.140 -0.961 30.420 1.00 65.06 416 MET A C 1
ATOM 3225 O O . MET A 1 416 ? 7.242 -2.102 30.866 1.00 65.06 416 MET A O 1
ATOM 3229 N N . TYR A 1 417 ? 6.037 -0.225 30.601 1.00 69.94 417 TYR A N 1
ATOM 3230 C CA . TYR A 1 417 ? 4.832 -0.717 31.280 1.00 69.94 417 TYR A CA 1
ATOM 3231 C C . TYR A 1 417 ? 3.725 -1.110 30.280 1.00 69.94 417 TYR A C 1
ATOM 3233 O O . TYR A 1 417 ? 3.458 -0.410 29.295 1.00 69.94 417 TYR A O 1
ATOM 3241 N N . GLY A 1 418 ? 3.046 -2.225 30.569 1.00 74.19 418 GLY A N 1
ATOM 3242 C CA . GLY A 1 418 ? 2.010 -2.824 29.716 1.00 74.19 418 GLY A CA 1
ATOM 3243 C C . GLY A 1 418 ? 2.560 -3.820 28.677 1.00 74.19 418 GLY A C 1
ATOM 3244 O O . GLY A 1 418 ? 3.748 -4.132 28.697 1.00 74.19 418 GLY A O 1
ATOM 3245 N N . PRO A 1 419 ? 1.711 -4.340 27.768 1.00 78.88 419 PRO A N 1
ATOM 3246 C CA . PRO A 1 419 ? 2.142 -5.233 26.682 1.00 78.88 419 PRO A CA 1
ATOM 3247 C C . PRO A 1 419 ? 2.980 -4.466 25.650 1.00 78.88 419 PRO A C 1
ATOM 3249 O O . PRO A 1 419 ? 2.794 -3.259 25.540 1.00 78.88 419 PRO A O 1
ATOM 3252 N N . VAL A 1 420 ? 3.843 -5.125 24.863 1.00 72.12 420 VAL A N 1
ATOM 3253 C CA . VAL A 1 420 ? 4.689 -4.454 23.841 1.00 72.12 420 VAL A CA 1
ATOM 3254 C C . VAL A 1 420 ? 3.847 -3.691 22.808 1.00 72.12 420 VAL A C 1
ATOM 3256 O O . VAL A 1 420 ? 4.143 -2.549 22.471 1.00 72.12 420 VAL A O 1
ATOM 3259 N N . GLU A 1 421 ? 2.734 -4.282 22.385 1.00 77.44 421 GLU A N 1
ATOM 3260 C CA . GLU A 1 421 ? 1.727 -3.650 21.534 1.00 77.44 421 GLU A CA 1
ATOM 3261 C C . GLU A 1 421 ? 0.359 -3.748 22.211 1.00 77.44 421 GLU A C 1
ATOM 3263 O O . GLU A 1 421 ? 0.092 -4.700 22.946 1.00 77.44 421 GLU A O 1
ATOM 3268 N N . PHE A 1 422 ? -0.508 -2.766 21.979 1.00 82.25 422 PHE A N 1
ATOM 3269 C CA . PHE A 1 422 ? -1.931 -2.893 22.267 1.00 82.25 422 PHE A CA 1
ATOM 3270 C C . PHE A 1 422 ? -2.676 -3.385 21.027 1.00 82.25 422 PHE A C 1
ATOM 3272 O O . PHE A 1 422 ? -2.378 -2.966 19.907 1.00 82.25 422 PHE A O 1
ATOM 3279 N N . ASP A 1 423 ? -3.699 -4.209 21.231 1.00 85.44 423 ASP A N 1
ATOM 3280 C CA . ASP A 1 423 ? -4.763 -4.371 20.249 1.00 85.44 423 ASP A CA 1
ATOM 3281 C C . ASP A 1 423 ? -5.758 -3.193 20.306 1.00 85.44 423 ASP A C 1
ATOM 3283 O O . ASP A 1 423 ? -5.779 -2.389 21.243 1.00 85.44 423 ASP A O 1
ATOM 3287 N N . GLU A 1 424 ? -6.618 -3.120 19.293 1.00 85.00 424 GLU A N 1
ATOM 3288 C CA . GLU A 1 424 ? -7.625 -2.073 19.114 1.00 85.00 424 GLU A CA 1
ATOM 3289 C C . GLU A 1 424 ? -8.619 -1.949 20.284 1.00 85.00 424 GLU A C 1
ATOM 3291 O O . GLU A 1 424 ? -8.970 -0.834 20.675 1.00 85.00 424 GLU A O 1
ATOM 3296 N N . GLN A 1 425 ? -9.062 -3.068 20.871 1.00 88.44 425 GLN A N 1
ATOM 3297 C CA . GLN A 1 425 ? -10.012 -3.064 21.986 1.00 88.44 425 GLN A CA 1
ATOM 3298 C C . GLN A 1 425 ? -9.325 -2.598 23.270 1.00 88.44 425 GLN A C 1
ATOM 3300 O O . GLN A 1 425 ? -9.849 -1.714 23.948 1.00 88.44 425 GLN A O 1
ATOM 3305 N N . THR A 1 426 ? -8.144 -3.140 23.581 1.00 90.12 426 THR A N 1
ATOM 3306 C CA . THR A 1 426 ? -7.396 -2.774 24.794 1.00 90.12 426 THR A CA 1
ATOM 3307 C C . THR A 1 426 ? -6.967 -1.306 24.773 1.00 90.12 426 THR A C 1
ATOM 3309 O O . THR A 1 426 ? -7.079 -0.623 25.793 1.00 90.12 426 THR A O 1
ATOM 3312 N N . PHE A 1 427 ? -6.533 -0.776 23.622 1.00 91.94 427 PHE A N 1
ATOM 3313 C CA . PHE A 1 427 ? -6.199 0.647 23.502 1.00 91.94 427 PHE A CA 1
ATOM 3314 C C . PHE A 1 427 ? -7.437 1.545 23.594 1.00 91.94 427 PHE A C 1
ATOM 3316 O O . PHE A 1 427 ? -7.377 2.580 24.262 1.00 91.94 427 PHE A O 1
ATOM 3323 N N . PHE A 1 428 ? -8.565 1.142 22.991 1.00 94.44 428 PHE A N 1
ATOM 3324 C CA . PHE A 1 428 ? -9.825 1.875 23.130 1.00 94.44 428 PHE A CA 1
ATOM 3325 C C . PHE A 1 428 ? -10.268 1.922 24.591 1.00 94.44 428 PHE A C 1
ATOM 3327 O O . PHE A 1 428 ? -10.441 3.010 25.132 1.00 94.44 428 PHE A O 1
ATOM 3334 N N . ASP A 1 429 ? -10.386 0.770 25.260 1.00 93.31 429 ASP A N 1
ATOM 3335 C CA . ASP A 1 429 ? -10.820 0.707 26.657 1.00 93.31 429 ASP A CA 1
ATOM 3336 C C . ASP A 1 429 ? -9.847 1.478 27.577 1.00 93.31 429 ASP A C 1
ATOM 3338 O O . ASP A 1 429 ? -10.299 2.165 28.494 1.00 93.31 429 ASP A O 1
ATOM 3342 N N . TYR A 1 430 ? -8.531 1.461 27.320 1.00 92.44 430 TYR A N 1
ATOM 3343 C CA . TYR A 1 430 ? -7.568 2.292 28.058 1.00 92.44 430 TYR A CA 1
ATOM 3344 C C . TYR A 1 430 ? -7.809 3.797 27.855 1.00 92.44 430 TYR A C 1
ATOM 3346 O O . TYR A 1 430 ? -7.935 4.538 28.833 1.00 92.44 430 TYR A O 1
ATOM 3354 N N . ARG A 1 431 ? -7.884 4.276 26.606 1.00 94.56 431 ARG A N 1
ATOM 3355 C CA . ARG A 1 431 ? -8.097 5.705 26.311 1.00 94.56 431 ARG A CA 1
ATOM 3356 C C . ARG A 1 431 ? -9.456 6.179 26.830 1.00 94.56 431 ARG A C 1
ATOM 3358 O O . ARG A 1 431 ? -9.534 7.210 27.497 1.00 94.56 431 ARG A O 1
ATOM 3365 N N . PHE A 1 432 ? -10.504 5.404 26.567 1.00 96.94 432 PHE A N 1
ATOM 3366 C CA . PHE A 1 432 ? -11.887 5.745 26.872 1.00 96.94 432 PHE A CA 1
ATOM 3367 C C . PHE A 1 432 ? -12.146 5.786 28.378 1.00 96.94 432 PHE A C 1
ATOM 3369 O O . PHE A 1 432 ? -12.607 6.808 28.874 1.00 96.94 432 PHE A O 1
ATOM 3376 N N . ASN A 1 433 ? -11.767 4.756 29.146 1.00 95.81 433 ASN A N 1
ATOM 3377 C CA . ASN A 1 433 ? -12.013 4.754 30.596 1.00 95.81 433 ASN A CA 1
ATOM 3378 C C . ASN A 1 433 ? -11.293 5.907 31.323 1.00 95.81 433 ASN A C 1
ATOM 3380 O O . ASN A 1 433 ? -11.875 6.517 32.220 1.00 95.81 433 ASN A O 1
ATOM 3384 N N . ASN A 1 434 ? -10.078 6.275 30.897 1.00 95.25 434 ASN A N 1
ATOM 3385 C CA . ASN A 1 434 ? -9.381 7.455 31.425 1.00 95.25 434 ASN A CA 1
ATOM 3386 C C . ASN A 1 434 ? -10.134 8.767 31.126 1.00 95.25 434 ASN A C 1
ATOM 3388 O O . ASN A 1 434 ? -10.204 9.648 31.986 1.00 95.25 434 ASN A O 1
ATOM 3392 N N . ALA A 1 435 ? -10.738 8.891 29.942 1.00 97.44 435 ALA A N 1
ATOM 3393 C CA . ALA A 1 435 ? -11.589 10.026 29.592 1.00 97.44 435 ALA A CA 1
ATOM 3394 C C . ALA A 1 435 ? -12.907 10.032 30.401 1.00 97.44 435 ALA A C 1
ATOM 3396 O O . ALA A 1 435 ? -13.325 11.080 30.894 1.00 97.44 435 ALA A O 1
ATOM 3397 N N . LEU A 1 436 ? -13.525 8.864 30.632 1.00 97.94 436 LEU A N 1
ATOM 3398 C CA . LEU A 1 436 ? -14.746 8.736 31.443 1.00 97.94 436 LEU A CA 1
ATOM 3399 C C . LEU A 1 436 ? -14.540 9.121 32.918 1.00 97.94 436 LEU A C 1
ATOM 3401 O O . LEU A 1 436 ? -15.459 9.660 33.534 1.00 97.94 436 LEU A O 1
ATOM 3405 N N . ILE A 1 437 ? -13.352 8.893 33.489 1.00 96.44 437 ILE A N 1
ATOM 3406 C CA . ILE A 1 437 ? -13.008 9.372 34.841 1.00 96.44 437 ILE A CA 1
ATOM 3407 C C . ILE A 1 437 ? -13.032 10.909 34.878 1.00 96.44 437 ILE A C 1
ATOM 3409 O O . ILE A 1 437 ? -13.694 11.504 35.731 1.00 96.44 437 ILE A O 1
ATOM 3413 N N . GLN A 1 438 ? -12.388 11.565 33.908 1.00 97.50 438 GLN A N 1
ATOM 3414 C CA . GLN A 1 438 ? -12.398 13.030 33.800 1.00 97.50 438 GLN A CA 1
ATOM 3415 C C . GLN A 1 438 ? -13.814 13.580 33.569 1.00 97.50 438 GLN A C 1
ATOM 3417 O O . GLN A 1 438 ? -14.183 14.598 34.160 1.00 97.50 438 GLN A O 1
ATOM 3422 N N . LEU A 1 439 ? -14.635 12.879 32.778 1.00 98.06 439 LEU A N 1
ATOM 3423 C CA . LEU A 1 439 ? -16.032 13.238 32.537 1.00 98.06 439 LEU A CA 1
ATOM 3424 C C . LEU A 1 439 ? -16.856 13.248 33.824 1.00 98.06 439 LEU A C 1
ATOM 3426 O O . LEU A 1 439 ? -17.570 14.215 34.069 1.00 98.06 439 LEU A O 1
ATOM 3430 N N . LYS A 1 440 ? -16.738 12.217 34.667 1.00 98.06 440 LYS A N 1
ATOM 3431 C CA . LYS A 1 440 ? -17.470 12.135 35.942 1.00 98.06 440 LYS A CA 1
ATOM 3432 C C . LYS A 1 440 ? -17.112 13.293 36.875 1.00 98.06 440 LYS A C 1
ATOM 3434 O O . LYS A 1 440 ? -18.008 13.948 37.402 1.00 98.06 440 LYS A O 1
ATOM 3439 N N . HIS A 1 441 ? -15.823 13.621 37.005 1.00 96.19 441 HIS A N 1
ATOM 3440 C CA . HIS A 1 441 ? -15.392 14.798 37.768 1.00 96.19 441 HIS A CA 1
ATOM 3441 C C . HIS A 1 441 ? -15.938 16.111 37.183 1.00 96.19 441 HIS A C 1
ATOM 3443 O O . HIS A 1 441 ? -16.371 16.984 37.936 1.00 96.19 441 HIS A O 1
ATOM 3449 N N . ARG A 1 442 ? -15.960 16.250 35.850 1.00 97.81 442 ARG A N 1
ATOM 3450 C CA . ARG A 1 442 ? -16.479 17.449 35.181 1.00 97.81 442 ARG A CA 1
ATOM 3451 C C . ARG A 1 442 ? -18.000 17.590 35.317 1.00 97.81 442 ARG A C 1
ATOM 3453 O O . ARG A 1 442 ? -18.450 18.676 35.653 1.00 97.81 442 ARG A O 1
ATOM 3460 N N . LEU A 1 443 ? -18.774 16.515 35.174 1.00 97.75 443 LEU A N 1
ATOM 3461 C CA . LEU A 1 443 ? -20.232 16.525 35.365 1.00 97.75 443 LEU A CA 1
ATOM 3462 C C . LEU A 1 443 ? -20.641 16.930 36.793 1.00 97.75 443 LEU A C 1
ATOM 3464 O O . LEU A 1 443 ? -21.652 17.606 36.968 1.00 97.75 443 LEU A O 1
ATOM 3468 N N . VAL A 1 444 ? -19.849 16.567 37.808 1.00 97.25 444 VAL A N 1
ATOM 3469 C CA . VAL A 1 444 ? -20.048 17.041 39.191 1.00 97.25 444 VAL A CA 1
ATOM 3470 C C . VAL A 1 444 ? -19.678 18.523 39.330 1.00 97.25 444 VAL A C 1
ATOM 3472 O O . VAL A 1 444 ? -20.414 19.279 39.956 1.00 97.25 444 VAL A O 1
ATOM 3475 N N . ALA A 1 445 ? -18.569 18.966 38.726 1.00 96.44 445 ALA A N 1
ATOM 3476 C CA . ALA A 1 445 ? -18.140 20.369 38.764 1.00 96.44 445 ALA A CA 1
ATOM 3477 C C . ALA A 1 445 ? -19.081 21.325 37.997 1.00 96.44 445 ALA A C 1
ATOM 3479 O O . ALA A 1 445 ? -19.202 22.490 38.363 1.00 96.44 445 ALA A O 1
ATOM 3480 N N . GLU A 1 446 ? -19.759 20.832 36.959 1.00 96.88 446 GLU A N 1
ATOM 3481 C CA . GLU A 1 446 ? -20.795 21.543 36.194 1.00 96.88 446 GLU A CA 1
ATOM 3482 C C . GLU A 1 446 ? -22.173 21.540 36.886 1.00 96.88 446 GLU A C 1
ATOM 3484 O O . GLU A 1 446 ? -23.102 22.177 36.396 1.00 96.88 446 GLU A O 1
ATOM 3489 N N . GLY A 1 447 ? -22.342 20.804 37.993 1.00 96.38 447 GLY A N 1
ATOM 3490 C CA . GLY A 1 447 ? -23.638 20.636 38.662 1.00 96.38 447 GLY A CA 1
ATOM 3491 C C . GLY A 1 447 ? -24.634 19.733 37.919 1.00 96.38 447 GLY A C 1
ATOM 3492 O O . GLY A 1 447 ? -25.794 19.663 38.314 1.00 96.38 447 GLY A O 1
ATOM 3493 N N . VAL A 1 448 ? -24.203 19.017 36.873 1.00 96.62 448 VAL A N 1
ATOM 3494 C CA . VAL A 1 448 ? -25.029 18.029 36.148 1.00 96.62 448 VAL A CA 1
ATOM 3495 C C . VAL A 1 448 ? -25.251 16.776 37.003 1.00 96.62 448 VAL A C 1
ATOM 3497 O O . VAL A 1 448 ? -26.328 16.186 36.974 1.00 96.62 448 VAL A O 1
ATOM 3500 N N . ILE A 1 449 ? -24.249 16.392 37.802 1.00 96.69 449 ILE A N 1
ATOM 3501 C CA . ILE A 1 449 ? -24.392 15.429 38.901 1.00 96.69 449 ILE A CA 1
ATOM 3502 C C . ILE A 1 449 ? -24.341 16.214 40.216 1.00 96.69 449 ILE A C 1
ATOM 3504 O O . ILE A 1 449 ? -23.267 16.541 40.724 1.00 96.69 449 ILE A O 1
ATOM 3508 N N . VAL A 1 450 ? -25.520 16.521 40.760 1.00 95.25 450 VAL A N 1
ATOM 3509 C CA . VAL A 1 450 ? -25.679 17.105 42.100 1.00 95.25 450 VAL A CA 1
ATOM 3510 C C . VAL A 1 450 ? -25.475 16.015 43.159 1.00 95.25 450 VAL A C 1
ATOM 3512 O O . VAL A 1 450 ? -25.877 14.868 42.963 1.00 95.25 450 VAL A O 1
ATOM 3515 N N . ILE A 1 451 ? -24.841 16.375 44.277 1.00 94.31 451 ILE A N 1
ATOM 3516 C CA . ILE A 1 451 ? -24.592 15.488 45.421 1.00 94.31 451 ILE A CA 1
ATOM 3517 C C . ILE A 1 451 ? -24.973 16.242 46.698 1.00 94.31 451 ILE A C 1
ATOM 3519 O O . ILE A 1 451 ? -24.342 17.252 47.017 1.00 94.31 451 ILE A O 1
ATOM 3523 N N . THR A 1 452 ? -25.985 15.766 47.422 1.00 94.44 452 THR A N 1
ATOM 3524 C CA . THR A 1 452 ? -26.387 16.292 48.738 1.00 94.44 452 THR A CA 1
ATOM 3525 C C . THR A 1 452 ? -25.855 15.419 49.881 1.00 94.44 4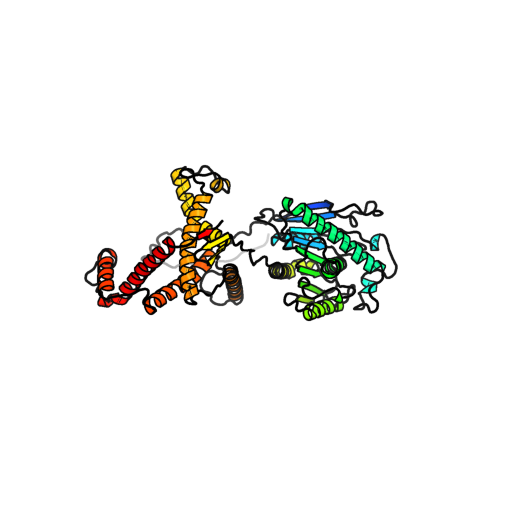52 THR A C 1
ATOM 3527 O O . THR A 1 452 ? -25.353 14.318 49.657 1.00 94.44 452 THR A O 1
ATOM 3530 N N . GLU A 1 453 ? -25.967 15.881 51.129 1.00 91.62 453 GLU A N 1
ATOM 3531 C CA . GLU A 1 453 ? -25.620 15.056 52.298 1.00 91.62 453 GLU A CA 1
ATOM 3532 C C . GLU A 1 453 ? -26.536 13.824 52.402 1.00 91.62 453 GLU A C 1
ATOM 3534 O O . GLU A 1 453 ? -26.047 12.707 52.564 1.00 91.62 453 GLU A O 1
ATOM 3539 N N . GLY A 1 454 ? -27.842 14.000 52.170 1.00 93.81 454 GLY A N 1
ATOM 3540 C CA . GLY A 1 454 ? -28.815 12.904 52.151 1.00 93.81 454 GLY A CA 1
ATOM 3541 C C . GLY A 1 454 ? -28.564 11.869 51.046 1.00 93.81 454 GLY A C 1
ATOM 3542 O O . GLY A 1 454 ? -28.854 10.688 51.239 1.00 93.81 454 GLY A O 1
ATOM 3543 N N . ASP A 1 455 ? -27.979 12.256 49.908 1.00 93.81 455 ASP A N 1
ATOM 3544 C CA . ASP A 1 455 ? -27.538 11.302 48.878 1.00 93.81 455 ASP A CA 1
ATOM 3545 C C . ASP A 1 455 ? -26.414 10.393 49.393 1.00 93.81 455 ASP A C 1
ATOM 3547 O O . ASP A 1 455 ? -26.435 9.177 49.174 1.00 93.81 455 ASP A O 1
ATOM 3551 N N . LEU A 1 456 ? -25.449 10.972 50.115 1.00 94.44 456 LEU A N 1
ATOM 3552 C CA . LEU A 1 456 ? -24.326 10.242 50.700 1.00 94.44 456 LEU A CA 1
ATOM 3553 C C . LEU A 1 456 ? -24.785 9.334 51.848 1.00 94.44 456 LEU A C 1
ATOM 3555 O O . LEU A 1 456 ? -24.362 8.182 51.903 1.00 94.44 456 LEU A O 1
ATOM 3559 N N . GLU A 1 457 ? -25.698 9.789 52.708 1.00 93.81 457 GLU A N 1
ATOM 3560 C CA . GLU A 1 457 ? -26.322 8.949 53.742 1.00 93.81 457 GLU A CA 1
ATOM 3561 C C . GLU A 1 457 ? -27.064 7.749 53.132 1.00 93.81 457 GLU A C 1
ATOM 3563 O O . GLU A 1 457 ? -26.833 6.600 53.522 1.00 93.81 457 GLU A O 1
ATOM 3568 N N . ASN A 1 458 ? -27.906 7.986 52.119 1.00 93.56 458 ASN A N 1
ATOM 3569 C CA . ASN A 1 458 ? -28.652 6.925 51.438 1.00 93.56 458 ASN A CA 1
ATOM 3570 C C . ASN A 1 458 ? -27.735 5.953 50.678 1.00 93.56 458 ASN A C 1
ATOM 3572 O O . ASN A 1 458 ? -27.991 4.744 50.672 1.00 93.56 458 ASN A O 1
ATOM 3576 N N . LYS A 1 459 ? -26.660 6.441 50.044 1.00 93.75 459 LYS A N 1
ATOM 3577 C CA . LYS A 1 459 ? -25.672 5.577 49.382 1.00 93.75 459 LYS A CA 1
ATOM 3578 C C . LYS A 1 459 ? -24.860 4.776 50.396 1.00 93.75 459 LYS A C 1
ATOM 3580 O O . LYS A 1 459 ? -24.648 3.586 50.173 1.00 93.75 459 LYS A O 1
ATOM 3585 N N . PHE A 1 460 ? -24.445 5.384 51.507 1.00 93.06 460 PHE A N 1
ATOM 3586 C CA . PHE A 1 460 ? -23.717 4.690 52.566 1.00 93.06 460 PHE A CA 1
ATOM 3587 C C . PHE A 1 460 ? -24.557 3.563 53.166 1.00 93.06 460 PHE A C 1
ATOM 3589 O O . PHE A 1 460 ? -24.086 2.430 53.205 1.00 93.06 460 PHE A O 1
ATOM 3596 N N . LYS A 1 461 ? -25.828 3.822 53.495 1.00 91.50 461 LYS A N 1
ATOM 3597 C CA . LYS A 1 461 ? -26.756 2.801 54.006 1.00 91.50 461 LYS A CA 1
ATOM 3598 C C . LYS A 1 461 ? -26.860 1.575 53.083 1.00 91.50 461 LYS A C 1
ATOM 3600 O O . LYS A 1 461 ? -26.745 0.451 53.555 1.00 91.50 461 LYS A O 1
ATOM 3605 N N . LYS A 1 462 ? -26.971 1.775 51.762 1.00 90.12 462 LYS A N 1
ATOM 3606 C CA . LYS A 1 462 ? -26.952 0.675 50.768 1.00 90.12 462 LYS A CA 1
ATOM 3607 C C . LYS A 1 462 ? -25.615 -0.078 50.717 1.00 90.12 462 LYS A C 1
ATOM 3609 O O . LYS A 1 462 ? -25.582 -1.273 50.442 1.00 90.12 462 LYS A O 1
ATOM 3614 N N . LEU A 1 463 ? -24.495 0.601 50.965 1.00 88.62 463 LEU A N 1
ATOM 3615 C CA . LEU A 1 463 ? -23.180 -0.043 51.040 1.00 88.62 463 LEU A CA 1
ATOM 3616 C C . LEU A 1 463 ? -22.996 -0.822 52.356 1.00 88.62 463 LEU A C 1
ATOM 3618 O O . LEU A 1 463 ? -22.282 -1.825 52.360 1.00 88.62 463 LEU A O 1
ATOM 3622 N N . GLN A 1 464 ? -23.675 -0.434 53.442 1.00 89.12 464 GLN A N 1
ATOM 3623 C CA . GLN A 1 464 ? -23.723 -1.211 54.689 1.00 89.12 464 GLN A CA 1
ATOM 3624 C C . GLN A 1 464 ? -24.504 -2.528 54.546 1.00 89.12 464 GLN A C 1
ATOM 3626 O O . GLN A 1 464 ? -24.218 -3.482 55.258 1.00 89.12 464 GLN A O 1
ATOM 3631 N N . GLU A 1 465 ? -25.417 -2.645 53.578 1.00 88.00 465 GLU A N 1
ATOM 3632 C CA . GLU A 1 465 ? -26.087 -3.918 53.250 1.00 88.00 465 GLU A CA 1
ATOM 3633 C C . GLU A 1 465 ? -25.140 -4.942 52.578 1.00 88.00 465 GLU A C 1
ATOM 3635 O O . GLU A 1 465 ? -25.522 -6.094 52.378 1.00 88.00 465 GLU A O 1
ATOM 3640 N N . THR A 1 466 ? -23.912 -4.545 52.207 1.00 85.75 466 THR A N 1
ATOM 3641 C CA . THR A 1 466 ? -22.991 -5.370 51.401 1.00 85.75 466 THR A CA 1
ATOM 3642 C C . THR A 1 466 ? -21.524 -5.310 51.848 1.00 85.75 466 THR A C 1
ATOM 3644 O O . THR A 1 466 ? -21.015 -6.282 52.399 1.00 85.75 466 THR A O 1
ATOM 3647 N N . VAL A 1 467 ? -20.821 -4.206 51.578 1.00 75.94 467 VAL A N 1
ATOM 3648 C CA . VAL A 1 467 ? -19.349 -4.092 51.698 1.00 75.94 467 VAL A CA 1
ATOM 3649 C C . VAL A 1 467 ? -18.911 -3.435 53.014 1.00 75.94 467 VAL A C 1
ATOM 3651 O O . VAL A 1 467 ? -17.801 -3.675 53.482 1.00 75.94 467 VAL A O 1
ATOM 3654 N N . TYR A 1 468 ? -19.784 -2.635 53.633 1.00 81.75 468 TYR A N 1
ATOM 3655 C CA . TYR A 1 468 ? -19.533 -1.921 54.892 1.00 81.75 468 TYR A CA 1
ATOM 3656 C C . TYR A 1 468 ? -20.475 -2.383 56.018 1.00 81.75 468 TYR A C 1
ATOM 3658 O O . TYR A 1 468 ? -20.981 -1.576 56.790 1.00 81.75 468 TYR A O 1
ATOM 3666 N N . ASN A 1 469 ? -20.725 -3.691 56.101 1.00 80.81 469 ASN A N 1
ATOM 3667 C CA . ASN A 1 469 ? -21.699 -4.328 57.002 1.00 80.81 469 ASN A CA 1
ATOM 3668 C C . ASN A 1 469 ? -21.245 -4.503 58.470 1.00 80.81 469 ASN A C 1
ATOM 3670 O O . ASN A 1 469 ? -21.857 -5.257 59.222 1.00 80.81 469 ASN A O 1
ATOM 3674 N N . ASP A 1 470 ? -20.176 -3.820 58.871 1.00 80.69 470 ASP A N 1
ATOM 3675 C CA . ASP A 1 470 ? -19.576 -3.853 60.206 1.00 80.69 470 ASP A CA 1
ATOM 3676 C C . ASP A 1 470 ? -19.664 -2.445 60.815 1.00 80.69 470 ASP A C 1
ATOM 3678 O O . ASP A 1 470 ? -19.369 -1.457 60.138 1.00 80.69 470 ASP A O 1
ATOM 3682 N N . GLU A 1 471 ? -20.071 -2.343 62.082 1.00 76.00 471 GLU A N 1
ATOM 3683 C CA . GLU A 1 471 ? -20.310 -1.071 62.784 1.00 76.00 471 GLU A CA 1
ATOM 3684 C C . GLU A 1 471 ? -19.073 -0.157 62.850 1.00 76.00 471 GLU A C 1
ATOM 3686 O O . GLU A 1 471 ? -19.213 1.054 63.020 1.00 76.00 471 GLU A O 1
ATOM 3691 N N . LYS A 1 472 ? -17.861 -0.702 62.657 1.00 81.88 472 LYS A N 1
ATOM 3692 C CA . LYS A 1 472 ? -16.618 0.086 62.558 1.00 81.88 472 LYS A CA 1
ATOM 3693 C C . LYS A 1 472 ? -16.546 0.993 61.323 1.00 81.88 472 LYS A C 1
ATOM 3695 O O . LYS A 1 472 ? -15.649 1.827 61.246 1.00 81.88 472 LYS A O 1
ATOM 3700 N N . TYR A 1 473 ? -17.404 0.795 60.322 1.00 84.75 473 TYR A N 1
ATOM 3701 C CA . TYR A 1 473 ? -17.447 1.646 59.137 1.00 84.75 473 TYR A CA 1
ATOM 3702 C C . TYR A 1 473 ? -18.387 2.828 59.384 1.00 84.75 473 TYR A C 1
ATOM 3704 O O . TYR A 1 473 ? -19.577 2.638 59.626 1.00 84.75 473 TYR A O 1
ATOM 3712 N N . THR A 1 474 ? -17.877 4.058 59.266 1.00 87.12 474 THR A N 1
ATOM 3713 C CA . THR A 1 474 ? -18.691 5.280 59.373 1.00 87.12 474 THR A CA 1
ATOM 3714 C C . THR A 1 474 ? -18.707 6.075 58.068 1.00 87.12 474 THR A C 1
ATOM 3716 O O . THR A 1 474 ? -17.709 6.127 57.343 1.00 87.12 474 THR A O 1
ATOM 3719 N N . LEU A 1 475 ? -19.820 6.769 57.784 1.00 87.19 475 LEU A N 1
ATOM 3720 C CA . LEU A 1 475 ? -19.911 7.686 56.638 1.00 87.19 475 LEU A CA 1
ATOM 3721 C C . LEU A 1 475 ? -18.770 8.712 56.663 1.00 87.19 475 LEU A C 1
ATOM 3723 O O . LEU A 1 475 ? -18.145 8.947 55.637 1.00 87.19 475 LEU A O 1
ATOM 3727 N N . LYS A 1 476 ? -18.447 9.268 57.838 1.00 89.06 476 LYS A N 1
ATOM 3728 C CA . LYS A 1 476 ? -17.396 10.280 58.010 1.00 89.06 476 LYS A CA 1
ATOM 3729 C C . LYS A 1 476 ? -16.042 9.805 57.472 1.00 89.06 476 LYS A C 1
ATOM 3731 O O . LYS A 1 476 ? -15.410 10.520 56.697 1.00 89.06 476 LYS A O 1
ATOM 3736 N N . GLU A 1 477 ? -15.621 8.597 57.834 1.00 87.19 477 GLU A N 1
ATOM 3737 C CA . GLU A 1 477 ? -14.329 8.026 57.422 1.00 87.19 477 GLU A CA 1
ATOM 3738 C C . GLU A 1 477 ? -14.329 7.551 55.961 1.00 87.19 477 GLU A C 1
ATOM 3740 O O . GLU A 1 477 ? -13.297 7.610 55.291 1.00 87.19 477 GLU A O 1
ATOM 3745 N N . PHE A 1 478 ? -15.488 7.136 55.441 1.00 89.62 478 PHE A N 1
ATOM 3746 C CA . PHE A 1 478 ? -15.643 6.601 54.082 1.00 89.62 478 PHE A CA 1
ATOM 3747 C C . PHE A 1 478 ? -16.277 7.596 53.095 1.00 89.62 478 PHE A C 1
ATOM 3749 O O . PHE A 1 478 ? -16.616 7.215 51.975 1.00 89.62 478 PHE A O 1
ATOM 3756 N N . THR A 1 479 ? -16.376 8.883 53.464 1.00 90.69 479 THR A N 1
ATOM 3757 C CA . THR A 1 479 ? -17.047 9.951 52.692 1.00 90.69 479 THR A CA 1
ATOM 3758 C C . THR A 1 479 ? -16.630 9.960 51.219 1.00 90.69 479 THR A C 1
ATOM 3760 O O . THR A 1 479 ? -17.476 10.102 50.338 1.00 90.69 479 THR A O 1
ATOM 3763 N N . ARG A 1 480 ? -15.332 9.776 50.931 1.00 90.81 480 ARG A N 1
ATOM 3764 C CA . ARG A 1 480 ? -14.811 9.726 49.557 1.00 90.81 480 ARG A CA 1
ATOM 3765 C C . ARG A 1 480 ? -15.335 8.500 48.805 1.00 90.81 480 ARG A C 1
ATOM 3767 O O . ARG A 1 480 ? -15.931 8.659 47.754 1.00 90.81 480 ARG A O 1
ATOM 3774 N N . GLN A 1 481 ? -15.186 7.303 49.367 1.00 92.88 481 GLN A N 1
ATOM 3775 C CA . GLN A 1 481 ? -15.633 6.042 48.767 1.00 92.88 481 GLN A CA 1
ATOM 3776 C C . GLN A 1 481 ? -17.151 6.034 48.517 1.00 92.88 481 GLN A C 1
ATOM 3778 O O . GLN A 1 481 ? -17.603 5.573 47.472 1.00 92.88 481 GLN A O 1
ATOM 3783 N N . VAL A 1 482 ? -17.934 6.589 49.448 1.00 92.88 482 VAL A N 1
ATOM 3784 C CA . VAL A 1 482 ? -19.387 6.765 49.301 1.00 92.88 482 VAL A CA 1
ATOM 3785 C C . VAL A 1 482 ? -19.711 7.750 48.177 1.00 92.88 482 VAL A C 1
ATOM 3787 O O . VAL A 1 482 ? -20.569 7.458 47.344 1.00 92.88 482 VAL A O 1
ATOM 3790 N N . ARG A 1 483 ? -19.008 8.889 48.117 1.00 94.75 483 ARG A N 1
ATOM 3791 C CA . ARG A 1 483 ? -19.165 9.903 47.064 1.00 94.75 483 ARG A CA 1
ATOM 3792 C C . ARG A 1 483 ? -18.807 9.350 45.687 1.00 94.75 483 ARG A C 1
ATOM 3794 O O . ARG A 1 483 ? -19.592 9.516 44.761 1.00 94.75 483 ARG A O 1
ATOM 3801 N N . ASP A 1 484 ? -17.674 8.669 45.558 1.00 93.62 484 ASP A N 1
ATOM 3802 C CA . ASP A 1 484 ? -17.224 8.060 44.305 1.00 93.62 484 ASP A CA 1
ATOM 3803 C C . ASP A 1 484 ? -18.248 7.014 43.829 1.00 93.62 484 ASP A C 1
ATOM 3805 O O . ASP A 1 484 ? -18.707 7.057 42.689 1.00 93.62 484 ASP A O 1
ATOM 3809 N N . ALA A 1 485 ? -18.717 6.144 44.732 1.00 93.25 485 ALA A N 1
ATOM 3810 C CA . ALA A 1 485 ? -19.744 5.153 44.419 1.00 93.25 485 ALA A CA 1
ATOM 3811 C C . ALA A 1 485 ? -21.129 5.765 44.113 1.00 93.25 485 ALA A C 1
ATOM 3813 O O . ALA A 1 485 ? -21.920 5.134 43.413 1.00 93.25 485 ALA A O 1
ATOM 3814 N N . TYR A 1 486 ? -21.463 6.948 44.643 1.00 96.00 486 TYR A N 1
ATOM 3815 C CA . TYR A 1 486 ? -22.671 7.692 44.258 1.00 96.00 486 TYR A CA 1
ATOM 3816 C C . TYR A 1 486 ? -22.526 8.301 42.856 1.00 96.00 486 TYR A C 1
ATOM 3818 O O . TYR A 1 486 ? -23.451 8.224 42.050 1.00 96.00 486 TYR A O 1
ATOM 3826 N N . ILE A 1 487 ? -21.352 8.862 42.543 1.00 97.00 487 ILE A N 1
ATOM 3827 C CA . ILE A 1 487 ? -21.042 9.420 41.220 1.00 97.00 487 ILE A CA 1
ATOM 3828 C C . ILE A 1 487 ? -21.139 8.333 40.142 1.00 97.00 487 ILE A C 1
ATOM 3830 O O . ILE A 1 487 ? -21.679 8.609 39.075 1.00 97.00 487 ILE A O 1
ATOM 3834 N N . GLU A 1 488 ? -20.688 7.104 40.416 1.00 96.00 488 GLU A N 1
ATOM 3835 C CA . GLU A 1 488 ? -20.865 5.966 39.500 1.00 96.00 488 GLU A CA 1
ATOM 3836 C C . GLU A 1 488 ? -22.347 5.631 39.242 1.00 96.00 488 GLU A C 1
ATOM 3838 O O . GLU A 1 488 ? -22.748 5.545 38.080 1.00 96.00 488 GLU A O 1
ATOM 3843 N N . ASP A 1 489 ? -23.182 5.513 40.285 1.00 95.31 489 ASP A N 1
ATOM 3844 C CA . ASP A 1 489 ? -24.629 5.263 40.137 1.00 95.31 489 ASP A CA 1
ATOM 3845 C C . ASP A 1 489 ? -25.316 6.378 39.325 1.00 95.31 489 ASP A C 1
ATOM 3847 O O . ASP A 1 489 ? -26.064 6.107 38.379 1.00 95.31 489 ASP A O 1
ATOM 3851 N N . ALA A 1 490 ? -25.057 7.640 39.684 1.00 96.75 490 ALA A N 1
ATOM 3852 C CA . ALA A 1 490 ? -25.664 8.810 39.053 1.00 96.75 490 ALA A CA 1
ATOM 3853 C C . ALA A 1 490 ? -25.220 8.962 37.589 1.00 96.75 490 ALA A C 1
ATOM 3855 O O . ALA A 1 490 ? -26.037 9.253 36.711 1.00 96.75 490 ALA A O 1
ATOM 3856 N N . TYR A 1 491 ? -23.942 8.701 37.304 1.00 97.69 491 TYR A N 1
ATOM 3857 C CA . TYR A 1 491 ? -23.403 8.676 35.948 1.00 97.69 491 TYR A CA 1
ATOM 3858 C C . TYR A 1 491 ? -24.026 7.554 35.106 1.00 97.69 491 TYR A C 1
ATOM 3860 O O . TYR A 1 491 ? -24.461 7.802 33.979 1.00 97.69 491 TYR A O 1
ATOM 3868 N N . ALA A 1 492 ? -24.138 6.338 35.651 1.00 96.75 492 ALA A N 1
ATOM 3869 C CA . ALA A 1 492 ? -24.771 5.214 34.962 1.00 96.75 492 ALA A CA 1
ATOM 3870 C C . ALA A 1 492 ? -26.252 5.496 34.645 1.00 96.75 492 ALA A C 1
ATOM 3872 O O . ALA A 1 492 ? -26.707 5.220 33.532 1.00 96.75 492 ALA A O 1
ATOM 3873 N N . ALA A 1 493 ? -26.990 6.112 35.575 1.00 96.19 493 ALA A N 1
ATOM 3874 C CA . ALA A 1 493 ? -28.368 6.548 35.350 1.00 96.19 493 ALA A CA 1
ATOM 3875 C C . ALA A 1 493 ? -28.468 7.615 34.241 1.00 96.19 493 ALA A C 1
ATOM 3877 O O . ALA A 1 493 ? -29.296 7.485 33.334 1.00 96.19 493 ALA A O 1
ATOM 3878 N N . LEU A 1 494 ? -27.592 8.628 34.259 1.00 96.31 494 LEU A N 1
ATOM 3879 C CA . LEU A 1 494 ? -27.532 9.683 33.241 1.00 96.31 494 LEU A CA 1
ATOM 3880 C C . LEU A 1 494 ? -27.239 9.116 31.841 1.00 96.31 494 LEU A C 1
ATOM 3882 O O . LEU A 1 494 ? -27.924 9.468 30.875 1.00 96.31 494 LEU A O 1
ATOM 3886 N N . VAL A 1 495 ? -26.266 8.207 31.720 1.00 96.81 495 VAL A N 1
ATOM 3887 C CA . VAL A 1 495 ? -25.939 7.531 30.453 1.00 96.81 495 VAL A CA 1
ATOM 3888 C C . VAL A 1 495 ? -27.103 6.656 29.982 1.00 96.81 495 VAL A C 1
ATOM 3890 O O . VAL A 1 495 ? -27.459 6.707 28.804 1.00 96.81 495 VAL A O 1
ATOM 3893 N N . ALA A 1 496 ? -27.760 5.912 30.877 1.00 95.50 496 ALA A N 1
ATOM 3894 C CA . ALA A 1 496 ? -28.909 5.074 30.526 1.00 95.50 496 ALA A CA 1
ATOM 3895 C C . ALA A 1 496 ? -30.112 5.890 30.009 1.00 95.50 496 ALA A C 1
ATOM 3897 O O . ALA A 1 496 ? -30.790 5.454 29.077 1.00 95.50 496 ALA A O 1
ATOM 3898 N N . ILE A 1 497 ? -30.361 7.082 30.563 1.00 95.19 497 ILE A N 1
ATOM 3899 C CA . ILE A 1 497 ? -31.390 8.014 30.068 1.00 95.19 497 ILE A CA 1
ATOM 3900 C C . ILE A 1 497 ? -31.028 8.517 28.663 1.00 95.19 497 ILE A C 1
ATOM 3902 O O . ILE A 1 497 ? -31.837 8.410 27.741 1.00 95.19 497 ILE A O 1
ATOM 3906 N N . ASN A 1 498 ? -29.797 9.001 28.470 1.00 93.75 498 ASN A N 1
ATOM 3907 C CA . ASN A 1 498 ? -29.350 9.549 27.183 1.00 93.75 498 ASN A CA 1
ATOM 3908 C C . ASN A 1 498 ? -29.230 8.481 26.077 1.00 93.75 498 ASN A C 1
ATOM 3910 O O . ASN A 1 498 ? -29.435 8.793 24.906 1.00 93.75 498 ASN A O 1
ATOM 3914 N N . THR A 1 499 ? -28.962 7.223 26.442 1.00 93.19 499 THR A N 1
ATOM 3915 C CA . THR A 1 499 ? -28.954 6.070 25.523 1.00 93.19 499 THR A CA 1
ATOM 3916 C C . THR A 1 499 ? -30.368 5.694 25.082 1.00 93.19 499 THR A C 1
ATOM 3918 O O . THR A 1 499 ? -30.593 5.457 23.900 1.00 93.19 499 THR A O 1
ATOM 3921 N N . LYS A 1 500 ? -31.357 5.723 25.988 1.00 91.69 500 LYS A N 1
ATOM 3922 C CA . LYS A 1 500 ? -32.777 5.522 25.628 1.00 91.69 500 LYS A CA 1
ATOM 3923 C C . LYS A 1 500 ? -33.341 6.643 24.749 1.00 91.69 500 LYS A C 1
ATOM 3925 O O . LYS A 1 500 ? -34.262 6.398 23.980 1.00 91.69 500 LYS A O 1
ATOM 3930 N N . ALA A 1 501 ? -32.793 7.853 24.861 1.00 89.88 501 ALA A N 1
ATOM 3931 C CA . ALA A 1 501 ? -33.146 9.008 24.036 1.00 89.88 501 ALA A CA 1
ATOM 3932 C C . ALA A 1 501 ? -32.277 9.155 22.765 1.00 89.88 501 ALA A C 1
ATOM 3934 O O . ALA A 1 501 ? -32.362 10.177 22.081 1.00 89.88 501 ALA A O 1
ATOM 3935 N N . ALA A 1 502 ? -31.414 8.180 22.452 1.00 91.69 502 ALA A N 1
ATOM 3936 C CA . ALA A 1 502 ? -30.470 8.296 21.349 1.00 91.69 502 ALA A CA 1
ATOM 3937 C C . ALA A 1 502 ? -31.154 8.216 19.979 1.00 91.69 502 ALA A C 1
ATOM 3939 O O . ALA A 1 502 ? -31.858 7.257 19.668 1.00 91.69 502 ALA A O 1
ATOM 3940 N N . LYS A 1 503 ? -30.881 9.204 19.120 1.00 88.75 503 LYS A N 1
ATOM 3941 C CA . LYS A 1 503 ? -31.170 9.097 17.685 1.00 88.75 503 LYS A CA 1
ATOM 3942 C C . LYS A 1 503 ? -30.125 8.184 17.047 1.00 88.75 503 LYS A C 1
ATOM 3944 O O . LYS A 1 503 ? -28.934 8.470 17.162 1.00 88.75 503 LYS A O 1
ATOM 3949 N N . ILE A 1 504 ? -30.581 7.118 16.397 1.00 91.50 504 ILE A N 1
ATOM 3950 C CA . ILE A 1 504 ? -29.761 6.117 15.707 1.00 91.50 504 ILE A CA 1
ATOM 3951 C C . ILE A 1 504 ? -30.189 6.108 14.237 1.00 91.50 504 ILE A C 1
ATOM 3953 O O . ILE A 1 504 ? -31.377 5.969 13.950 1.00 91.50 504 ILE A O 1
ATOM 3957 N N . ASP A 1 505 ? -29.231 6.247 13.328 1.00 89.25 505 ASP A N 1
ATOM 3958 C CA . ASP A 1 505 ? -29.414 6.130 11.877 1.00 89.25 505 ASP A CA 1
ATOM 3959 C C . ASP A 1 505 ? -28.251 5.292 11.337 1.00 89.25 505 ASP A C 1
ATOM 3961 O O . ASP A 1 505 ? -27.195 5.835 11.032 1.00 89.25 505 ASP A O 1
ATOM 3965 N N . ILE A 1 506 ? -28.394 3.963 11.334 1.00 82.06 506 ILE A N 1
ATOM 3966 C CA . ILE A 1 506 ? -27.372 2.994 10.902 1.00 82.06 506 ILE A CA 1
ATOM 3967 C C . ILE A 1 506 ? -28.008 2.063 9.865 1.00 82.06 506 ILE A C 1
ATOM 3969 O O . ILE A 1 506 ? -29.146 1.628 10.052 1.00 82.06 506 ILE A O 1
ATOM 3973 N N . LYS A 1 507 ? -27.275 1.794 8.780 1.00 65.06 507 LYS A N 1
ATOM 3974 C CA . LYS A 1 507 ? -27.711 0.989 7.627 1.00 65.06 507 LYS A CA 1
ATOM 3975 C C . LYS A 1 507 ? -27.356 -0.495 7.735 1.00 65.06 507 LYS A C 1
ATOM 3977 O O . LYS A 1 507 ? -26.378 -0.819 8.443 1.00 65.06 507 LYS A O 1
#

Radius of gyration: 33.93 Å; chains: 1; bounding box: 95×82×99 Å

Secondary structure (DSSP, 8-state):
--------------------------------------------EEEEEEEE-SPPPTT-TT-GGGSSEEEEEEESS--SPEEEEEEE--STTTS--TT-HHHHHHHHHHHTTT-EEEEE----HHHHS--TT-SHHHHHBTBS-TT-S-HHHHHHHHHHHHHHHHHHHHHHHTHHHHTEEEEEEEEEEETHHHHHHHHHHHTS---SS---EEEEES---S-GGG--TTPPEEEEEEETT-SSS-THHHHHHHHHHHHTT-TT-EEEEETT--S--HHHIIIIIHHHHHHHHHHHTTTTS----EEEEETTEEEEHHHHHHHHHHHHHHHHHHHHHHH-S---HHHHHHH-EETTEEHHHHHHHHHHHHHHHHHHHHHHHHTTT----SSHHHHHHHHHHHHHHHHHHHHTT----S-SS--HHHHHHHHHHHHHHHHHHHHHHTTSS---HHHHHHHHHHHHTTT--STT--HHHHHHHHHHHHHHHHHHHHHHHHHHT--EEE-